Protein AF-A0A399ZZB1-F1 (afdb_monomer)

Foldseek 3Di:
DLLVVLVVVCVVVVPDDDAEEEEEFEAPPDPLRVVVVVVNCVNCVVCVVVRNYDHQYYDYDHVLALCSLLVVLLVSCVVCVVRHAEYEYAADRSLNSNLVSCVVVVCQLRHATEHEDDDLVVLVSLLVSSYFKYKYFLVVCVVVLVVLCVVCVVVVHDSVVSVADWDWDDDPNDTDTDGDTDIDMDHLLQPQLVCCLSVNDPLVSSPPSAPPDLPPQDFDADPFADEAEEEEQDDSNDSVVSNLSRLQSVNCVRYVRYHYDYDYDHQVRCVPCCVVCLLVHFKYWHWLQSLLVCVVVLFFDFDDLDDLVQFFPLAQQSQDDPRTGFWAGLFKFQWKWKKFFCVQDVDDAQELVSLLVQQLVQDDVVVLAAAEFEALQFCLVLQLQLVLLVHDQADPVLQAGDLLDPSQLVSLVSSLSCLVSRSYDPPDHHVRSVVCVLVVRYRMYTDGPVCVVVVCVRRPVRMAIAFDHRHVVTGGGAHAMMHITMGGTSPNDDSSNVSSSSSRCSSLDLSNQLVCCQPVVTHHRGPVNCPDCSQCVDRRSVRSSNHSSSYHHRGNPQLVVQLRVLLRVLSVCSSVVNDRSSRSSVSSSVSSCVSSVVVD

Solvent-accessible surface area (backbone atoms only — not comparable to full-atom values): 30643 Å² total; per-residue (Å²): 104,67,49,53,52,47,53,52,50,40,57,75,68,64,58,74,70,56,36,27,31,36,38,41,38,29,32,83,90,40,66,67,35,52,52,54,53,50,54,32,46,73,59,44,48,72,37,34,78,69,59,40,39,39,80,77,44,77,41,69,25,76,82,51,34,35,68,49,23,20,53,55,39,44,53,50,35,60,76,48,70,65,63,57,44,32,39,47,21,63,29,31,42,24,30,51,11,32,37,55,35,28,45,78,69,75,35,47,54,71,34,42,30,23,23,29,62,61,52,77,68,50,52,54,32,25,49,72,44,39,27,56,37,28,33,39,60,59,65,65,60,44,52,52,50,51,52,51,44,53,54,24,51,76,70,77,38,54,48,63,80,67,74,38,78,59,48,81,43,75,58,91,95,42,80,42,82,42,68,83,74,72,70,44,77,33,29,65,69,32,39,56,31,62,31,36,75,66,63,75,43,55,68,75,77,58,55,85,61,55,72,77,64,42,84,83,55,69,74,67,73,61,100,43,52,42,79,38,32,29,42,29,63,41,56,72,87,35,73,64,40,11,48,51,41,53,52,48,50,54,43,28,71,64,20,81,47,39,44,77,44,81,40,64,38,56,68,70,53,48,76,74,44,39,85,86,44,40,92,73,35,43,31,34,41,40,42,30,68,57,39,54,55,34,48,75,66,64,48,38,32,75,61,79,94,63,78,70,86,52,39,35,69,23,22,47,42,23,18,40,55,98,92,42,38,40,21,50,44,42,25,32,36,69,23,62,36,25,36,33,33,47,87,74,38,87,69,82,47,70,23,48,64,51,41,46,56,42,5,72,71,49,32,37,74,96,74,66,23,24,26,28,22,32,33,68,59,46,46,82,66,48,47,17,47,20,28,6,53,78,31,50,69,42,43,98,82,60,69,50,63,43,31,64,37,72,28,42,26,53,32,49,50,50,58,34,44,32,48,78,54,41,18,36,51,72,94,18,43,56,70,56,20,49,50,39,37,75,72,68,30,20,29,23,34,51,43,52,53,84,51,46,68,63,47,40,74,73,44,47,89,37,46,41,37,29,46,60,40,22,34,69,97,57,38,53,36,28,26,47,16,22,27,37,22,43,29,39,28,49,83,51,50,71,40,49,35,55,48,41,53,40,51,49,55,39,59,52,28,53,39,38,25,43,44,42,29,71,76,71,70,44,41,37,14,36,48,77,28,51,68,29,65,84,34,61,70,32,65,46,52,31,15,50,50,60,28,52,73,40,22,35,49,69,64,55,70,71,55,46,50,30,47,44,68,22,37,28,64,35,53,46,27,34,62,72,68,75,36,55,42,61,62,29,19,48,49,23,27,57,45,23,47,65,43,50,64,70,75,111

Structure (mmCIF, N/CA/C/O backbone):
data_AF-A0A399ZZB1-F1
#
_entry.id   AF-A0A399ZZB1-F1
#
loop_
_atom_site.group_PDB
_atom_site.id
_atom_site.type_symbol
_atom_site.label_atom_id
_atom_site.label_alt_id
_atom_site.label_comp_id
_atom_site.label_asym_id
_atom_site.label_entity_id
_atom_site.label_seq_id
_atom_site.pdbx_PDB_ins_code
_atom_site.Cartn_x
_atom_site.Cartn_y
_atom_site.Cartn_z
_atom_site.occupancy
_atom_site.B_iso_or_equiv
_atom_site.auth_seq_id
_atom_site.auth_comp_id
_atom_site.auth_asym_id
_atom_site.auth_atom_id
_atom_site.pdbx_PDB_model_num
ATOM 1 N N . MET A 1 1 ? 21.080 -12.453 -3.498 1.00 88.19 1 MET A N 1
ATOM 2 C CA . MET A 1 1 ? 19.831 -12.068 -4.204 1.00 88.19 1 MET A CA 1
ATOM 3 C C . MET A 1 1 ? 19.392 -13.125 -5.211 1.00 88.19 1 MET A C 1
ATOM 5 O O . MET A 1 1 ? 18.325 -13.683 -5.009 1.00 88.19 1 MET A O 1
ATOM 9 N N . GLN A 1 2 ? 20.205 -13.473 -6.219 1.00 95.62 2 GLN A N 1
ATOM 10 C CA . GLN A 1 2 ? 19.826 -14.453 -7.258 1.00 95.62 2 GLN A CA 1
ATOM 11 C C . GLN A 1 2 ? 19.341 -15.804 -6.692 1.00 95.62 2 GLN A C 1
ATOM 13 O O . GLN A 1 2 ? 18.266 -16.273 -7.052 1.00 95.62 2 GLN A O 1
ATOM 18 N N . ALA A 1 3 ? 20.079 -16.394 -5.743 1.00 97.25 3 ALA A N 1
ATOM 19 C CA . ALA A 1 3 ? 19.682 -17.656 -5.112 1.00 97.25 3 ALA A CA 1
ATOM 20 C C . ALA A 1 3 ? 18.364 -17.564 -4.320 1.00 97.25 3 ALA A C 1
ATOM 22 O O . ALA A 1 3 ? 17.560 -18.491 -4.371 1.00 97.25 3 ALA A O 1
ATOM 23 N N . GLN A 1 4 ? 18.121 -16.447 -3.625 1.00 95.38 4 GLN A N 1
ATOM 24 C CA . GLN A 1 4 ? 16.872 -16.232 -2.887 1.00 95.38 4 GLN A CA 1
ATOM 25 C C . GLN A 1 4 ? 15.686 -16.131 -3.850 1.00 95.38 4 GLN A C 1
ATOM 27 O O . GLN A 1 4 ? 14.707 -16.849 -3.683 1.00 95.38 4 GLN A O 1
ATOM 32 N N . ALA A 1 5 ? 15.821 -15.343 -4.921 1.00 93.19 5 ALA A N 1
ATOM 33 C CA . ALA A 1 5 ? 14.787 -15.216 -5.943 1.00 93.19 5 ALA A CA 1
ATOM 34 C C . ALA A 1 5 ? 14.456 -16.560 -6.617 1.00 93.19 5 ALA A C 1
ATOM 36 O O . ALA A 1 5 ? 13.289 -16.853 -6.865 1.00 93.19 5 ALA A O 1
ATOM 37 N N . ALA A 1 6 ? 15.460 -17.413 -6.858 1.00 97.44 6 ALA A N 1
ATOM 38 C CA . ALA A 1 6 ? 15.238 -18.761 -7.378 1.00 97.44 6 ALA A CA 1
ATOM 39 C C . ALA A 1 6 ? 14.408 -19.624 -6.412 1.00 97.44 6 ALA A C 1
ATOM 41 O O . ALA A 1 6 ? 13.480 -20.315 -6.830 1.00 97.44 6 ALA A O 1
ATOM 42 N N . VAL A 1 7 ? 14.723 -19.579 -5.114 1.00 97.25 7 VAL A N 1
ATOM 43 C CA . VAL A 1 7 ? 13.982 -20.304 -4.069 1.00 97.25 7 VAL A CA 1
ATOM 44 C C . VAL A 1 7 ? 12.543 -19.805 -3.973 1.00 97.25 7 VAL A C 1
ATOM 46 O O . VAL A 1 7 ? 11.618 -20.621 -3.936 1.00 97.25 7 VAL A O 1
ATOM 49 N N . ASP A 1 8 ? 12.343 -18.489 -3.977 1.00 90.62 8 ASP A N 1
ATOM 50 C CA . ASP A 1 8 ? 11.020 -17.871 -3.898 1.00 90.62 8 ASP A CA 1
ATOM 51 C C . ASP A 1 8 ? 10.176 -18.242 -5.123 1.00 90.62 8 ASP A C 1
ATOM 53 O O . ASP A 1 8 ? 9.039 -18.697 -4.978 1.00 90.62 8 ASP A O 1
ATOM 57 N N . TYR A 1 9 ? 10.765 -18.167 -6.322 1.00 92.94 9 TYR A N 1
ATOM 58 C CA . TYR A 1 9 ? 10.129 -18.583 -7.571 1.00 92.94 9 TYR A CA 1
ATOM 59 C C . TYR A 1 9 ? 9.699 -20.055 -7.530 1.00 92.94 9 TYR A C 1
ATOM 61 O O . TYR A 1 9 ? 8.533 -20.373 -7.769 1.00 92.94 9 TYR A O 1
ATOM 69 N N . LEU A 1 10 ? 10.605 -20.973 -7.180 1.00 96.31 10 LEU A N 1
ATOM 70 C CA . LEU A 1 10 ? 10.306 -22.410 -7.151 1.00 96.31 10 LEU A CA 1
ATOM 71 C C . LEU A 1 10 ? 9.272 -22.771 -6.076 1.00 96.31 10 LEU A C 1
ATOM 73 O O . LEU A 1 10 ? 8.437 -23.656 -6.289 1.00 96.31 10 LEU A O 1
ATOM 77 N N . THR A 1 11 ? 9.289 -22.061 -4.947 1.00 91.06 11 THR A N 1
ATOM 78 C CA . THR A 1 11 ? 8.291 -22.197 -3.881 1.00 91.06 11 THR A CA 1
ATOM 79 C C . THR A 1 11 ? 6.919 -21.719 -4.348 1.00 91.06 11 THR A C 1
ATOM 81 O O . THR A 1 11 ? 5.931 -22.436 -4.176 1.00 91.06 11 THR A O 1
ATOM 84 N N . ALA A 1 12 ? 6.850 -20.548 -4.989 1.00 83.31 12 ALA A N 1
ATOM 85 C CA . ALA A 1 12 ? 5.613 -19.982 -5.522 1.00 83.31 12 ALA A CA 1
ATOM 86 C C . ALA A 1 12 ? 4.978 -20.888 -6.590 1.00 83.31 12 ALA A C 1
ATOM 88 O O . ALA A 1 12 ? 3.762 -21.087 -6.593 1.00 83.31 12 ALA A O 1
ATOM 89 N N . GLN A 1 13 ? 5.803 -21.519 -7.433 1.00 87.81 13 GLN A N 1
ATOM 90 C CA . GLN A 1 13 ? 5.366 -22.504 -8.430 1.00 87.81 13 GLN A CA 1
ATOM 91 C C . GLN A 1 13 ? 4.986 -23.867 -7.831 1.00 87.81 13 GLN A C 1
ATOM 93 O O . GLN A 1 13 ? 4.506 -24.748 -8.545 1.00 87.81 13 GLN A O 1
ATOM 98 N N . LYS A 1 14 ? 5.181 -24.066 -6.519 1.00 92.38 14 LYS A N 1
ATOM 99 C CA . LYS A 1 14 ? 4.976 -25.349 -5.826 1.00 92.38 14 LYS A CA 1
ATOM 100 C C . LYS A 1 14 ? 5.769 -26.490 -6.475 1.00 92.38 14 LYS A C 1
ATOM 102 O O . LYS A 1 14 ? 5.316 -27.638 -6.509 1.00 92.38 14 LYS A O 1
ATOM 107 N N . THR A 1 15 ? 6.958 -26.183 -6.991 1.00 92.88 15 THR A N 1
ATOM 108 C CA . THR A 1 15 ? 7.825 -27.162 -7.646 1.00 92.88 15 THR A CA 1
ATOM 109 C C . THR A 1 15 ? 8.268 -28.215 -6.635 1.00 92.88 15 THR A C 1
ATOM 111 O O . THR A 1 15 ? 8.714 -27.896 -5.533 1.00 92.88 15 THR A O 1
ATOM 114 N N . LYS A 1 16 ? 8.175 -29.496 -6.996 1.00 95.56 16 LYS A N 1
ATOM 115 C CA . LYS A 1 16 ? 8.533 -30.600 -6.097 1.00 95.56 16 LYS A CA 1
ATOM 116 C C . LYS A 1 16 ? 10.039 -30.615 -5.804 1.00 95.56 16 LYS A C 1
ATOM 118 O O . LYS A 1 16 ? 10.847 -30.554 -6.725 1.00 95.56 16 LYS A O 1
ATOM 123 N N . THR A 1 17 ? 10.400 -30.753 -4.531 1.00 95.81 17 THR A N 1
ATOM 124 C CA . THR A 1 17 ? 11.789 -30.925 -4.082 1.00 95.81 17 THR A CA 1
ATOM 125 C C . THR A 1 17 ? 12.254 -32.390 -4.203 1.00 95.81 17 THR A C 1
ATOM 127 O O . THR A 1 17 ? 11.420 -33.306 -4.166 1.00 95.81 17 THR A O 1
ATOM 130 N N . PRO A 1 18 ? 13.573 -32.658 -4.333 1.00 97.12 18 PRO A N 1
ATOM 131 C CA . PRO A 1 18 ? 14.678 -31.693 -4.366 1.00 97.12 18 PRO A CA 1
ATOM 132 C C . PRO A 1 18 ? 14.794 -30.932 -5.696 1.00 97.12 18 PRO A C 1
ATOM 134 O O . PRO A 1 18 ? 14.620 -31.530 -6.754 1.00 97.12 18 PRO A O 1
ATOM 137 N N . TRP A 1 19 ? 15.137 -29.643 -5.635 1.00 98.44 19 TRP A N 1
ATOM 138 C CA . TRP A 1 19 ? 15.415 -28.807 -6.808 1.00 98.44 19 TRP A CA 1
ATOM 139 C C . TRP A 1 19 ? 16.879 -28.900 -7.227 1.00 98.44 19 TRP A C 1
ATOM 141 O O . TRP A 1 19 ? 17.770 -28.780 -6.385 1.00 98.44 19 TRP A O 1
ATOM 151 N N . ASN A 1 20 ? 17.126 -29.070 -8.522 1.00 98.62 20 ASN A N 1
ATOM 152 C CA . ASN A 1 20 ? 18.469 -29.161 -9.080 1.00 98.62 20 ASN A CA 1
ATOM 153 C C . ASN A 1 20 ? 18.944 -27.802 -9.609 1.00 98.62 20 ASN A C 1
ATOM 155 O O . ASN A 1 20 ? 18.285 -27.199 -10.459 1.00 98.62 20 ASN A O 1
ATOM 159 N N . PHE A 1 21 ? 20.097 -27.358 -9.112 1.00 98.69 21 PHE A N 1
ATOM 160 C CA . PHE A 1 21 ? 20.744 -26.094 -9.448 1.00 98.69 21 PHE A CA 1
ATOM 161 C C . PHE A 1 21 ? 22.032 -26.331 -10.239 1.00 98.69 21 PHE A C 1
ATOM 163 O O . PHE A 1 21 ? 22.818 -27.216 -9.888 1.00 98.69 21 PHE A O 1
ATOM 170 N N . ILE A 1 22 ? 22.250 -25.511 -11.264 1.00 98.75 22 ILE A N 1
ATOM 171 C CA . ILE A 1 22 ? 23.534 -25.357 -11.957 1.00 98.75 22 ILE A CA 1
ATOM 172 C C . ILE A 1 22 ? 24.084 -23.973 -11.620 1.00 98.75 22 ILE A C 1
ATOM 174 O O . ILE A 1 22 ? 23.354 -22.985 -11.727 1.00 98.75 22 ILE A O 1
ATOM 178 N N . PHE A 1 23 ? 25.357 -23.890 -11.244 1.00 98.56 23 PHE A N 1
ATOM 179 C CA . PHE A 1 23 ? 26.077 -22.620 -11.168 1.00 98.56 23 PHE A CA 1
ATOM 180 C C . PHE A 1 23 ? 26.979 -22.463 -12.389 1.00 98.56 23 PHE A C 1
ATOM 182 O O . PHE A 1 23 ? 27.719 -23.382 -12.750 1.00 98.56 23 PHE A O 1
ATOM 189 N N . LEU A 1 24 ? 26.879 -21.303 -13.033 1.00 98.50 24 LEU A N 1
ATOM 190 C CA . LEU A 1 24 ? 27.786 -20.861 -14.084 1.00 98.50 24 LEU A CA 1
ATOM 191 C C . LEU A 1 24 ? 28.631 -19.735 -13.514 1.00 98.50 24 LEU A C 1
ATOM 193 O O . LEU A 1 24 ? 28.199 -18.584 -13.412 1.00 98.50 24 LEU A O 1
ATOM 197 N N . GLU A 1 25 ? 29.824 -20.112 -13.098 1.00 96.94 25 GLU A N 1
ATOM 198 C CA . GLU A 1 25 ? 30.749 -19.237 -12.412 1.00 96.94 25 GLU A CA 1
ATOM 199 C C . GLU A 1 25 ? 31.709 -18.592 -13.394 1.00 96.94 25 GLU A C 1
ATOM 201 O O . GLU A 1 25 ? 31.931 -19.086 -14.504 1.00 96.94 25 GLU A O 1
ATOM 206 N N . GLY A 1 26 ? 32.283 -17.478 -12.966 1.00 92.75 26 GLY A N 1
ATOM 207 C CA . GLY A 1 26 ? 33.395 -16.863 -13.661 1.00 92.75 26 GLY A CA 1
ATOM 208 C C . GLY A 1 26 ? 34.679 -17.690 -13.639 1.00 92.75 26 GLY A C 1
ATOM 209 O O . GLY A 1 26 ? 34.704 -18.867 -13.264 1.00 92.75 26 GLY A O 1
ATOM 210 N N . ALA A 1 27 ? 35.778 -17.051 -14.031 1.00 91.56 27 ALA A N 1
ATOM 211 C CA . ALA A 1 27 ? 37.095 -17.669 -14.025 1.00 91.56 27 ALA A CA 1
ATOM 212 C C . ALA A 1 27 ? 37.482 -18.157 -12.618 1.00 91.56 27 ALA A C 1
ATOM 214 O O . ALA A 1 27 ? 37.310 -17.459 -11.618 1.00 91.56 27 ALA A O 1
ATOM 215 N N . ALA A 1 28 ? 38.058 -19.358 -12.535 1.00 88.12 28 ALA A N 1
ATOM 216 C CA . ALA A 1 28 ? 38.522 -19.905 -11.266 1.00 88.12 28 ALA A CA 1
ATOM 217 C C . ALA A 1 28 ? 39.607 -19.005 -10.646 1.00 88.12 28 ALA A C 1
ATOM 219 O O . ALA A 1 28 ? 40.596 -18.672 -11.299 1.00 88.12 28 ALA A O 1
ATOM 220 N N . GLY A 1 29 ? 39.434 -18.644 -9.373 1.00 83.62 29 GLY A N 1
ATOM 221 C CA . GLY A 1 29 ? 40.329 -17.726 -8.661 1.00 83.62 29 GLY A CA 1
ATOM 222 C C . GLY A 1 29 ? 39.982 -16.243 -8.825 1.00 83.62 29 GLY A C 1
ATOM 223 O O . GLY A 1 29 ? 40.618 -15.413 -8.178 1.00 83.62 29 GLY A O 1
ATOM 224 N N . ASP A 1 30 ? 38.969 -15.900 -9.626 1.00 88.00 30 ASP A N 1
ATOM 225 C CA . ASP A 1 30 ? 38.413 -14.550 -9.657 1.00 88.00 30 ASP A CA 1
ATOM 226 C C . ASP A 1 30 ? 37.670 -14.252 -8.344 1.00 88.00 30 ASP A C 1
ATOM 228 O O . ASP A 1 30 ? 36.824 -15.028 -7.876 1.00 88.00 30 ASP A O 1
ATOM 232 N N . THR A 1 31 ? 38.018 -13.131 -7.713 1.00 83.81 31 THR A N 1
ATOM 233 C CA . THR A 1 31 ? 37.474 -12.754 -6.405 1.00 83.81 31 THR A CA 1
ATOM 234 C C . THR A 1 31 ? 36.008 -12.352 -6.492 1.00 83.81 31 THR A C 1
ATOM 236 O O . THR A 1 31 ? 35.242 -12.692 -5.594 1.00 83.81 31 THR A O 1
ATOM 239 N N . LEU A 1 32 ? 35.581 -11.697 -7.575 1.00 85.75 32 LEU A N 1
ATOM 240 C CA . LEU A 1 32 ? 34.186 -11.324 -7.782 1.00 85.75 32 LEU A CA 1
ATOM 241 C C . LEU A 1 32 ? 33.316 -12.567 -8.005 1.00 85.75 32 LEU A C 1
ATOM 243 O O . LEU A 1 32 ? 32.276 -12.688 -7.358 1.00 85.75 32 LEU A O 1
ATOM 247 N N . ALA A 1 33 ? 33.753 -13.501 -8.857 1.00 91.56 33 ALA A N 1
ATOM 248 C CA . ALA A 1 33 ? 33.061 -14.778 -9.069 1.00 91.56 33 ALA A CA 1
ATOM 249 C C . ALA A 1 33 ? 32.869 -15.525 -7.742 1.00 91.56 33 ALA A C 1
ATOM 251 O O . ALA A 1 33 ? 31.751 -15.870 -7.358 1.00 91.56 33 ALA A O 1
ATOM 252 N N . SER A 1 34 ? 33.963 -15.666 -6.987 1.00 89.56 34 SER A N 1
ATOM 253 C CA . SER A 1 34 ? 33.971 -16.349 -5.691 1.00 89.56 34 SER A CA 1
ATOM 254 C C . SER A 1 34 ? 32.998 -15.711 -4.694 1.00 89.56 34 SER A C 1
ATOM 256 O O . SER A 1 34 ? 32.292 -16.415 -3.970 1.00 89.56 34 SER A O 1
ATOM 258 N N . GLU A 1 35 ? 32.927 -14.379 -4.657 1.00 88.75 35 GLU A N 1
ATOM 259 C CA . GLU A 1 35 ? 32.033 -13.640 -3.764 1.00 88.75 35 GLU A CA 1
ATOM 260 C C . GLU A 1 35 ? 30.555 -13.778 -4.145 1.00 88.75 35 GLU A C 1
ATOM 262 O O . GLU A 1 35 ? 29.708 -14.006 -3.272 1.00 88.75 35 GLU A O 1
ATOM 267 N N . ILE A 1 36 ? 30.234 -13.714 -5.440 1.00 92.19 36 ILE A N 1
ATOM 268 C CA . ILE A 1 36 ? 28.868 -13.933 -5.931 1.00 92.19 36 ILE A CA 1
ATOM 269 C C . ILE A 1 36 ? 28.410 -15.354 -5.576 1.00 92.19 36 ILE A C 1
ATOM 271 O O . ILE A 1 36 ? 27.351 -15.529 -4.960 1.00 92.19 36 ILE A O 1
ATOM 275 N N . THR A 1 37 ? 29.227 -16.361 -5.891 1.00 94.88 37 THR A N 1
ATOM 276 C CA . THR A 1 37 ? 28.926 -17.768 -5.606 1.00 94.88 37 THR A CA 1
ATOM 277 C C . THR A 1 37 ? 28.803 -18.031 -4.104 1.00 94.88 37 THR A C 1
ATOM 279 O O . THR A 1 37 ? 27.879 -18.722 -3.662 1.00 94.88 37 THR A O 1
ATOM 282 N N . ARG A 1 38 ? 29.663 -17.434 -3.270 1.00 93.75 38 ARG A N 1
ATOM 283 C CA . ARG A 1 38 ? 29.548 -17.512 -1.803 1.00 93.75 38 ARG A CA 1
ATOM 284 C C . ARG A 1 38 ? 28.174 -17.043 -1.321 1.00 93.75 38 ARG A C 1
ATOM 286 O O . ARG A 1 38 ? 27.573 -17.683 -0.455 1.00 93.75 38 ARG A O 1
ATOM 293 N N . GLY A 1 39 ? 27.648 -15.971 -1.914 1.00 93.38 39 GLY A N 1
ATOM 294 C CA . GLY A 1 39 ? 26.289 -15.496 -1.661 1.00 93.38 39 GLY A CA 1
ATOM 295 C C . GLY A 1 39 ? 25.198 -16.509 -2.037 1.00 93.38 39 GLY A C 1
ATOM 296 O O . GLY A 1 39 ? 24.156 -16.550 -1.380 1.00 93.38 39 GLY A O 1
ATOM 297 N N . TYR A 1 40 ? 25.414 -17.363 -3.046 1.00 97.69 40 TYR A N 1
ATOM 298 C CA . TYR A 1 40 ? 24.480 -18.448 -3.379 1.00 97.69 40 TYR A CA 1
ATOM 299 C C . TYR A 1 40 ? 24.436 -19.500 -2.273 1.00 97.69 40 TYR A C 1
ATOM 301 O O . TYR A 1 40 ? 23.354 -19.873 -1.813 1.00 97.69 40 TYR A O 1
ATOM 309 N N . PHE A 1 41 ? 25.606 -19.947 -1.811 1.00 97.25 41 PHE A N 1
ATOM 310 C CA . PHE A 1 41 ? 25.720 -20.964 -0.766 1.00 97.25 41 PHE A CA 1
ATOM 311 C C . PHE A 1 41 ? 25.081 -20.528 0.555 1.00 97.25 41 PHE A C 1
ATOM 313 O O . PHE A 1 41 ? 24.373 -21.324 1.169 1.00 97.25 41 PHE A O 1
ATOM 320 N N . GLN A 1 42 ? 25.215 -19.254 0.946 1.00 96.38 42 GLN A N 1
ATOM 321 C CA . GLN A 1 42 ? 24.572 -18.717 2.156 1.00 96.38 42 GLN A CA 1
ATOM 322 C C . GLN A 1 42 ? 23.053 -18.959 2.195 1.00 96.38 42 GLN A C 1
ATOM 324 O O . GLN A 1 42 ? 22.495 -19.209 3.264 1.00 96.38 42 GLN A O 1
ATOM 329 N N . VAL A 1 43 ? 22.388 -18.919 1.036 1.00 97.50 43 VAL A N 1
ATOM 330 C CA . VAL A 1 43 ? 20.945 -19.174 0.913 1.00 97.50 43 VAL A CA 1
ATOM 331 C C . VAL A 1 43 ? 20.647 -20.667 0.751 1.00 97.50 43 VAL A C 1
ATOM 333 O O . VAL A 1 43 ? 19.696 -21.186 1.340 1.00 97.50 43 VAL A O 1
ATOM 336 N N . LEU A 1 44 ? 21.436 -21.372 -0.063 1.00 97.88 44 LEU A N 1
ATOM 337 C CA . LEU A 1 44 ? 21.109 -22.729 -0.505 1.00 97.88 44 LEU A CA 1
ATOM 338 C C . LEU A 1 44 ? 21.589 -23.827 0.453 1.00 97.88 44 LEU A C 1
ATOM 340 O O . LEU A 1 44 ? 20.964 -24.889 0.504 1.00 97.88 44 LEU A O 1
ATOM 344 N N . ASP A 1 45 ? 22.631 -23.597 1.256 1.00 97.50 45 ASP A N 1
ATOM 345 C CA . ASP A 1 45 ? 23.164 -24.599 2.190 1.00 97.50 45 ASP A CA 1
ATOM 346 C C . ASP A 1 45 ? 22.146 -25.061 3.249 1.00 97.50 45 ASP A C 1
ATOM 348 O O . ASP A 1 45 ? 21.992 -26.277 3.427 1.00 97.50 45 ASP A O 1
ATOM 352 N N . PRO A 1 46 ? 21.370 -24.172 3.906 1.00 97.38 46 PRO A N 1
ATOM 353 C CA . PRO A 1 46 ? 20.312 -24.597 4.824 1.00 97.38 46 PRO A CA 1
ATOM 354 C C . PRO A 1 46 ? 19.243 -25.483 4.161 1.00 97.38 46 PRO A C 1
ATOM 356 O O . PRO A 1 46 ? 18.676 -26.369 4.806 1.00 97.38 46 PRO A O 1
ATOM 359 N N . LEU A 1 47 ? 18.955 -25.268 2.872 1.00 97.06 47 LEU A N 1
ATOM 360 C CA . LEU A 1 47 ? 17.977 -26.051 2.105 1.00 97.06 47 LEU A CA 1
ATOM 361 C C . LEU A 1 47 ? 18.564 -27.387 1.637 1.00 97.06 47 LEU A C 1
ATOM 363 O O . LEU A 1 47 ? 17.881 -28.415 1.657 1.00 97.06 47 LEU A O 1
ATOM 367 N N . LYS A 1 48 ? 19.849 -27.398 1.276 1.00 96.81 48 LYS A N 1
ATOM 368 C CA . LYS A 1 48 ? 20.615 -28.605 0.950 1.00 96.81 48 LYS A CA 1
ATOM 369 C C . LYS A 1 48 ? 20.687 -29.555 2.145 1.00 96.81 48 LYS A C 1
ATOM 371 O O . LYS A 1 48 ? 20.411 -30.740 1.987 1.00 96.81 48 LYS A O 1
ATOM 376 N N . GLN A 1 49 ? 20.943 -29.042 3.351 1.00 95.81 49 GLN A N 1
ATOM 377 C CA . GLN A 1 49 ? 20.928 -29.832 4.594 1.00 95.81 49 GLN A CA 1
ATOM 378 C C . GLN A 1 49 ? 19.562 -30.491 4.867 1.00 95.81 49 GLN A C 1
ATOM 380 O O . GLN A 1 49 ? 19.495 -31.567 5.456 1.00 95.81 49 GLN A O 1
ATOM 385 N N . LYS A 1 50 ? 18.468 -29.881 4.391 1.00 96.31 50 LYS A N 1
ATOM 386 C CA . LYS A 1 50 ? 17.098 -30.418 4.470 1.00 96.31 50 LYS A CA 1
ATOM 387 C C . LYS A 1 50 ? 16.716 -31.310 3.280 1.00 96.31 50 LYS A C 1
ATOM 389 O O . LYS A 1 50 ? 15.551 -31.679 3.157 1.00 96.31 50 LYS A O 1
ATOM 394 N N . ASN A 1 51 ? 17.660 -31.646 2.395 1.00 96.31 51 ASN A N 1
ATOM 395 C CA . ASN A 1 51 ? 17.431 -32.374 1.140 1.00 96.31 51 ASN A CA 1
ATOM 396 C C . ASN A 1 51 ? 16.410 -31.706 0.197 1.00 96.31 51 ASN A C 1
ATOM 398 O O . ASN A 1 51 ? 15.760 -32.385 -0.597 1.00 96.31 51 ASN A O 1
ATOM 402 N N . GLN A 1 52 ? 16.255 -30.381 0.270 1.00 97.12 52 GLN A N 1
ATOM 403 C CA . GLN A 1 52 ? 15.347 -29.626 -0.600 1.00 97.12 52 GLN A CA 1
ATOM 404 C C . GLN A 1 52 ? 16.031 -29.115 -1.871 1.00 97.12 52 GLN A C 1
ATOM 406 O O . GLN A 1 52 ? 15.359 -28.907 -2.877 1.00 97.12 52 GLN A O 1
ATOM 411 N N . VAL A 1 53 ? 17.356 -28.954 -1.849 1.00 98.25 53 VAL A N 1
ATOM 412 C CA . VAL A 1 53 ? 18.165 -28.462 -2.973 1.00 98.25 53 VAL A CA 1
ATOM 413 C C . VAL A 1 53 ? 19.335 -29.406 -3.232 1.00 98.25 53 VAL A C 1
ATOM 415 O O . VAL A 1 53 ? 19.932 -29.951 -2.302 1.00 98.25 53 VAL A O 1
ATOM 418 N N . LYS A 1 54 ? 19.678 -29.576 -4.508 1.00 98.12 54 LYS A N 1
ATOM 419 C CA . LYS A 1 54 ? 20.891 -30.235 -4.986 1.00 98.12 54 LYS A CA 1
ATOM 420 C C . LYS A 1 54 ? 21.607 -29.309 -5.957 1.00 98.12 54 LYS A C 1
ATOM 422 O O . LYS A 1 54 ? 21.028 -28.897 -6.954 1.00 98.12 54 LYS A O 1
ATOM 427 N N . ILE A 1 55 ? 22.875 -29.033 -5.688 1.00 98.06 55 ILE A N 1
ATOM 428 C CA . ILE A 1 55 ? 23.761 -28.375 -6.650 1.00 98.06 55 ILE A CA 1
ATOM 429 C C . ILE A 1 55 ? 24.336 -29.503 -7.496 1.00 98.06 55 ILE A C 1
ATOM 431 O O . ILE A 1 55 ? 25.117 -30.312 -6.995 1.00 98.06 55 ILE A O 1
ATOM 435 N N . ILE A 1 56 ? 23.825 -29.643 -8.715 1.00 97.69 56 ILE A N 1
ATOM 436 C CA . ILE A 1 56 ? 24.174 -30.754 -9.608 1.00 97.69 56 ILE A CA 1
ATOM 437 C C . ILE A 1 56 ? 25.395 -30.435 -10.466 1.00 97.69 56 ILE A C 1
ATOM 439 O O . ILE A 1 56 ? 26.051 -31.363 -10.931 1.00 97.69 56 ILE A O 1
ATOM 443 N N . ALA A 1 57 ? 25.708 -29.149 -10.631 1.00 97.12 57 ALA A N 1
ATOM 444 C CA . ALA A 1 57 ? 26.907 -28.684 -11.298 1.00 97.12 57 ALA A CA 1
ATOM 445 C C . ALA A 1 57 ? 27.314 -27.297 -10.797 1.00 97.12 57 ALA A C 1
ATOM 447 O O . ALA A 1 57 ? 26.466 -26.461 -10.488 1.00 97.12 57 ALA A O 1
ATOM 448 N N . ASP A 1 58 ? 28.621 -27.090 -10.775 1.00 95.75 58 ASP A N 1
ATOM 449 C CA . ASP A 1 58 ? 29.321 -25.840 -10.513 1.00 95.75 58 ASP A CA 1
ATOM 450 C C . ASP A 1 58 ? 30.428 -25.781 -11.575 1.00 95.75 58 ASP A C 1
ATOM 452 O O . ASP A 1 58 ? 31.245 -26.705 -11.691 1.00 95.75 58 ASP A O 1
ATOM 456 N N . ARG A 1 59 ? 30.332 -24.801 -12.476 1.00 97.06 59 ARG A N 1
ATOM 457 C CA . ARG A 1 59 ? 31.125 -24.730 -13.705 1.00 97.06 59 ARG A CA 1
ATOM 458 C C . ARG A 1 59 ? 31.804 -23.374 -13.788 1.00 97.06 59 ARG A C 1
ATOM 460 O O . ARG A 1 59 ? 31.131 -22.388 -14.059 1.00 97.06 59 ARG A O 1
ATOM 467 N N . ALA A 1 60 ? 33.126 -23.352 -13.642 1.00 95.00 60 ALA A N 1
ATOM 468 C CA . ALA A 1 60 ? 33.941 -22.176 -13.937 1.00 95.00 60 ALA A CA 1
ATOM 469 C C . ALA A 1 60 ? 34.052 -21.943 -15.454 1.00 95.00 60 ALA A C 1
ATOM 471 O O . ALA A 1 60 ? 34.286 -22.890 -16.211 1.00 95.00 60 ALA A O 1
ATOM 472 N N . ASN A 1 61 ? 33.919 -20.686 -15.880 1.00 95.12 61 ASN A N 1
ATOM 473 C CA . ASN A 1 61 ? 33.985 -20.249 -17.277 1.00 95.12 61 ASN A CA 1
ATOM 474 C C . ASN A 1 61 ? 35.001 -19.108 -17.382 1.00 95.12 61 ASN A C 1
ATOM 476 O O . ASN A 1 61 ? 34.826 -18.060 -16.763 1.00 95.12 61 ASN A O 1
ATOM 480 N N . VAL A 1 62 ? 36.097 -19.334 -18.108 1.00 92.19 62 VAL A N 1
ATOM 481 C CA . VAL A 1 62 ? 37.296 -18.484 -18.040 1.00 92.19 62 VAL A CA 1
ATOM 482 C C . VAL A 1 62 ? 37.057 -17.139 -18.714 1.00 92.19 62 VAL A C 1
ATOM 484 O O . VAL A 1 62 ? 37.439 -16.108 -18.167 1.00 92.19 62 VAL A O 1
ATOM 487 N N . GLU A 1 63 ? 36.386 -17.144 -19.861 1.00 93.19 63 GLU A N 1
ATOM 488 C CA . GLU A 1 63 ? 36.115 -15.937 -20.648 1.00 93.19 63 GLU A CA 1
ATOM 489 C C . GLU A 1 63 ? 34.792 -15.267 -20.258 1.00 93.19 63 GLU A C 1
ATOM 491 O O . GLU A 1 63 ? 34.413 -14.255 -20.848 1.00 93.19 63 GLU A O 1
ATOM 496 N N . TRP A 1 64 ? 34.068 -15.830 -19.279 1.00 94.81 64 TRP A N 1
ATOM 497 C CA . TRP A 1 64 ? 32.752 -15.353 -18.845 1.00 94.81 64 TRP A CA 1
ATOM 498 C C . TRP A 1 64 ? 31.769 -15.175 -20.015 1.00 94.81 64 TRP A C 1
ATOM 500 O O . TRP A 1 64 ? 30.934 -14.263 -20.023 1.00 94.81 64 TRP A O 1
ATOM 510 N N . SER A 1 65 ? 31.908 -16.024 -21.035 1.00 97.50 65 SER A N 1
ATOM 511 C CA . SER A 1 65 ? 31.317 -15.798 -22.350 1.00 97.50 65 SER A CA 1
ATOM 512 C C . SER A 1 65 ? 30.005 -16.550 -22.552 1.00 97.50 65 SER A C 1
ATOM 514 O O . SER A 1 65 ? 29.751 -17.604 -21.967 1.00 97.50 65 SER A O 1
ATOM 516 N N . GLU A 1 66 ? 29.181 -16.046 -23.467 1.00 97.44 66 GLU A N 1
ATOM 517 C CA . GLU A 1 66 ? 27.938 -16.709 -23.867 1.00 97.44 66 GLU A CA 1
ATOM 518 C C . GLU A 1 66 ? 28.175 -18.124 -24.415 1.00 97.44 66 GLU A C 1
ATOM 520 O O . GLU A 1 66 ? 27.443 -19.060 -24.090 1.00 97.44 66 GLU A O 1
ATOM 525 N N . GLN A 1 67 ? 29.242 -18.310 -25.197 1.00 98.12 67 GLN A N 1
ATOM 526 C CA . GLN A 1 67 ? 29.590 -19.607 -25.772 1.00 98.12 67 GLN A CA 1
ATOM 527 C C . GLN A 1 67 ? 29.950 -20.641 -24.695 1.00 98.12 67 GLN A C 1
ATOM 529 O O . GLN A 1 67 ? 29.540 -21.800 -24.796 1.00 98.12 67 GLN A O 1
ATOM 534 N N . GLU A 1 68 ? 30.691 -20.238 -23.661 1.00 97.88 68 GLU A N 1
ATOM 535 C CA . GLU A 1 68 ? 31.009 -21.114 -22.530 1.00 97.88 68 GLU A CA 1
ATOM 536 C C . GLU A 1 68 ? 29.755 -21.459 -21.725 1.00 97.88 68 GLU A C 1
ATOM 538 O O . GLU A 1 68 ? 29.514 -22.636 -21.456 1.00 97.88 68 GLU A O 1
ATOM 543 N N . GLY A 1 69 ? 28.911 -20.463 -21.425 1.00 98.19 69 GLY A N 1
ATOM 544 C CA . GLY A 1 69 ? 27.643 -20.676 -20.725 1.00 98.19 69 GLY A CA 1
ATOM 545 C C . GLY A 1 69 ? 26.731 -21.663 -21.457 1.00 98.19 69 GLY A C 1
ATOM 546 O O . GLY A 1 69 ? 26.149 -22.555 -20.832 1.00 98.19 69 GLY A O 1
ATOM 547 N N . LEU A 1 70 ? 26.665 -21.567 -22.790 1.00 98.50 70 LEU A N 1
ATOM 548 C CA . LEU A 1 70 ? 25.938 -22.506 -23.646 1.00 98.50 70 LEU A CA 1
ATOM 549 C C . LEU A 1 70 ? 26.521 -23.916 -23.566 1.00 98.50 70 LEU A C 1
ATOM 551 O O . LEU A 1 70 ? 25.781 -24.874 -23.331 1.00 98.50 70 LEU A O 1
ATOM 555 N N . ALA A 1 71 ? 27.836 -24.055 -23.743 1.00 98.38 71 ALA A N 1
ATOM 556 C CA . ALA A 1 71 ? 28.498 -25.355 -23.747 1.00 98.38 71 ALA A CA 1
ATOM 557 C C . ALA A 1 71 ? 28.375 -26.062 -22.387 1.00 98.38 71 ALA A C 1
ATOM 559 O O . ALA A 1 71 ? 27.979 -27.230 -22.333 1.00 98.38 71 ALA A O 1
ATOM 560 N N . ALA A 1 72 ? 28.649 -25.344 -21.294 1.00 98.25 72 ALA A N 1
ATOM 561 C CA . ALA A 1 72 ? 28.539 -25.859 -19.935 1.00 98.25 72 ALA A CA 1
ATOM 562 C C . ALA A 1 72 ? 27.097 -26.278 -19.617 1.00 98.25 72 ALA A C 1
ATOM 564 O O . ALA A 1 72 ? 26.861 -27.395 -19.158 1.00 98.25 72 ALA A O 1
ATOM 565 N N . THR A 1 73 ? 26.116 -25.428 -19.930 1.00 98.69 73 THR A N 1
ATOM 566 C CA . THR A 1 73 ? 24.705 -25.735 -19.662 1.00 98.69 73 THR A CA 1
ATOM 567 C C . THR A 1 73 ? 24.213 -26.926 -20.478 1.00 98.69 73 THR A C 1
ATOM 569 O O . THR A 1 73 ? 23.550 -27.804 -19.930 1.00 98.69 73 THR A O 1
ATOM 572 N N . ALA A 1 74 ? 24.549 -27.010 -21.768 1.00 98.50 74 ALA A N 1
ATOM 573 C CA . ALA A 1 74 ? 24.140 -28.125 -22.622 1.00 98.50 74 ALA A CA 1
ATOM 574 C C . ALA A 1 74 ? 24.689 -29.476 -22.124 1.00 98.50 74 ALA A C 1
ATOM 576 O O . ALA A 1 74 ? 23.977 -30.489 -22.125 1.00 98.50 74 ALA A O 1
ATOM 577 N N . GLU A 1 75 ? 25.940 -29.493 -21.658 1.00 98.44 75 GLU A N 1
ATOM 578 C CA . GLU A 1 75 ? 26.563 -30.679 -21.072 1.00 98.44 75 GLU A CA 1
ATOM 579 C C . GLU A 1 75 ? 25.830 -31.123 -19.795 1.00 98.44 75 GLU A C 1
ATOM 581 O O . GLU A 1 75 ? 25.479 -32.298 -19.646 1.00 98.44 75 GLU A O 1
ATOM 586 N N . GLU A 1 76 ? 25.543 -30.184 -18.893 1.00 98.50 76 GLU A N 1
ATOM 587 C CA . GLU A 1 76 ? 24.893 -30.484 -17.615 1.00 98.50 76 GLU A CA 1
ATOM 588 C C . GLU A 1 76 ? 23.409 -30.837 -17.768 1.00 98.50 76 GLU A C 1
ATOM 590 O O . GLU A 1 76 ? 22.926 -31.757 -17.106 1.00 98.50 76 GLU A O 1
ATOM 595 N N . LEU A 1 77 ? 22.692 -30.213 -18.709 1.00 98.31 77 LEU A N 1
ATOM 596 C CA . LEU A 1 77 ? 21.337 -30.624 -19.089 1.00 98.31 77 LEU A CA 1
ATOM 597 C C . LEU A 1 77 ? 21.318 -32.074 -19.586 1.00 98.31 77 LEU A C 1
ATOM 599 O O . LEU A 1 77 ? 20.450 -32.853 -19.185 1.00 98.31 77 LEU A O 1
ATOM 603 N N . THR A 1 78 ? 22.309 -32.471 -20.389 1.00 98.00 78 THR A N 1
ATOM 604 C CA . THR A 1 78 ? 22.440 -33.852 -20.878 1.00 98.00 78 THR A CA 1
ATOM 605 C C . THR A 1 78 ? 22.661 -34.831 -19.722 1.00 98.00 78 THR A C 1
ATOM 607 O O . THR A 1 78 ? 21.945 -35.832 -19.615 1.00 98.00 78 THR A O 1
ATOM 610 N N . LYS A 1 79 ? 23.596 -34.530 -18.808 1.00 97.94 79 LYS A N 1
ATOM 611 C CA . LYS A 1 79 ? 23.873 -35.358 -17.616 1.00 97.94 79 LYS A CA 1
ATOM 612 C C . LYS A 1 79 ? 22.656 -35.468 -16.695 1.00 97.94 79 LYS A C 1
ATOM 614 O O . LYS A 1 79 ? 22.337 -36.556 -16.213 1.00 97.94 79 LYS A O 1
ATOM 619 N N . ALA A 1 80 ? 21.946 -34.360 -16.491 1.00 97.38 80 ALA A N 1
ATOM 620 C CA . ALA A 1 80 ? 20.761 -34.281 -15.643 1.00 97.38 80 ALA A CA 1
ATOM 621 C C . ALA A 1 80 ? 19.475 -34.777 -16.326 1.00 97.38 80 ALA A C 1
ATOM 623 O O . ALA A 1 80 ? 18.423 -34.803 -15.684 1.00 97.38 80 ALA A O 1
ATOM 624 N N . LYS A 1 81 ? 19.527 -35.166 -17.609 1.00 97.69 81 LYS A N 1
ATOM 625 C CA . LYS A 1 81 ? 18.353 -35.517 -18.428 1.00 97.69 81 LYS A CA 1
ATOM 626 C C . LYS A 1 81 ? 17.276 -34.430 -18.372 1.00 97.69 81 LYS A C 1
ATOM 628 O O . LYS A 1 81 ? 16.106 -34.722 -18.128 1.00 97.69 81 LYS A O 1
ATOM 633 N N . ASN A 1 82 ? 17.697 -33.179 -18.547 1.00 97.88 82 ASN A N 1
ATOM 634 C CA . ASN A 1 82 ? 16.862 -31.979 -18.490 1.00 97.88 82 ASN A CA 1
ATOM 635 C C . ASN A 1 82 ? 16.180 -31.722 -17.131 1.00 97.88 82 ASN A C 1
ATOM 637 O O . ASN A 1 82 ? 15.361 -30.812 -17.019 1.00 97.88 82 ASN A O 1
ATOM 641 N N . ASN A 1 83 ? 16.507 -32.483 -16.079 1.00 97.75 83 ASN A N 1
ATOM 642 C CA . ASN A 1 83 ? 15.953 -32.267 -14.746 1.00 97.75 83 ASN A CA 1
ATOM 643 C C . ASN A 1 83 ? 16.736 -31.179 -14.000 1.00 97.75 83 ASN A C 1
ATOM 645 O O . ASN A 1 83 ? 17.542 -31.475 -13.117 1.00 97.75 83 ASN A O 1
ATOM 649 N N . VAL A 1 84 ? 16.490 -29.928 -14.373 1.00 98.44 84 VAL A N 1
ATOM 650 C CA . VAL A 1 84 ? 17.092 -28.728 -13.782 1.00 98.44 84 VAL A CA 1
ATOM 651 C C . VAL A 1 84 ? 15.973 -27.754 -13.448 1.00 98.44 84 VAL A C 1
ATOM 653 O O . VAL A 1 84 ? 15.019 -27.627 -14.210 1.00 98.44 84 VAL A O 1
ATOM 656 N N . GLN A 1 85 ? 16.056 -27.101 -12.291 1.00 98.50 85 GLN A N 1
ATOM 657 C CA . GLN A 1 85 ? 15.049 -26.139 -11.840 1.00 98.50 85 GLN A CA 1
ATOM 658 C C . GLN A 1 85 ? 15.579 -24.708 -11.808 1.00 98.50 85 GLN A C 1
ATOM 660 O O . GLN A 1 85 ? 14.793 -23.783 -12.001 1.00 98.50 85 GLN A O 1
ATOM 665 N N . ALA A 1 86 ? 16.884 -24.522 -11.607 1.00 98.69 86 ALA A N 1
ATOM 666 C CA . ALA A 1 86 ? 17.492 -23.201 -11.612 1.00 98.69 86 ALA A CA 1
ATOM 667 C C . ALA A 1 86 ? 18.925 -23.219 -12.154 1.00 98.69 86 ALA A C 1
ATOM 669 O O . ALA A 1 86 ? 19.681 -24.165 -11.924 1.00 98.69 86 ALA A O 1
ATOM 670 N N . ILE A 1 87 ? 19.295 -22.140 -12.836 1.00 98.81 87 ILE A N 1
ATOM 671 C CA . ILE A 1 87 ? 20.654 -21.830 -13.265 1.00 98.81 87 ILE A CA 1
ATOM 672 C C . ILE A 1 87 ? 20.996 -20.437 -12.739 1.00 98.81 87 ILE A C 1
ATOM 674 O O . ILE A 1 87 ? 20.289 -19.468 -13.023 1.00 98.81 87 ILE A O 1
ATOM 678 N N . LEU A 1 88 ? 22.065 -20.341 -11.952 1.00 98.69 88 LEU A N 1
ATOM 679 C CA . LEU A 1 88 ? 22.574 -19.072 -11.438 1.00 98.69 88 LEU A CA 1
ATOM 680 C C . LEU A 1 88 ? 23.893 -18.762 -12.138 1.00 98.69 88 LEU A C 1
ATOM 682 O O . LEU A 1 88 ? 24.844 -19.532 -12.015 1.00 98.69 88 LEU A O 1
ATOM 686 N N . ALA A 1 89 ? 23.932 -17.661 -12.880 1.00 98.38 89 ALA A N 1
ATOM 687 C CA . ALA A 1 89 ? 25.116 -17.212 -13.588 1.00 98.38 89 ALA A CA 1
ATOM 688 C C . ALA A 1 89 ? 25.716 -15.977 -12.911 1.00 98.38 89 ALA A C 1
ATOM 690 O O . ALA A 1 89 ? 24.998 -15.040 -12.541 1.00 98.38 89 ALA A O 1
ATOM 691 N N . ASN A 1 90 ? 27.043 -15.960 -12.773 1.00 97.19 90 ASN A N 1
ATOM 692 C CA . ASN A 1 90 ? 27.750 -14.815 -12.200 1.00 97.19 90 ASN A CA 1
ATOM 693 C C . ASN A 1 90 ? 27.716 -13.571 -13.109 1.00 97.19 90 ASN A C 1
ATOM 695 O O . ASN A 1 90 ? 27.974 -12.478 -12.613 1.00 97.19 90 ASN A O 1
ATOM 699 N N . ASN A 1 91 ? 27.396 -13.707 -14.405 1.00 96.19 91 ASN A N 1
ATOM 700 C CA . ASN A 1 91 ? 27.158 -12.572 -15.298 1.00 96.19 91 ASN A CA 1
ATOM 701 C C . ASN A 1 91 ? 26.043 -12.828 -16.330 1.00 96.19 91 ASN A C 1
ATOM 703 O O . ASN A 1 91 ? 25.550 -13.947 -16.506 1.00 96.19 91 ASN A O 1
ATOM 707 N N . SER A 1 92 ? 25.655 -11.764 -17.028 1.00 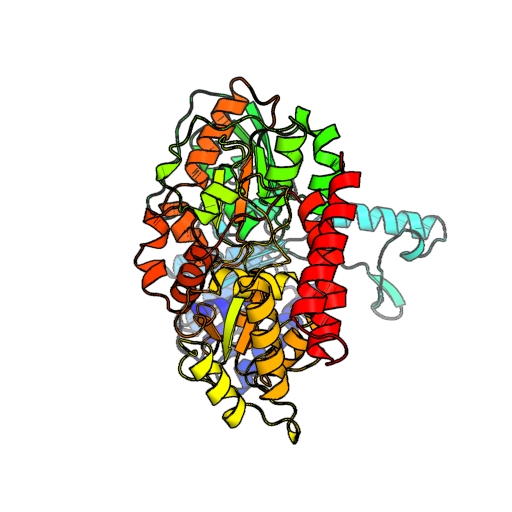96.06 92 SER A N 1
ATOM 708 C CA . SER A 1 92 ? 24.574 -11.777 -18.011 1.00 96.06 92 SER A CA 1
ATOM 709 C C . SER A 1 92 ? 24.901 -12.536 -19.302 1.00 96.06 92 SER A C 1
ATOM 711 O O . SER A 1 92 ? 24.010 -13.191 -19.839 1.00 96.06 92 SER A O 1
ATOM 713 N N . ALA A 1 93 ? 26.157 -12.552 -19.767 1.00 97.56 93 ALA A N 1
ATOM 714 C CA . ALA A 1 93 ? 26.555 -13.316 -20.958 1.00 97.56 93 ALA A CA 1
ATOM 715 C C . ALA A 1 93 ? 26.447 -14.837 -20.738 1.00 97.56 93 ALA A C 1
ATOM 717 O O . ALA A 1 93 ? 25.874 -15.547 -21.565 1.00 97.56 93 ALA A O 1
ATOM 718 N N . LEU A 1 94 ? 26.905 -15.345 -19.588 1.00 98.50 94 LEU A N 1
ATOM 719 C CA . LEU A 1 94 ? 26.731 -16.750 -19.207 1.00 98.50 94 LEU A CA 1
ATOM 720 C C . LEU A 1 94 ? 25.247 -17.122 -19.093 1.00 98.50 94 LEU A C 1
ATOM 722 O O . LEU A 1 94 ? 24.850 -18.199 -19.542 1.00 98.50 94 LEU A O 1
ATOM 726 N N . ALA A 1 95 ? 24.417 -16.223 -18.546 1.00 98.44 95 ALA A N 1
ATOM 727 C CA . ALA A 1 95 ? 22.968 -16.414 -18.489 1.00 98.44 95 ALA A CA 1
ATOM 728 C C . ALA A 1 95 ? 22.347 -16.541 -19.892 1.00 98.44 95 ALA A C 1
ATOM 730 O O . ALA A 1 95 ? 21.540 -17.447 -20.109 1.00 98.44 95 ALA A O 1
ATOM 731 N N . ARG A 1 96 ? 22.757 -15.710 -20.865 1.00 98.44 96 ARG A N 1
ATOM 732 C CA . ARG A 1 96 ? 22.307 -15.834 -22.267 1.00 98.44 96 ARG A CA 1
ATOM 733 C C . ARG A 1 96 ? 22.673 -17.190 -22.860 1.00 98.44 96 ARG A C 1
ATOM 735 O O . ARG A 1 96 ? 21.816 -17.860 -23.433 1.00 98.44 96 ARG A O 1
ATOM 742 N N . GLY A 1 97 ? 23.905 -17.644 -22.631 1.00 98.44 97 GLY A N 1
ATOM 743 C CA . GLY A 1 97 ? 24.368 -18.953 -23.090 1.00 98.44 97 GLY A CA 1
ATOM 744 C C . GLY A 1 97 ? 23.534 -20.092 -22.504 1.00 98.44 97 GLY A C 1
ATOM 745 O O . GLY A 1 97 ? 23.095 -20.996 -23.219 1.00 98.44 97 GLY A O 1
ATOM 746 N N . ALA A 1 98 ? 23.239 -20.009 -21.205 1.00 98.75 98 ALA A N 1
ATOM 747 C CA . ALA A 1 98 ? 22.365 -20.955 -20.523 1.00 98.75 98 ALA A CA 1
ATOM 748 C C . ALA A 1 98 ? 20.955 -20.982 -21.125 1.00 98.75 98 ALA A C 1
ATOM 750 O O . ALA A 1 98 ? 20.404 -22.057 -21.366 1.00 98.75 98 ALA A O 1
ATOM 751 N N . ILE A 1 99 ? 20.381 -19.810 -21.403 1.00 98.75 99 ILE A N 1
ATOM 752 C CA . ILE A 1 99 ? 19.051 -19.677 -22.007 1.00 98.75 99 ILE A CA 1
ATOM 753 C C . ILE A 1 99 ? 19.030 -20.274 -23.412 1.00 98.75 99 ILE A C 1
ATOM 755 O O . ILE A 1 99 ? 18.108 -21.023 -23.723 1.00 98.75 99 ILE A O 1
ATOM 759 N N . ALA A 1 100 ? 20.055 -20.037 -24.230 1.00 98.44 100 ALA A N 1
ATOM 760 C CA . ALA A 1 100 ? 20.170 -20.648 -25.552 1.00 98.44 100 ALA A CA 1
ATOM 761 C C . ALA A 1 100 ? 20.233 -22.190 -25.478 1.00 98.44 100 ALA A C 1
ATOM 763 O O . ALA A 1 100 ? 19.563 -22.885 -26.246 1.00 98.44 100 ALA A O 1
ATOM 764 N N . ALA A 1 101 ? 20.967 -22.748 -24.508 1.00 98.62 101 ALA A N 1
ATOM 765 C CA . ALA A 1 101 ? 20.999 -24.193 -24.270 1.00 98.62 101 ALA A CA 1
ATOM 766 C C . ALA A 1 101 ? 19.644 -24.747 -23.782 1.00 98.62 101 ALA A C 1
ATOM 768 O O . ALA A 1 101 ? 19.223 -25.830 -24.201 1.00 98.62 101 ALA A O 1
ATOM 769 N N . LEU A 1 102 ? 18.939 -24.008 -22.921 1.00 98.69 102 LEU A N 1
ATOM 770 C CA . LEU A 1 102 ? 17.595 -24.354 -22.456 1.00 98.69 102 LEU A CA 1
ATOM 771 C C . LEU A 1 102 ? 16.564 -24.294 -23.588 1.00 98.69 102 LEU A C 1
ATOM 773 O O . LEU A 1 102 ? 15.711 -25.180 -23.681 1.00 98.69 102 LEU A O 1
ATOM 777 N N . ASP A 1 103 ? 16.629 -23.284 -24.453 1.00 97.81 103 ASP A N 1
ATOM 778 C CA . ASP A 1 103 ? 15.721 -23.115 -25.589 1.00 97.81 103 ASP A CA 1
ATOM 779 C C . ASP A 1 103 ? 15.848 -24.273 -26.587 1.00 97.81 103 ASP A C 1
ATOM 781 O O . ASP A 1 103 ? 14.843 -24.882 -26.964 1.00 97.81 103 ASP A O 1
ATOM 785 N N . ALA A 1 104 ? 17.080 -24.713 -26.875 1.00 97.88 104 ALA A N 1
ATOM 786 C CA . ALA A 1 104 ? 17.341 -25.909 -27.681 1.00 97.88 104 ALA A CA 1
ATOM 787 C C . ALA A 1 104 ? 16.669 -27.183 -27.118 1.00 97.88 104 ALA A C 1
ATOM 789 O O . ALA A 1 104 ? 16.367 -28.116 -27.866 1.00 97.88 104 ALA A O 1
ATOM 790 N N . GLN A 1 105 ? 16.393 -27.218 -25.808 1.00 97.88 105 GLN A N 1
ATOM 791 C CA . GLN A 1 105 ? 15.681 -28.299 -25.114 1.00 97.88 105 GLN A CA 1
ATOM 792 C C . GLN A 1 105 ? 14.200 -27.982 -24.823 1.00 97.88 105 GLN A C 1
ATOM 794 O O . GLN A 1 105 ? 13.510 -28.791 -24.198 1.00 97.88 105 GLN A O 1
ATOM 799 N N . LYS A 1 106 ? 13.678 -26.834 -25.280 1.00 97.19 106 LYS A N 1
ATOM 800 C CA . LYS A 1 106 ? 12.320 -26.325 -24.993 1.00 97.19 106 LYS A CA 1
ATOM 801 C C . LYS A 1 106 ? 12.048 -26.126 -23.494 1.00 97.19 106 LYS A C 1
ATOM 803 O O . LYS A 1 106 ? 10.936 -26.386 -23.004 1.00 97.19 106 LYS A O 1
ATOM 808 N N . LEU A 1 107 ? 13.081 -25.701 -22.770 1.00 97.38 107 LEU A N 1
ATOM 809 C CA . LEU A 1 107 ? 13.083 -25.436 -21.329 1.00 97.38 107 LEU A CA 1
ATOM 810 C C . LEU A 1 107 ? 13.189 -23.944 -20.982 1.00 97.38 107 LEU A C 1
ATOM 812 O O . LEU A 1 107 ? 13.005 -23.603 -19.814 1.00 97.38 107 LEU A O 1
ATOM 816 N N . ALA A 1 108 ? 13.454 -23.065 -21.955 1.00 94.50 108 ALA A N 1
ATOM 817 C CA . ALA A 1 108 ? 13.428 -21.619 -21.737 1.00 94.50 108 ALA A CA 1
ATOM 818 C C . ALA A 1 108 ? 12.079 -21.188 -21.123 1.00 94.50 108 ALA A C 1
ATOM 820 O O . ALA A 1 108 ? 11.020 -21.707 -21.491 1.00 94.50 108 ALA A O 1
ATOM 821 N N . GLY A 1 109 ? 12.133 -20.321 -20.108 1.00 91.62 109 GLY A N 1
ATOM 822 C CA . GLY A 1 109 ? 10.974 -19.895 -19.312 1.00 91.62 109 GLY A CA 1
ATOM 823 C C . GLY A 1 109 ? 10.386 -20.944 -18.351 1.00 91.62 109 GLY A C 1
ATOM 824 O O . GLY A 1 109 ? 9.475 -20.626 -17.590 1.00 91.62 109 GLY A O 1
ATOM 825 N N . LYS A 1 110 ? 10.889 -22.189 -18.346 1.00 95.62 110 LYS A N 1
ATOM 826 C CA . LYS A 1 110 ? 10.507 -23.241 -17.374 1.00 95.62 110 LYS A CA 1
ATOM 827 C C . LYS A 1 110 ? 11.554 -23.461 -16.286 1.00 95.62 110 LYS A C 1
ATOM 829 O O . LYS A 1 110 ? 11.230 -23.985 -15.223 1.00 95.62 110 LYS A O 1
ATOM 834 N N . VAL A 1 111 ? 12.804 -23.119 -16.579 1.00 98.00 111 VAL A N 1
ATOM 835 C CA . VAL A 1 111 ? 13.931 -23.164 -15.645 1.00 98.00 111 VAL A CA 1
ATOM 836 C C . VAL A 1 111 ? 14.216 -21.743 -15.201 1.00 98.00 111 VAL A C 1
ATOM 838 O O . VAL A 1 111 ? 14.274 -20.849 -16.040 1.00 98.00 111 VAL A O 1
ATOM 841 N N . PHE A 1 112 ? 14.391 -21.539 -13.896 1.00 98.44 112 PHE A N 1
ATOM 842 C CA . PHE A 1 112 ? 14.745 -20.225 -13.382 1.00 98.44 112 PHE A CA 1
ATOM 843 C C . PHE A 1 112 ? 16.161 -19.854 -13.833 1.00 98.44 112 PHE A C 1
ATOM 845 O O . PHE A 1 112 ? 17.094 -20.598 -13.535 1.00 98.44 112 PHE A O 1
ATOM 852 N N . VAL A 1 113 ? 16.346 -18.719 -14.504 1.00 98.69 113 VAL A N 1
ATOM 853 C CA . VAL A 1 113 ? 17.677 -18.222 -14.889 1.00 98.69 113 VAL A CA 1
ATOM 854 C C . VAL A 1 113 ? 17.917 -16.834 -14.315 1.00 98.69 113 VAL A C 1
ATOM 856 O O . VAL A 1 113 ? 17.085 -15.938 -14.488 1.00 98.69 113 VAL A O 1
ATOM 859 N N . ALA A 1 114 ? 19.072 -16.657 -13.667 1.00 98.25 114 ALA A N 1
ATOM 860 C CA . ALA A 1 114 ? 19.534 -15.363 -13.183 1.00 98.25 114 ALA A CA 1
ATOM 861 C C . ALA A 1 114 ? 20.941 -15.006 -13.680 1.00 98.25 114 ALA A C 1
ATOM 863 O O . ALA A 1 114 ? 21.823 -15.862 -13.680 1.00 98.25 114 ALA A O 1
ATOM 864 N N . GLY A 1 115 ? 21.131 -13.734 -14.042 1.00 96.88 115 GLY A N 1
ATOM 865 C CA . GLY A 1 115 ? 22.404 -13.128 -14.457 1.00 96.88 115 GLY A CA 1
ATOM 866 C C . GLY A 1 115 ? 22.755 -11.875 -13.644 1.00 96.88 115 GLY A C 1
ATOM 867 O O . GLY A 1 115 ? 22.062 -11.559 -12.670 1.00 96.88 115 GLY A O 1
ATOM 868 N N . ALA A 1 116 ? 23.841 -11.201 -14.021 1.00 93.38 116 ALA A N 1
ATOM 869 C CA . ALA A 1 116 ? 24.291 -9.947 -13.418 1.00 93.38 116 ALA A CA 1
ATOM 870 C C . ALA A 1 116 ? 25.039 -9.085 -14.453 1.00 93.38 116 ALA A C 1
ATOM 872 O O . ALA A 1 116 ? 25.983 -9.562 -15.092 1.00 93.38 116 ALA A O 1
ATOM 873 N N . GLY A 1 117 ? 24.643 -7.817 -14.574 1.00 88.31 117 GLY A N 1
ATOM 874 C CA . GLY A 1 117 ? 25.159 -6.867 -15.561 1.00 88.31 117 GLY A CA 1
ATOM 875 C C . GLY A 1 117 ? 24.359 -6.829 -16.866 1.00 88.31 117 GLY A C 1
ATOM 876 O O . GLY A 1 117 ? 24.966 -6.812 -17.935 1.00 88.31 117 GLY A O 1
ATOM 877 N N . ALA A 1 118 ? 23.021 -6.855 -16.789 1.00 86.94 118 ALA A N 1
ATOM 878 C CA . ALA A 1 118 ? 22.164 -6.895 -17.974 1.00 86.94 118 ALA A CA 1
ATOM 879 C C . ALA A 1 118 ? 22.422 -5.748 -18.962 1.00 86.94 118 ALA A C 1
ATOM 881 O O . ALA A 1 118 ? 22.436 -4.573 -18.592 1.00 86.94 118 ALA A O 1
ATOM 882 N N . ASP A 1 119 ? 22.499 -6.124 -20.236 1.00 85.44 119 ASP A N 1
ATOM 883 C CA . ASP A 1 119 ? 22.485 -5.245 -21.400 1.00 85.44 119 ASP A CA 1
ATOM 884 C C . ASP A 1 119 ? 21.150 -5.372 -22.170 1.00 85.44 119 ASP A C 1
ATOM 886 O O . ASP A 1 119 ? 20.213 -6.053 -21.739 1.00 85.44 119 ASP A O 1
ATOM 890 N N . ALA A 1 120 ? 21.058 -4.718 -23.333 1.00 82.38 120 ALA A N 1
ATOM 891 C CA . ALA A 1 120 ? 19.854 -4.704 -24.167 1.00 82.38 120 ALA A CA 1
ATOM 892 C C . ALA A 1 120 ? 19.339 -6.106 -24.556 1.00 82.38 120 ALA A C 1
ATOM 894 O O . ALA A 1 120 ? 18.127 -6.313 -24.693 1.00 82.38 120 ALA A O 1
ATOM 895 N N . GLU A 1 121 ? 20.233 -7.084 -24.716 1.00 88.31 121 GLU A N 1
ATOM 896 C CA . GLU A 1 121 ? 19.848 -8.451 -25.062 1.00 88.31 121 GLU A CA 1
ATOM 897 C C . GLU A 1 121 ? 19.217 -9.154 -23.858 1.00 88.31 121 GLU A C 1
ATOM 899 O O . GLU A 1 121 ? 18.161 -9.781 -23.988 1.00 88.31 121 GLU A O 1
ATOM 904 N N . ASN A 1 122 ? 19.790 -8.987 -22.662 1.00 91.69 122 ASN A N 1
ATOM 905 C CA . ASN A 1 122 ? 19.200 -9.527 -21.436 1.00 91.69 122 ASN A CA 1
ATOM 906 C C . ASN A 1 122 ? 17.852 -8.892 -21.113 1.00 91.69 122 ASN A C 1
ATOM 908 O O . ASN A 1 122 ? 16.951 -9.608 -20.680 1.00 91.69 122 ASN A O 1
ATOM 912 N N . TYR A 1 123 ? 17.664 -7.596 -21.380 1.00 86.19 123 TYR A N 1
ATOM 913 C CA . TYR A 1 123 ? 16.350 -6.970 -21.229 1.00 86.19 123 TYR A CA 1
ATOM 914 C C . TYR A 1 123 ? 15.313 -7.705 -22.080 1.00 86.19 123 TYR A C 1
ATOM 916 O O . TYR A 1 123 ? 14.288 -8.123 -21.557 1.00 86.19 123 TYR A O 1
ATOM 924 N N . THR A 1 124 ? 15.622 -7.999 -23.346 1.00 84.75 124 THR A N 1
ATOM 925 C CA . THR A 1 124 ? 14.728 -8.757 -24.242 1.00 84.75 124 THR A CA 1
ATOM 926 C C . THR A 1 124 ? 14.407 -10.163 -23.706 1.00 84.75 124 THR A C 1
ATOM 928 O O . THR A 1 124 ? 13.268 -10.635 -23.796 1.00 84.75 124 THR A O 1
ATOM 931 N N . LEU A 1 125 ? 15.385 -10.841 -23.101 1.00 90.75 125 LEU A N 1
ATOM 932 C CA . LEU A 1 125 ? 15.186 -12.163 -22.497 1.00 90.75 125 LEU A CA 1
ATOM 933 C C . LEU A 1 125 ? 14.339 -12.109 -21.221 1.00 90.75 125 LEU A C 1
ATOM 935 O O . LEU A 1 125 ? 13.501 -12.987 -21.015 1.00 90.75 125 LEU A O 1
ATOM 939 N N . ILE A 1 126 ? 14.496 -11.067 -20.403 1.00 89.81 126 ILE A N 1
ATOM 940 C CA . ILE A 1 126 ? 13.626 -10.810 -19.249 1.00 89.81 126 ILE A CA 1
ATOM 941 C C . ILE A 1 126 ? 12.200 -10.519 -19.733 1.00 89.81 126 ILE A C 1
ATOM 943 O O . ILE A 1 126 ? 11.247 -11.125 -19.247 1.00 89.81 126 ILE A O 1
ATOM 947 N N . CYS A 1 127 ? 12.052 -9.671 -20.755 1.00 81.25 127 CYS A N 1
ATOM 948 C CA . CYS A 1 127 ? 10.762 -9.302 -21.342 1.00 81.25 127 CYS A CA 1
ATOM 949 C C . CYS A 1 127 ? 10.007 -10.503 -21.934 1.00 81.25 127 CYS A C 1
ATOM 951 O O . CYS A 1 127 ? 8.785 -10.575 -21.838 1.00 81.25 127 CYS A O 1
ATOM 953 N N . SER A 1 128 ? 10.717 -11.463 -22.531 1.00 83.88 128 SER A N 1
ATOM 954 C CA . SER A 1 128 ? 10.116 -12.696 -23.067 1.00 83.88 128 SER A CA 1
ATOM 955 C C . SER A 1 128 ? 9.845 -13.768 -22.002 1.00 83.88 128 SER A C 1
ATOM 957 O O . SER A 1 128 ? 9.258 -14.806 -22.312 1.00 83.88 128 SER A O 1
ATOM 959 N N . GLY A 1 129 ? 10.266 -13.541 -20.752 1.00 87.62 129 GLY A N 1
ATOM 960 C CA . GLY A 1 129 ? 10.195 -14.517 -19.665 1.00 87.62 129 GLY A CA 1
ATOM 961 C C . GLY A 1 129 ? 11.204 -15.663 -19.786 1.00 87.62 129 GLY A C 1
ATOM 962 O O . GLY A 1 129 ? 11.133 -16.615 -19.009 1.00 87.62 129 GLY A O 1
ATOM 963 N N . ALA A 1 130 ? 12.135 -15.599 -20.744 1.00 93.19 130 ALA A N 1
ATOM 964 C CA . ALA A 1 130 ? 13.205 -16.579 -20.903 1.00 93.19 130 ALA A CA 1
ATOM 965 C C . ALA A 1 130 ? 14.277 -16.445 -19.805 1.00 93.19 130 ALA A C 1
ATOM 967 O O . ALA A 1 130 ? 14.858 -17.452 -19.399 1.00 93.19 130 ALA A O 1
ATOM 968 N N . GLN A 1 131 ? 14.493 -15.222 -19.308 1.00 96.19 131 GLN A N 1
ATOM 969 C CA . GLN A 1 131 ? 15.295 -14.910 -18.125 1.00 96.19 131 GLN A CA 1
ATOM 970 C C . GLN A 1 131 ? 14.383 -14.414 -16.996 1.00 96.19 131 GLN A C 1
ATOM 972 O O . GLN A 1 131 ? 13.471 -13.626 -17.232 1.00 96.19 131 GLN A O 1
ATOM 977 N N . ASN A 1 132 ? 14.618 -14.852 -15.759 1.00 94.62 132 ASN A N 1
ATOM 978 C CA . ASN A 1 132 ? 13.751 -14.500 -14.629 1.00 94.62 132 ASN A CA 1
ATOM 979 C C . ASN A 1 132 ? 14.247 -13.281 -13.860 1.00 94.62 132 ASN A C 1
ATOM 981 O O . ASN A 1 132 ? 13.442 -12.544 -13.296 1.00 94.62 132 ASN A O 1
ATOM 985 N N . LEU A 1 133 ? 15.565 -13.114 -13.792 1.00 95.12 133 LEU A N 1
ATOM 986 C CA . LEU A 1 133 ? 16.198 -12.078 -12.995 1.00 95.12 133 LEU A CA 1
ATOM 987 C C . LEU A 1 133 ? 17.528 -11.667 -13.622 1.00 95.12 133 LEU A C 1
ATOM 989 O O . LEU A 1 133 ? 18.295 -12.499 -14.108 1.00 95.12 133 LEU A O 1
ATOM 993 N N . ASP A 1 134 ? 17.853 -10.393 -13.520 1.00 94.25 134 ASP A N 1
ATOM 994 C CA . ASP A 1 134 ? 19.221 -9.910 -13.611 1.00 94.25 134 ASP A CA 1
ATOM 995 C C . ASP A 1 134 ? 19.512 -8.966 -12.440 1.00 94.25 134 ASP A C 1
ATOM 997 O O . ASP A 1 134 ? 18.597 -8.515 -11.747 1.00 94.25 134 ASP A O 1
ATOM 1001 N N . LEU A 1 135 ? 20.784 -8.705 -12.176 1.00 91.56 135 LEU A N 1
ATOM 1002 C CA . LEU A 1 135 ? 21.211 -7.721 -11.193 1.00 91.56 135 LEU A CA 1
ATOM 1003 C C . LEU A 1 135 ? 21.906 -6.589 -11.932 1.00 91.56 135 LEU A C 1
ATOM 1005 O O . LEU A 1 135 ? 22.907 -6.815 -12.606 1.00 91.56 135 LEU A O 1
ATOM 1009 N N . THR A 1 136 ? 21.410 -5.371 -11.765 1.00 84.81 136 THR A N 1
ATOM 1010 C CA . THR A 1 136 ? 22.091 -4.174 -12.255 1.00 84.81 136 THR A CA 1
ATOM 1011 C C . THR A 1 136 ? 22.696 -3.386 -11.107 1.00 84.81 136 THR A C 1
ATOM 1013 O O . THR A 1 136 ? 22.361 -3.585 -9.940 1.00 84.81 136 THR A O 1
ATOM 1016 N N . ARG A 1 137 ? 23.578 -2.459 -11.447 1.00 79.81 137 ARG A N 1
ATOM 1017 C CA . ARG A 1 137 ? 24.061 -1.400 -10.568 1.00 79.81 137 ARG A CA 1
ATOM 1018 C C . ARG A 1 137 ? 23.935 -0.087 -11.325 1.00 79.81 137 ARG A C 1
ATOM 1020 O O . ARG A 1 137 ? 23.986 -0.076 -12.551 1.00 79.81 137 ARG A O 1
ATOM 1027 N N . ASP A 1 138 ? 23.793 1.006 -10.596 1.00 76.19 138 ASP A N 1
ATOM 1028 C CA . ASP A 1 138 ? 23.849 2.327 -11.207 1.00 76.19 138 ASP A CA 1
ATOM 1029 C C . ASP A 1 138 ? 25.309 2.642 -11.576 1.00 76.19 138 ASP A C 1
ATOM 1031 O O . ASP A 1 138 ? 26.127 3.001 -10.724 1.00 76.19 138 ASP A O 1
ATOM 1035 N N . ASP A 1 139 ? 25.652 2.441 -12.851 1.00 75.50 139 ASP A N 1
ATOM 1036 C CA . ASP A 1 139 ? 26.994 2.708 -13.375 1.00 75.50 139 ASP A CA 1
ATOM 1037 C C . ASP A 1 139 ? 27.337 4.210 -13.335 1.00 75.50 139 ASP A C 1
ATOM 1039 O O . ASP A 1 139 ? 28.510 4.570 -13.202 1.00 75.50 139 ASP A O 1
ATOM 1043 N N . GLY A 1 140 ? 26.330 5.090 -13.381 1.00 75.94 140 GLY A N 1
ATOM 1044 C CA . GLY A 1 140 ? 26.495 6.530 -13.201 1.00 75.94 140 GLY A CA 1
ATOM 1045 C C . GLY A 1 140 ? 26.895 6.865 -11.768 1.00 75.94 140 GLY A C 1
ATOM 1046 O O . GLY A 1 140 ? 27.928 7.502 -11.549 1.00 75.94 140 GLY A O 1
ATOM 1047 N N . ALA A 1 141 ? 26.149 6.354 -10.786 1.00 79.62 141 ALA A N 1
ATOM 1048 C CA . ALA A 1 141 ? 26.484 6.493 -9.372 1.00 79.62 141 ALA A CA 1
ATOM 1049 C C . ALA A 1 141 ? 27.835 5.847 -9.038 1.00 79.62 141 ALA A C 1
ATOM 1051 O O . ALA A 1 141 ? 28.596 6.396 -8.239 1.00 79.62 141 ALA A O 1
ATOM 1052 N N . LEU A 1 142 ? 28.174 4.715 -9.665 1.00 83.62 142 LEU A N 1
ATOM 1053 C CA . LEU A 1 142 ? 29.486 4.084 -9.533 1.00 83.62 142 LEU A CA 1
ATOM 1054 C C . LEU A 1 142 ? 30.603 4.999 -10.047 1.00 83.62 142 LEU A C 1
ATOM 1056 O O . LEU A 1 142 ? 31.579 5.222 -9.329 1.00 83.62 142 LEU A O 1
ATOM 1060 N N . ALA A 1 143 ? 30.465 5.542 -11.259 1.00 85.50 143 ALA A N 1
ATOM 1061 C CA . ALA A 1 143 ? 31.453 6.438 -11.853 1.00 85.50 143 ALA A CA 1
ATOM 1062 C C . ALA A 1 143 ? 31.607 7.732 -11.042 1.00 85.50 143 ALA A C 1
ATOM 1064 O O . ALA A 1 143 ? 32.729 8.157 -10.754 1.00 85.50 143 ALA A O 1
ATOM 1065 N N . GLU A 1 144 ? 30.494 8.330 -10.616 1.00 85.31 144 GLU A N 1
ATOM 1066 C CA . GLU A 1 144 ? 30.490 9.523 -9.775 1.00 85.31 144 GLU A CA 1
ATOM 1067 C C . GLU A 1 144 ? 31.154 9.252 -8.421 1.00 85.31 144 GLU A C 1
ATOM 1069 O O . GLU A 1 144 ? 32.020 10.014 -7.985 1.00 85.31 144 GLU A O 1
ATOM 1074 N N . THR A 1 145 ? 30.804 8.144 -7.771 1.00 89.62 145 THR A N 1
ATOM 1075 C CA . THR A 1 145 ? 31.387 7.734 -6.489 1.00 89.62 145 THR A CA 1
ATOM 1076 C C . THR A 1 145 ? 32.884 7.480 -6.619 1.00 89.62 145 THR A C 1
ATOM 1078 O O . THR A 1 145 ? 33.659 7.950 -5.785 1.00 89.62 145 THR A O 1
ATOM 1081 N N . ALA A 1 146 ? 33.315 6.800 -7.683 1.00 90.06 146 ALA A N 1
ATOM 1082 C CA . ALA A 1 146 ? 34.727 6.569 -7.963 1.00 90.06 146 ALA A CA 1
ATOM 1083 C C . ALA A 1 146 ? 35.482 7.891 -8.180 1.00 90.06 146 ALA A C 1
ATOM 1085 O O . ALA A 1 146 ? 36.555 8.086 -7.605 1.00 90.06 146 ALA A O 1
ATOM 1086 N N . ALA A 1 147 ? 34.910 8.830 -8.941 1.00 92.31 147 ALA A N 1
ATOM 1087 C CA . ALA A 1 147 ? 35.497 10.149 -9.167 1.00 92.31 147 ALA A CA 1
ATOM 1088 C C . ALA A 1 147 ? 35.584 10.971 -7.870 1.00 92.31 147 ALA A C 1
ATOM 1090 O O . ALA A 1 147 ? 36.628 11.561 -7.578 1.00 92.31 147 ALA A O 1
ATOM 1091 N N . ARG A 1 148 ? 34.521 10.970 -7.056 1.00 91.94 148 ARG A N 1
ATOM 1092 C CA . ARG A 1 148 ? 34.485 11.630 -5.742 1.00 91.94 148 ARG A CA 1
ATOM 1093 C C . ARG A 1 148 ? 35.524 11.040 -4.792 1.00 91.94 148 ARG A C 1
ATOM 1095 O O . ARG A 1 148 ? 36.239 11.797 -4.137 1.00 91.94 148 ARG A O 1
ATOM 1102 N N . LEU A 1 149 ? 35.650 9.713 -4.751 1.00 92.00 149 LEU A N 1
ATOM 1103 C CA . LEU A 1 149 ? 36.641 9.020 -3.933 1.00 92.00 149 LEU A CA 1
ATOM 1104 C C . LEU A 1 149 ? 38.068 9.360 -4.383 1.00 92.00 149 LEU A C 1
ATOM 1106 O O . LEU A 1 149 ? 38.897 9.729 -3.555 1.00 92.00 149 LEU A O 1
ATOM 1110 N N . ALA A 1 150 ? 38.347 9.308 -5.687 1.00 91.81 150 ALA A N 1
ATOM 1111 C CA . ALA A 1 150 ? 39.653 9.663 -6.237 1.00 91.81 150 ALA A CA 1
ATOM 1112 C C . ALA A 1 150 ? 40.029 11.121 -5.927 1.00 91.81 150 ALA A C 1
ATOM 1114 O O . ALA A 1 150 ? 41.153 11.396 -5.508 1.00 91.81 150 ALA A O 1
ATOM 1115 N N . LEU A 1 151 ? 39.080 12.053 -6.069 1.00 94.50 151 LEU A N 1
ATOM 1116 C CA . LEU A 1 151 ? 39.285 13.464 -5.750 1.00 94.50 151 LEU A CA 1
ATOM 1117 C C . LEU A 1 151 ? 39.510 13.691 -4.249 1.00 94.50 151 LEU A C 1
ATOM 1119 O O . LEU A 1 151 ? 40.334 14.527 -3.876 1.00 94.50 151 LEU A O 1
ATOM 1123 N N . ALA A 1 152 ? 38.796 12.965 -3.386 1.00 91.69 152 ALA A N 1
ATOM 1124 C CA . A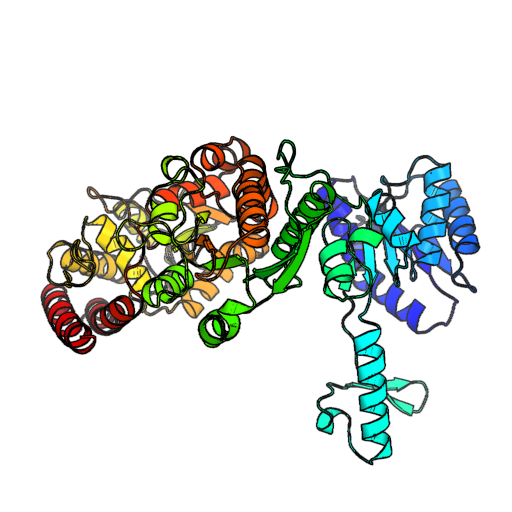LA A 1 152 ? 39.008 13.021 -1.944 1.00 91.69 152 ALA A CA 1
ATOM 1125 C C . ALA A 1 152 ? 40.443 12.605 -1.601 1.00 91.69 152 ALA A C 1
ATOM 1127 O O . ALA A 1 152 ? 41.183 13.390 -1.005 1.00 91.69 152 ALA A O 1
ATOM 1128 N N . LEU A 1 153 ? 40.864 11.432 -2.083 1.00 90.62 153 LEU A N 1
ATOM 1129 C CA . LEU A 1 153 ? 42.197 10.886 -1.833 1.00 90.62 153 LEU A CA 1
ATOM 1130 C C . LEU A 1 153 ? 43.308 11.783 -2.405 1.00 90.62 153 LEU A C 1
ATOM 1132 O O . LEU A 1 153 ? 44.293 12.046 -1.718 1.00 90.62 153 LEU A O 1
ATOM 1136 N N . ALA A 1 154 ? 43.136 12.323 -3.618 1.00 94.69 154 ALA A N 1
ATOM 1137 C CA . ALA A 1 154 ? 44.098 13.239 -4.239 1.00 94.69 154 ALA A CA 1
ATOM 1138 C C . ALA A 1 154 ? 44.288 14.545 -3.446 1.00 94.69 154 ALA A C 1
ATOM 1140 O O . ALA A 1 154 ? 45.371 15.124 -3.452 1.00 94.69 154 ALA A O 1
ATOM 1141 N N . ASN A 1 155 ? 43.250 14.988 -2.733 1.00 94.56 155 ASN A N 1
ATOM 1142 C CA . ASN A 1 155 ? 43.287 16.168 -1.869 1.00 94.56 155 ASN A CA 1
ATOM 1143 C C . ASN A 1 155 ? 43.657 15.845 -0.410 1.00 94.56 155 ASN A C 1
ATOM 1145 O O . ASN A 1 155 ? 43.483 16.698 0.462 1.00 94.56 155 ASN A O 1
ATOM 1149 N N . GLY A 1 156 ? 44.126 14.626 -0.122 1.00 92.50 156 GLY A N 1
ATOM 1150 C CA . GLY A 1 156 ? 44.482 14.195 1.231 1.00 92.50 156 GLY A CA 1
ATOM 1151 C C . GLY A 1 156 ? 43.287 14.087 2.184 1.00 92.50 156 GLY A C 1
ATOM 1152 O O . GLY A 1 156 ? 43.465 14.218 3.393 1.00 92.50 156 GLY A O 1
ATOM 1153 N N . ARG A 1 157 ? 42.073 13.895 1.652 1.00 92.06 157 ARG A N 1
ATOM 1154 C CA . ARG A 1 157 ? 40.837 13.706 2.423 1.00 92.06 157 ARG A CA 1
ATOM 1155 C C . ARG A 1 157 ? 40.453 12.230 2.487 1.00 92.06 157 ARG A C 1
ATOM 1157 O O . ARG A 1 157 ? 40.634 11.485 1.526 1.00 92.06 157 ARG A O 1
ATOM 1164 N N . GLU A 1 158 ? 39.857 11.831 3.603 1.00 88.75 158 GLU A N 1
ATOM 1165 C CA . GLU A 1 158 ? 39.248 10.511 3.772 1.00 88.75 158 GLU A CA 1
ATOM 1166 C C . GLU A 1 158 ? 37.877 10.419 3.070 1.00 88.75 158 GLU A C 1
ATOM 1168 O O . GLU A 1 158 ? 37.193 11.439 2.931 1.00 88.75 158 GLU A O 1
ATOM 1173 N N . PRO A 1 159 ? 37.409 9.211 2.688 1.00 86.69 159 PRO A N 1
ATOM 1174 C CA . PRO A 1 159 ? 36.122 9.024 2.002 1.00 86.69 159 PRO A CA 1
ATOM 1175 C C . PRO A 1 159 ? 34.934 9.658 2.741 1.00 86.69 159 PRO A C 1
ATOM 1177 O O . PRO A 1 159 ? 34.115 10.356 2.140 1.00 86.69 159 PRO A O 1
ATOM 1180 N N . LYS A 1 160 ? 34.896 9.514 4.072 1.00 87.31 160 LYS A N 1
ATOM 1181 C CA . LYS A 1 160 ? 33.836 10.072 4.924 1.00 87.31 160 LYS A CA 1
ATOM 1182 C C . LYS A 1 160 ? 33.751 11.599 4.839 1.00 87.31 160 LYS A C 1
ATOM 1184 O O . LYS A 1 160 ? 32.666 12.166 4.924 1.00 87.31 160 LYS A O 1
ATOM 1189 N N . GLN A 1 161 ? 34.880 12.277 4.620 1.00 85.62 161 GLN A N 1
ATOM 1190 C CA . GLN A 1 161 ? 34.931 13.734 4.453 1.00 85.62 161 GLN A CA 1
ATOM 1191 C C . GLN A 1 161 ? 34.391 14.192 3.088 1.00 85.62 161 GLN A C 1
ATOM 1193 O O . GLN A 1 161 ? 34.099 15.374 2.913 1.00 85.62 161 GLN A O 1
ATOM 1198 N N . ALA A 1 162 ? 34.248 13.273 2.132 1.00 82.50 162 ALA A N 1
ATOM 1199 C CA . ALA A 1 162 ? 33.578 13.489 0.852 1.00 82.50 162 ALA A CA 1
ATOM 1200 C C . ALA A 1 162 ? 32.110 13.018 0.860 1.00 82.50 162 ALA A C 1
ATOM 1202 O O . ALA A 1 162 ? 31.478 12.976 -0.194 1.00 82.50 162 ALA A O 1
ATOM 1203 N N . GLY A 1 163 ? 31.570 12.668 2.035 1.00 86.81 163 GLY A N 1
ATOM 1204 C CA . GLY A 1 163 ? 30.211 12.145 2.177 1.00 86.81 163 GLY A CA 1
ATOM 1205 C C . GLY A 1 163 ? 30.042 10.724 1.640 1.00 86.81 163 GLY A C 1
ATOM 1206 O O . GLY A 1 163 ? 28.921 10.327 1.348 1.00 86.81 163 GLY A O 1
ATOM 1207 N N . LEU A 1 164 ? 31.137 9.973 1.480 1.00 87.38 164 LEU A N 1
ATOM 1208 C CA . LEU A 1 164 ? 31.105 8.587 1.024 1.00 87.38 164 LEU A CA 1
ATOM 1209 C C . LEU A 1 164 ? 31.188 7.643 2.223 1.00 87.38 164 LEU A C 1
ATOM 1211 O O . LEU A 1 164 ? 32.113 7.748 3.034 1.00 87.38 164 LEU A O 1
ATOM 1215 N N . ASP A 1 165 ? 30.242 6.712 2.310 1.00 85.75 165 ASP A N 1
ATOM 1216 C CA . ASP A 1 165 ? 30.284 5.632 3.291 1.00 85.75 165 ASP A CA 1
ATOM 1217 C C . ASP A 1 165 ? 31.190 4.511 2.767 1.00 85.75 165 ASP A C 1
ATOM 1219 O O . ASP A 1 165 ? 30.857 3.809 1.810 1.00 85.75 165 ASP A O 1
ATOM 1223 N N . ALA A 1 166 ? 32.391 4.413 3.335 1.00 86.50 166 ALA A N 1
ATOM 1224 C CA . ALA A 1 166 ? 33.423 3.487 2.893 1.00 86.50 166 ALA A CA 1
ATOM 1225 C C . ALA A 1 166 ? 33.824 2.546 4.027 1.00 86.50 166 ALA A C 1
ATOM 1227 O O . ALA A 1 166 ? 34.057 2.974 5.159 1.00 86.50 166 ALA A O 1
ATOM 1228 N N . THR A 1 167 ? 33.997 1.272 3.696 1.00 85.62 167 THR A N 1
ATOM 1229 C CA . THR A 1 167 ? 34.580 0.262 4.582 1.00 85.62 167 THR A CA 1
ATOM 1230 C C . THR A 1 167 ? 36.011 -0.038 4.167 1.00 85.62 167 THR A C 1
ATOM 1232 O O . THR A 1 167 ? 36.329 -0.023 2.980 1.00 85.62 167 THR A O 1
ATOM 1235 N N . THR A 1 168 ? 36.879 -0.368 5.118 1.00 85.25 168 THR A N 1
ATOM 1236 C CA . THR A 1 168 ? 38.222 -0.864 4.801 1.00 85.25 168 THR A CA 1
ATOM 1237 C C . THR A 1 168 ? 38.173 -2.373 4.613 1.00 85.25 168 THR A C 1
ATOM 1239 O O . THR A 1 168 ? 37.740 -3.098 5.509 1.00 85.25 168 THR A O 1
ATOM 1242 N N . ILE A 1 169 ? 38.646 -2.846 3.465 1.00 80.00 169 ILE A N 1
ATOM 1243 C CA . ILE A 1 169 ? 38.861 -4.268 3.202 1.00 80.00 169 ILE A CA 1
ATOM 1244 C C . ILE A 1 169 ? 40.346 -4.554 3.034 1.00 80.00 169 ILE A C 1
ATOM 1246 O O . ILE A 1 169 ? 41.141 -3.668 2.716 1.00 80.00 169 ILE A O 1
ATOM 1250 N N . ARG A 1 170 ? 40.720 -5.816 3.233 1.00 80.56 170 ARG A N 1
ATOM 1251 C CA . ARG A 1 170 ? 42.074 -6.287 2.970 1.00 80.56 170 ARG A CA 1
ATOM 1252 C C . ARG A 1 170 ? 42.110 -6.978 1.613 1.00 80.56 170 ARG A C 1
ATOM 1254 O O . ARG A 1 170 ? 41.402 -7.960 1.414 1.00 80.56 170 ARG A O 1
ATOM 1261 N N . VAL A 1 171 ? 42.929 -6.460 0.706 1.00 73.12 171 VAL A N 1
ATOM 1262 C CA . VAL A 1 171 ? 43.225 -7.074 -0.592 1.00 73.12 171 VAL A CA 1
ATOM 1263 C C . VAL A 1 171 ? 44.710 -7.412 -0.573 1.00 73.12 171 VAL A C 1
ATOM 1265 O O . VAL A 1 171 ? 45.550 -6.523 -0.429 1.00 73.12 171 VAL A O 1
ATOM 1268 N N . ASP A 1 172 ? 45.018 -8.706 -0.623 1.00 80.12 172 ASP A N 1
ATOM 1269 C CA . ASP A 1 172 ? 46.355 -9.257 -0.388 1.00 80.12 172 ASP A CA 1
ATOM 1270 C C . ASP A 1 172 ? 46.959 -8.797 0.960 1.00 80.12 172 ASP A C 1
ATOM 1272 O O . ASP A 1 172 ? 46.436 -9.091 2.042 1.00 80.12 172 ASP A O 1
ATOM 1276 N N . ASP A 1 173 ? 48.076 -8.071 0.921 1.00 84.25 173 ASP A N 1
ATOM 1277 C CA . ASP A 1 173 ? 48.785 -7.532 2.078 1.00 84.25 173 ASP A CA 1
ATOM 1278 C C . ASP A 1 173 ? 48.440 -6.063 2.383 1.00 84.25 173 ASP A C 1
ATOM 1280 O O . ASP A 1 173 ? 49.029 -5.480 3.298 1.00 84.25 173 ASP A O 1
ATOM 1284 N N . ARG A 1 174 ? 47.460 -5.475 1.680 1.00 83.44 174 ARG A N 1
ATOM 1285 C CA . ARG A 1 174 ? 47.108 -4.050 1.775 1.00 83.44 174 ARG A CA 1
ATOM 1286 C C . ARG A 1 174 ? 45.682 -3.825 2.251 1.00 83.44 174 ARG A C 1
ATOM 1288 O O . ARG A 1 174 ? 44.768 -4.585 1.944 1.00 83.44 174 ARG A O 1
ATOM 1295 N N . GLU A 1 175 ? 45.498 -2.730 2.976 1.00 86.69 175 GLU A N 1
ATOM 1296 C CA . GLU A 1 175 ? 44.180 -2.197 3.305 1.00 86.69 175 GLU A CA 1
ATOM 1297 C C . GLU A 1 175 ? 43.756 -1.195 2.234 1.00 86.69 175 GLU A C 1
ATOM 1299 O O . GLU A 1 175 ? 44.517 -0.294 1.874 1.00 86.69 175 GLU A O 1
ATOM 1304 N N . VAL A 1 176 ? 42.546 -1.370 1.709 1.00 85.31 176 VAL A N 1
ATOM 1305 C CA . VAL A 1 176 ? 41.961 -0.499 0.689 1.00 85.31 176 VAL A CA 1
ATOM 1306 C C . VAL A 1 176 ? 40.549 -0.101 1.095 1.00 85.31 176 VAL A C 1
ATOM 1308 O O . VAL A 1 176 ? 39.825 -0.871 1.729 1.00 85.31 176 VAL A O 1
ATOM 1311 N N . PHE A 1 177 ? 40.147 1.113 0.725 1.00 86.25 177 PHE A N 1
ATOM 1312 C CA . PHE A 1 177 ? 38.767 1.553 0.891 1.00 86.25 177 PHE A CA 1
ATOM 1313 C C . PHE A 1 177 ? 37.879 0.904 -0.167 1.00 86.25 177 PHE A C 1
ATOM 1315 O O . PHE A 1 177 ? 38.206 0.897 -1.353 1.00 86.25 177 PHE A O 1
ATOM 1322 N N . GLN A 1 178 ? 36.726 0.417 0.268 1.00 85.69 178 GLN A N 1
ATOM 1323 C CA . GLN A 1 178 ? 35.641 -0.052 -0.572 1.00 85.69 178 GLN A CA 1
ATOM 1324 C C . GLN A 1 178 ? 34.417 0.820 -0.310 1.00 85.69 178 GLN A C 1
ATOM 1326 O O . GLN A 1 178 ? 33.993 0.970 0.834 1.00 85.69 178 GLN A O 1
ATOM 1331 N N . VAL A 1 179 ? 33.830 1.352 -1.379 1.00 86.19 179 VAL A N 1
ATOM 1332 C CA . VAL A 1 179 ? 32.490 1.944 -1.353 1.00 86.19 179 VAL A CA 1
ATOM 1333 C C . VAL A 1 179 ? 31.575 1.000 -2.119 1.00 86.19 179 VAL A C 1
ATOM 1335 O O . VAL A 1 179 ? 31.832 0.696 -3.284 1.00 86.19 179 VAL A O 1
ATOM 1338 N N . ALA A 1 180 ? 30.551 0.478 -1.451 1.00 82.31 180 ALA A N 1
ATOM 1339 C CA . ALA A 1 180 ? 29.599 -0.430 -2.073 1.00 82.31 180 ALA A CA 1
ATOM 1340 C C . ALA A 1 180 ? 28.512 0.374 -2.793 1.00 82.31 180 ALA A C 1
ATOM 1342 O O . ALA A 1 180 ? 27.826 1.182 -2.173 1.00 82.31 180 ALA A O 1
ATOM 1343 N N . ILE A 1 181 ? 28.334 0.125 -4.090 1.00 82.31 181 ILE A N 1
ATOM 1344 C CA . ILE A 1 181 ? 27.166 0.616 -4.824 1.00 82.31 181 ILE A CA 1
ATOM 1345 C C . ILE A 1 181 ? 26.058 -0.432 -4.696 1.00 82.31 181 ILE A C 1
ATOM 1347 O O . ILE A 1 181 ? 26.318 -1.606 -4.986 1.00 82.31 181 ILE A O 1
ATOM 1351 N N . PRO A 1 182 ? 24.846 -0.052 -4.254 1.00 76.94 182 PRO A N 1
ATOM 1352 C CA . PRO A 1 182 ? 23.726 -0.977 -4.179 1.00 76.94 182 PRO A CA 1
ATOM 1353 C C . PRO A 1 182 ? 23.451 -1.624 -5.539 1.00 76.94 182 PRO A C 1
ATOM 1355 O O . PRO A 1 182 ? 23.322 -0.940 -6.554 1.00 76.94 182 PRO A O 1
ATOM 1358 N N . VAL A 1 183 ? 23.345 -2.952 -5.550 1.00 83.25 183 VAL A N 1
ATOM 1359 C CA . VAL A 1 183 ? 22.832 -3.692 -6.707 1.00 83.25 183 VAL A CA 1
ATOM 1360 C C . VAL A 1 183 ? 21.311 -3.770 -6.620 1.00 83.25 183 VAL A C 1
ATOM 1362 O O . VAL A 1 183 ? 20.754 -3.982 -5.541 1.00 83.25 183 VAL A O 1
ATOM 1365 N N . GLN A 1 184 ? 20.637 -3.618 -7.754 1.00 80.25 184 GLN A N 1
ATOM 1366 C CA . GLN A 1 184 ? 19.185 -3.667 -7.863 1.00 80.25 184 GLN A CA 1
ATOM 1367 C C . GLN A 1 184 ? 18.744 -4.869 -8.705 1.00 80.25 184 GLN A C 1
ATOM 1369 O O . GLN A 1 184 ? 19.361 -5.165 -9.732 1.00 80.25 184 GLN A O 1
ATOM 1374 N N . PRO A 1 185 ? 17.682 -5.582 -8.293 1.00 86.19 185 PRO A N 1
ATOM 1375 C CA . PRO A 1 185 ? 17.138 -6.674 -9.078 1.00 86.19 185 PRO A CA 1
ATOM 1376 C C . PRO A 1 185 ? 16.285 -6.135 -10.231 1.00 86.19 185 PRO A C 1
ATOM 1378 O O . PRO A 1 185 ? 15.356 -5.354 -10.028 1.00 86.19 185 PRO A O 1
ATOM 1381 N N . ILE A 1 186 ? 16.559 -6.623 -11.435 1.00 85.06 186 ILE A N 1
ATOM 1382 C CA . ILE A 1 186 ? 15.734 -6.411 -12.620 1.00 85.06 186 ILE A CA 1
ATOM 1383 C C . ILE A 1 186 ? 14.978 -7.700 -12.909 1.00 85.06 186 ILE A C 1
ATOM 1385 O O . ILE A 1 186 ? 15.576 -8.725 -13.232 1.00 85.06 186 ILE A O 1
ATOM 1389 N N . ALA A 1 187 ? 13.659 -7.635 -12.831 1.00 85.44 187 ALA A N 1
ATOM 1390 C CA . ALA A 1 187 ? 12.750 -8.687 -13.255 1.00 85.44 187 ALA A CA 1
ATOM 1391 C C . ALA A 1 187 ? 11.669 -8.089 -14.163 1.00 85.44 187 ALA A C 1
ATOM 1393 O O . ALA A 1 187 ? 11.587 -6.872 -14.328 1.00 85.44 187 ALA A O 1
ATOM 1394 N N . LEU A 1 188 ? 10.840 -8.941 -14.769 1.00 78.94 188 LEU A N 1
ATOM 1395 C CA . LEU A 1 188 ? 9.803 -8.508 -15.714 1.00 78.94 188 LEU A CA 1
ATOM 1396 C C . LEU A 1 188 ? 8.874 -7.424 -15.137 1.00 78.94 188 LEU A C 1
ATOM 1398 O O . LEU A 1 188 ? 8.407 -6.560 -15.871 1.00 78.94 188 LEU A O 1
ATOM 1402 N N . ASP A 1 189 ? 8.599 -7.466 -13.836 1.00 67.25 189 ASP A N 1
ATOM 1403 C CA . ASP A 1 189 ? 7.745 -6.505 -13.144 1.00 67.25 189 ASP A CA 1
ATOM 1404 C C . ASP A 1 189 ? 8.470 -5.221 -12.711 1.00 67.25 189 ASP A C 1
ATOM 1406 O O . ASP A 1 189 ? 7.798 -4.203 -12.566 1.00 67.25 189 ASP A O 1
ATOM 1410 N N . SER A 1 190 ? 9.802 -5.236 -12.559 1.00 71.38 190 SER A N 1
ATOM 1411 C CA . SER A 1 190 ? 10.608 -4.092 -12.097 1.00 71.38 190 SER A CA 1
ATOM 1412 C C . SER A 1 190 ? 11.434 -3.396 -13.184 1.00 71.38 190 SER A C 1
ATOM 1414 O O . SER A 1 190 ? 11.930 -2.293 -12.955 1.00 71.38 190 SER A O 1
ATOM 1416 N N . ILE A 1 191 ? 11.582 -4.003 -14.366 1.00 75.38 191 ILE A N 1
ATOM 1417 C CA . ILE A 1 191 ? 12.556 -3.582 -15.385 1.00 75.38 191 ILE A CA 1
ATOM 1418 C C . ILE A 1 191 ? 12.393 -2.138 -15.853 1.00 75.38 191 ILE A C 1
ATOM 1420 O O . ILE A 1 191 ? 13.391 -1.445 -16.038 1.00 75.38 191 ILE A O 1
ATOM 1424 N N . GLN A 1 192 ? 11.160 -1.649 -15.989 1.00 67.44 192 GLN A N 1
ATOM 1425 C CA . GLN A 1 192 ? 10.938 -0.263 -16.386 1.00 67.44 192 GLN A CA 1
ATOM 1426 C C . GLN A 1 192 ? 11.316 0.722 -15.286 1.00 67.44 192 GLN A C 1
ATOM 1428 O O . GLN A 1 192 ? 11.998 1.702 -15.572 1.00 67.44 192 GLN A O 1
ATOM 1433 N N . ALA A 1 193 ? 10.912 0.456 -14.040 1.00 62.78 193 ALA A N 1
ATOM 1434 C CA . ALA A 1 193 ? 11.262 1.336 -12.935 1.00 62.78 193 ALA A CA 1
ATOM 1435 C C . ALA A 1 193 ? 12.781 1.426 -12.772 1.00 62.78 193 ALA A C 1
ATOM 1437 O O . ALA A 1 193 ? 13.360 2.506 -12.777 1.00 62.78 193 ALA A O 1
ATOM 1438 N N . VAL A 1 194 ? 13.449 0.276 -12.753 1.00 69.31 194 VAL A N 1
ATOM 1439 C CA . VAL A 1 194 ? 14.895 0.230 -12.539 1.00 69.31 194 VAL A CA 1
ATOM 1440 C C . VAL A 1 194 ? 15.668 0.876 -13.697 1.00 69.31 194 VAL A C 1
ATOM 1442 O O . VAL A 1 194 ? 16.594 1.646 -13.455 1.00 69.31 194 VAL A O 1
ATOM 1445 N N . LEU A 1 195 ? 15.303 0.606 -14.957 1.00 73.62 195 LEU A N 1
ATOM 1446 C CA . LEU A 1 195 ? 16.115 1.039 -16.102 1.00 73.62 195 LEU A CA 1
ATOM 1447 C C . LEU A 1 195 ? 15.687 2.370 -16.724 1.00 73.62 195 LEU A C 1
ATOM 1449 O O . LEU A 1 195 ? 16.552 3.152 -17.115 1.00 73.62 195 LEU A O 1
ATOM 1453 N N . VAL A 1 196 ? 14.384 2.634 -16.853 1.00 66.50 196 VAL A N 1
ATOM 1454 C CA . VAL A 1 196 ? 13.898 3.866 -17.499 1.00 66.50 196 VAL A CA 1
ATOM 1455 C C . VAL A 1 196 ? 14.053 5.054 -16.565 1.00 66.50 196 VAL A C 1
ATOM 1457 O O . VAL A 1 196 ? 14.558 6.095 -16.972 1.00 66.50 196 VAL A O 1
ATOM 1460 N N . GLN A 1 197 ? 13.678 4.901 -15.295 1.00 59.09 197 GLN A N 1
ATOM 1461 C CA . GLN A 1 197 ? 13.769 6.006 -14.337 1.00 59.09 197 GLN A CA 1
ATOM 1462 C C . GLN A 1 197 ? 15.201 6.224 -13.853 1.00 59.09 197 GLN A C 1
ATOM 1464 O O . GLN A 1 197 ? 15.577 7.361 -13.586 1.00 59.09 197 GLN A O 1
ATOM 1469 N N . GLY A 1 198 ? 16.019 5.165 -13.818 1.00 60.88 198 GLY A N 1
ATOM 1470 C CA . GLY A 1 198 ? 17.468 5.281 -13.646 1.00 60.88 198 GLY A CA 1
ATOM 1471 C C . GLY A 1 198 ? 18.180 5.941 -14.836 1.00 60.88 198 GLY A C 1
ATOM 1472 O O . GLY A 1 198 ? 19.384 6.160 -14.776 1.00 60.88 198 GLY A O 1
ATOM 1473 N N . GLY A 1 199 ? 17.467 6.247 -15.930 1.00 62.59 199 GLY A N 1
ATOM 1474 C CA . GLY A 1 199 ? 18.028 6.882 -17.126 1.00 62.59 199 GLY A CA 1
ATOM 1475 C C . GLY A 1 199 ? 18.954 5.977 -17.945 1.00 62.59 199 GLY A C 1
ATOM 1476 O O . GLY A 1 199 ? 19.649 6.460 -18.836 1.00 62.59 199 GLY A O 1
ATOM 1477 N N . VAL A 1 200 ? 18.966 4.671 -17.659 1.00 71.50 200 VAL A N 1
ATOM 1478 C CA . VAL A 1 200 ? 19.824 3.679 -18.325 1.00 71.50 200 VAL A CA 1
ATOM 1479 C C . VAL A 1 200 ? 19.335 3.413 -19.751 1.00 71.50 200 VAL A C 1
ATOM 1481 O O . VAL A 1 200 ? 20.137 3.269 -20.672 1.00 71.50 200 VAL A O 1
ATOM 1484 N N . VAL A 1 201 ? 18.014 3.377 -19.955 1.00 69.25 201 VAL A N 1
ATOM 1485 C CA . VAL A 1 201 ? 17.367 3.188 -21.266 1.00 69.25 201 VAL A CA 1
ATOM 1486 C C . VAL A 1 201 ? 16.124 4.069 -21.388 1.00 69.25 201 VAL A C 1
ATOM 1488 O O . VAL A 1 201 ? 15.515 4.430 -20.389 1.00 69.25 201 VAL A O 1
ATOM 1491 N N . SER A 1 202 ? 15.683 4.387 -22.607 1.00 61.97 202 SER A N 1
ATOM 1492 C CA . SER A 1 202 ? 14.373 5.027 -22.801 1.00 61.97 202 SER A CA 1
ATOM 1493 C C . SER A 1 202 ? 13.238 3.997 -22.760 1.00 61.97 202 SER A C 1
ATOM 1495 O O . SER A 1 202 ? 13.428 2.841 -23.148 1.00 61.97 202 SER A O 1
ATOM 1497 N N . ALA A 1 203 ? 12.027 4.418 -22.375 1.00 60.53 203 ALA A N 1
ATOM 1498 C CA . ALA A 1 203 ? 10.836 3.558 -22.423 1.00 60.53 203 ALA A CA 1
ATOM 1499 C C . ALA A 1 203 ? 10.621 2.964 -23.827 1.00 60.53 203 ALA A C 1
ATOM 1501 O O . ALA A 1 203 ? 10.341 1.777 -23.989 1.00 60.53 203 ALA A O 1
ATOM 1502 N N . ARG A 1 204 ? 10.862 3.774 -24.865 1.00 61.53 204 ARG A N 1
ATOM 1503 C CA . ARG A 1 204 ? 10.800 3.351 -26.268 1.00 61.53 204 ARG A CA 1
ATOM 1504 C C . ARG A 1 204 ? 11.814 2.257 -26.615 1.00 61.53 204 ARG A C 1
ATOM 1506 O O . ARG A 1 204 ? 11.491 1.389 -27.423 1.00 61.53 204 ARG A O 1
ATOM 1513 N N . ALA A 1 205 ? 13.017 2.290 -26.038 1.00 65.50 205 ALA A N 1
ATOM 1514 C CA . ALA A 1 205 ? 14.062 1.296 -26.293 1.00 65.50 205 ALA A CA 1
ATOM 1515 C C . ALA A 1 205 ? 13.731 -0.080 -25.690 1.00 65.50 205 ALA A C 1
ATOM 1517 O O . ALA A 1 205 ? 14.109 -1.095 -26.269 1.00 65.50 205 ALA A O 1
ATOM 1518 N N . LEU A 1 206 ? 12.978 -0.126 -24.585 1.00 68.38 206 LEU A N 1
ATOM 1519 C CA . LEU A 1 206 ? 12.454 -1.380 -24.027 1.00 68.38 206 LEU A CA 1
ATOM 1520 C C . LEU A 1 206 ? 11.278 -1.955 -24.839 1.00 68.38 206 LEU A C 1
ATOM 1522 O O . LEU A 1 206 ? 10.941 -3.129 -24.693 1.00 68.38 206 LEU A O 1
ATOM 1526 N N . GLY A 1 207 ? 10.670 -1.166 -25.730 1.00 63.66 207 GLY A N 1
ATOM 1527 C CA . GLY A 1 207 ? 9.644 -1.628 -26.664 1.00 63.66 207 GLY A CA 1
ATOM 1528 C C . GLY A 1 207 ? 8.399 -2.194 -25.972 1.00 63.66 207 GLY A C 1
ATOM 1529 O O . GLY A 1 207 ? 7.871 -1.606 -25.032 1.00 63.66 207 GLY A O 1
ATOM 1530 N N . ALA A 1 208 ? 7.906 -3.343 -26.450 1.00 58.47 208 ALA A N 1
ATOM 1531 C CA . ALA A 1 208 ? 6.716 -4.016 -25.920 1.00 58.47 208 ALA A CA 1
ATOM 1532 C C . ALA A 1 208 ? 6.986 -4.865 -24.660 1.00 58.47 208 ALA A C 1
ATOM 1534 O O . ALA A 1 208 ? 6.318 -5.879 -24.452 1.00 58.47 208 ALA A O 1
ATOM 1535 N N . CYS A 1 209 ? 7.979 -4.490 -23.848 1.00 65.69 209 CYS A N 1
ATOM 1536 C CA . CYS A 1 209 ? 8.287 -5.155 -22.588 1.00 65.69 209 CYS A CA 1
ATOM 1537 C C . CYS A 1 209 ? 7.161 -4.914 -21.577 1.00 65.69 209 CYS A C 1
ATOM 1539 O O . CYS A 1 209 ? 7.212 -3.993 -20.763 1.00 65.69 209 CYS A O 1
ATOM 1541 N N . TYR A 1 210 ? 6.114 -5.725 -21.684 1.00 56.69 210 TYR A N 1
ATOM 1542 C CA . TYR A 1 210 ? 4.930 -5.651 -20.851 1.00 56.69 210 TYR A CA 1
ATOM 1543 C C . TYR A 1 210 ? 4.582 -7.066 -20.389 1.00 56.69 210 TYR A C 1
ATOM 1545 O O . TYR A 1 210 ? 4.277 -7.917 -21.234 1.00 56.69 210 TYR A O 1
ATOM 1553 N N . PRO A 1 211 ? 4.500 -7.353 -19.076 1.00 50.50 211 PRO A N 1
ATOM 1554 C CA . PRO A 1 211 ? 3.455 -8.278 -18.669 1.00 50.50 211 PRO A CA 1
ATOM 1555 C C . PRO A 1 211 ? 2.138 -7.721 -19.241 1.00 50.50 211 PRO A C 1
ATOM 1557 O O . PRO A 1 211 ? 1.953 -6.500 -19.205 1.00 50.50 211 PRO A O 1
ATOM 1560 N N . PRO A 1 212 ? 1.242 -8.546 -19.818 1.00 50.50 212 PRO A N 1
ATOM 1561 C CA . PRO A 1 212 ? -0.036 -8.041 -20.300 1.00 50.50 212 PRO A CA 1
ATOM 1562 C C . PRO A 1 212 ? -0.650 -7.171 -19.204 1.00 50.50 212 PRO A C 1
ATOM 1564 O O . PRO A 1 212 ? -0.626 -7.563 -18.031 1.00 50.50 212 PRO A O 1
ATOM 1567 N N . LEU A 1 213 ? -1.159 -5.993 -19.591 1.00 58.62 213 LEU A N 1
ATOM 1568 C CA . LEU A 1 213 ? -2.007 -5.177 -18.723 1.00 58.62 213 LEU A CA 1
ATOM 1569 C C . LEU A 1 213 ? -2.943 -6.100 -17.948 1.00 58.62 213 LEU A C 1
ATOM 1571 O O . LEU A 1 213 ? -3.367 -7.127 -18.497 1.00 58.62 213 LEU A O 1
ATOM 1575 N N . ALA A 1 214 ? -3.263 -5.736 -16.701 1.00 61.75 214 ALA A N 1
ATOM 1576 C CA . ALA A 1 214 ? -4.241 -6.464 -15.899 1.00 61.75 214 ALA A CA 1
ATOM 1577 C C . ALA A 1 214 ? -5.374 -6.959 -16.805 1.00 61.75 214 ALA A C 1
ATOM 1579 O O . ALA A 1 214 ? -5.962 -6.164 -17.542 1.00 61.75 214 ALA A O 1
ATOM 1580 N N . THR A 1 215 ? -5.576 -8.279 -16.851 1.00 59.56 215 THR A N 1
ATOM 1581 C CA . THR A 1 215 ? -6.311 -8.937 -17.937 1.00 59.56 215 THR A CA 1
ATOM 1582 C C . THR A 1 215 ? -7.667 -8.256 -18.147 1.00 59.56 215 THR A C 1
ATOM 1584 O O . THR A 1 215 ? -8.543 -8.351 -17.292 1.00 59.56 215 THR A O 1
ATOM 1587 N N . GLY A 1 216 ? -7.831 -7.548 -19.271 1.00 72.75 216 GLY A N 1
ATOM 1588 C CA . GLY A 1 216 ? -9.069 -6.840 -19.617 1.00 72.75 216 GLY A CA 1
ATOM 1589 C C . GLY A 1 216 ? -9.101 -5.324 -19.369 1.00 72.75 216 GLY A C 1
ATOM 1590 O O . GLY A 1 216 ? -10.141 -4.722 -19.628 1.00 72.75 216 GLY A O 1
ATOM 1591 N N . ALA A 1 217 ? -8.019 -4.685 -18.907 1.00 85.75 217 ALA A N 1
ATOM 1592 C CA . ALA A 1 217 ? -7.925 -3.221 -18.907 1.00 85.75 217 ALA A CA 1
ATOM 1593 C C . ALA A 1 217 ? -7.815 -2.688 -20.347 1.00 85.75 217 ALA A C 1
ATOM 1595 O O . ALA A 1 217 ? -6.933 -3.104 -21.100 1.00 85.75 217 ALA A O 1
ATOM 1596 N N . ALA A 1 218 ? -8.696 -1.761 -20.725 1.00 88.25 218 ALA A N 1
ATOM 1597 C CA . ALA A 1 218 ? -8.587 -1.027 -21.981 1.00 88.25 218 ALA A CA 1
ATOM 1598 C C . ALA A 1 218 ? -7.755 0.242 -21.761 1.00 88.25 218 ALA A C 1
ATOM 1600 O O . ALA A 1 218 ? -8.018 0.989 -20.820 1.00 88.25 218 ALA A O 1
ATOM 1601 N N . VAL A 1 219 ? -6.777 0.489 -22.633 1.00 88.81 219 VAL A N 1
ATOM 1602 C CA . VAL A 1 219 ? -6.018 1.745 -22.639 1.00 88.81 219 VAL A CA 1
ATOM 1603 C C . VAL A 1 219 ? -6.791 2.772 -23.464 1.00 88.81 219 VAL A C 1
ATOM 1605 O O . VAL A 1 219 ? -7.044 2.505 -24.642 1.00 88.81 219 VAL A O 1
ATOM 1608 N N . PRO A 1 220 ? -7.187 3.922 -22.890 1.00 90.88 220 PRO A N 1
ATOM 1609 C CA . PRO A 1 220 ? -7.827 4.981 -23.658 1.00 90.88 220 PRO A CA 1
ATOM 1610 C C . PRO A 1 220 ? -6.869 5.522 -24.726 1.00 90.88 220 PRO A C 1
ATOM 1612 O O . PRO A 1 220 ? -5.728 5.870 -24.418 1.00 90.88 220 PRO A O 1
ATOM 1615 N N . ALA A 1 221 ? -7.339 5.583 -25.972 1.00 90.25 221 ALA A N 1
ATOM 1616 C CA . ALA A 1 221 ? -6.648 6.275 -27.054 1.00 90.25 221 ALA A CA 1
ATOM 1617 C C . ALA A 1 221 ? -7.081 7.747 -27.071 1.00 90.25 221 ALA A C 1
ATOM 1619 O O . ALA A 1 221 ? -8.278 8.039 -27.005 1.00 90.25 221 ALA A O 1
ATOM 1620 N N . VAL A 1 222 ? -6.118 8.656 -27.170 1.00 92.81 222 VAL A N 1
ATOM 1621 C CA . VAL A 1 222 ? -6.319 10.105 -27.153 1.00 92.81 222 VAL A CA 1
ATOM 1622 C C . VAL A 1 222 ? -5.495 10.738 -28.265 1.00 92.81 222 VAL A C 1
ATOM 1624 O O . VAL A 1 222 ? -4.302 10.479 -28.401 1.00 92.81 222 VAL A O 1
ATOM 1627 N N . GLU A 1 223 ? -6.126 11.610 -29.044 1.00 91.75 223 GLU A N 1
ATOM 1628 C CA . GLU A 1 223 ? -5.439 12.458 -30.020 1.00 91.75 223 GLU A CA 1
ATOM 1629 C C . GLU A 1 223 ? -4.873 13.705 -29.318 1.00 91.75 223 GLU A C 1
ATOM 1631 O O . GLU A 1 223 ? -5.401 14.803 -29.462 1.00 91.75 223 GLU A O 1
ATOM 1636 N N . ALA A 1 224 ? -3.831 13.519 -28.506 1.00 94.31 224 ALA A N 1
ATOM 1637 C CA . ALA A 1 224 ? -3.135 14.583 -27.781 1.00 94.31 224 ALA A CA 1
ATOM 1638 C C . ALA A 1 224 ? -1.632 14.284 -27.696 1.00 94.31 224 ALA A C 1
ATOM 1640 O O . ALA A 1 224 ? -1.214 13.126 -27.803 1.00 94.31 224 ALA A O 1
ATOM 1641 N N . SER A 1 225 ? -0.817 15.322 -27.503 1.00 94.88 225 SER A N 1
ATOM 1642 C CA . SER A 1 225 ? 0.637 15.185 -27.396 1.00 94.88 225 SER A CA 1
ATOM 1643 C C . SER A 1 225 ? 1.254 16.037 -26.291 1.00 94.88 225 SER A C 1
ATOM 1645 O O . SER A 1 225 ? 0.803 17.147 -26.020 1.00 94.88 225 SER A O 1
ATOM 1647 N N . GLY A 1 226 ? 2.314 15.535 -25.662 1.00 93.56 226 GLY A N 1
ATOM 1648 C CA . GLY A 1 226 ? 3.080 16.291 -24.677 1.00 93.56 226 GLY A CA 1
ATOM 1649 C C . GLY A 1 226 ? 3.725 15.437 -23.592 1.00 93.56 226 GLY A C 1
ATOM 1650 O O . GLY A 1 226 ? 3.416 14.254 -23.433 1.00 93.56 226 GLY A O 1
ATOM 1651 N N . ASP A 1 227 ? 4.595 16.098 -22.830 1.00 92.25 227 ASP A N 1
ATOM 1652 C CA . ASP A 1 227 ? 5.329 15.509 -21.712 1.00 92.25 227 ASP A CA 1
ATOM 1653 C C . ASP A 1 227 ? 4.535 15.706 -20.412 1.00 92.25 227 ASP A C 1
ATOM 1655 O O . ASP A 1 227 ? 4.351 16.838 -19.951 1.00 92.25 227 ASP A O 1
ATOM 1659 N N . LEU A 1 228 ? 4.050 14.608 -19.836 1.00 94.88 228 LEU A N 1
ATOM 1660 C CA . LEU A 1 228 ? 3.261 14.557 -18.613 1.00 94.88 228 LEU A CA 1
ATOM 1661 C C . LEU A 1 228 ? 4.169 14.281 -17.411 1.00 94.88 228 LEU A C 1
ATOM 1663 O O . LEU A 1 228 ? 4.680 13.172 -17.245 1.00 94.88 228 LEU A O 1
ATOM 1667 N N . THR A 1 229 ? 4.324 15.264 -16.530 1.00 94.88 229 THR A N 1
ATOM 1668 C CA . THR A 1 229 ? 5.012 15.091 -15.248 1.00 94.88 229 THR A CA 1
ATOM 1669 C C . THR A 1 229 ? 4.028 14.630 -14.182 1.00 94.88 229 THR A C 1
ATOM 1671 O O . THR A 1 229 ? 3.113 15.363 -13.803 1.00 94.88 229 THR A O 1
ATOM 1674 N N . VAL A 1 230 ? 4.244 13.425 -13.656 1.00 97.25 230 VAL A N 1
ATOM 1675 C CA . VAL A 1 230 ? 3.413 12.828 -12.608 1.00 97.25 230 VAL A CA 1
ATOM 1676 C C . VAL A 1 230 ? 4.224 12.727 -11.326 1.00 97.25 230 VAL A C 1
ATOM 1678 O O . VAL A 1 230 ? 5.207 11.989 -11.270 1.00 97.25 230 VAL A O 1
ATOM 1681 N N . TRP A 1 231 ? 3.820 13.435 -10.273 1.00 97.31 231 TRP A N 1
ATOM 1682 C CA . TRP A 1 231 ? 4.397 13.191 -8.950 1.00 97.31 231 TRP A CA 1
ATOM 1683 C C . TRP A 1 231 ? 3.717 11.992 -8.311 1.00 97.31 231 TRP A C 1
ATOM 1685 O O . TRP A 1 231 ? 2.491 11.929 -8.247 1.00 97.31 231 TRP A O 1
ATOM 1695 N N . VAL A 1 232 ? 4.524 11.055 -7.826 1.00 95.94 232 VAL A N 1
ATOM 1696 C CA . VAL A 1 232 ? 4.049 9.801 -7.255 1.00 95.94 232 VAL A CA 1
ATOM 1697 C C . VAL A 1 232 ? 4.547 9.671 -5.826 1.00 95.94 232 VAL A C 1
ATOM 1699 O O . VAL A 1 232 ? 5.751 9.597 -5.592 1.00 95.94 232 VAL A O 1
ATOM 1702 N N . GLN A 1 233 ? 3.626 9.620 -4.865 1.00 93.69 233 GLN A N 1
ATOM 1703 C CA . GLN A 1 233 ? 3.941 9.299 -3.470 1.00 93.69 233 GLN A CA 1
ATOM 1704 C C . GLN A 1 233 ? 4.151 7.789 -3.266 1.00 93.69 233 GLN A C 1
ATOM 1706 O O . GLN A 1 233 ? 3.475 7.149 -2.469 1.00 93.69 233 GLN A O 1
ATOM 1711 N N . GLU A 1 234 ? 5.096 7.221 -4.012 1.00 88.69 234 GLU A N 1
ATOM 1712 C CA . GLU A 1 234 ? 5.583 5.849 -3.870 1.00 88.69 234 GLU A CA 1
ATOM 1713 C C . GLU A 1 234 ? 7.110 5.859 -3.945 1.00 88.69 234 GLU A C 1
ATOM 1715 O O . GLU A 1 234 ? 7.698 6.620 -4.718 1.00 88.69 234 GLU A O 1
ATOM 1720 N N . ASP A 1 235 ? 7.760 4.999 -3.162 1.00 79.81 235 ASP A N 1
ATOM 1721 C CA . ASP A 1 235 ? 9.208 4.810 -3.257 1.00 79.81 235 ASP A CA 1
ATOM 1722 C C . ASP A 1 235 ? 9.578 4.217 -4.627 1.00 79.81 235 ASP A C 1
ATOM 1724 O O . ASP A 1 235 ? 8.877 3.337 -5.143 1.00 79.81 235 ASP A O 1
ATOM 1728 N N . ALA A 1 236 ? 10.692 4.675 -5.203 1.00 72.38 236 ALA A N 1
ATOM 1729 C CA . ALA A 1 236 ? 11.149 4.248 -6.523 1.00 72.38 236 ALA A CA 1
ATOM 1730 C C . ALA A 1 236 ? 11.451 2.740 -6.614 1.00 72.38 236 ALA A C 1
ATOM 1732 O O . ALA A 1 236 ? 11.326 2.132 -7.675 1.00 72.38 236 ALA A O 1
ATOM 1733 N N . ALA A 1 237 ? 11.834 2.121 -5.499 1.00 67.38 237 ALA A N 1
ATOM 1734 C CA . ALA A 1 237 ? 12.072 0.690 -5.382 1.00 67.38 237 ALA A CA 1
ATOM 1735 C C . ALA A 1 237 ? 10.798 -0.102 -5.030 1.00 67.38 237 ALA A C 1
ATOM 1737 O O . ALA A 1 237 ? 10.851 -1.330 -4.915 1.00 67.38 237 ALA A O 1
ATOM 1738 N N . SER A 1 238 ? 9.650 0.560 -4.841 1.00 74.88 238 SER A N 1
ATOM 1739 C CA . SER A 1 238 ? 8.412 -0.122 -4.470 1.00 74.88 238 SER A CA 1
ATOM 1740 C C . SER A 1 238 ? 7.807 -0.906 -5.651 1.00 74.88 238 SER A C 1
ATOM 1742 O O . SER A 1 238 ? 7.780 -0.424 -6.789 1.00 74.88 238 SER A O 1
ATOM 1744 N N . PRO A 1 239 ? 7.225 -2.098 -5.404 1.00 74.56 239 PRO A N 1
ATOM 1745 C CA . PRO A 1 239 ? 6.510 -2.848 -6.440 1.00 74.56 239 PRO A CA 1
ATOM 1746 C C . PRO A 1 239 ? 5.317 -2.094 -7.046 1.00 74.56 239 PRO A C 1
ATOM 1748 O O . PRO A 1 239 ? 4.957 -2.330 -8.199 1.00 74.56 239 PRO A O 1
ATOM 1751 N N . VAL A 1 240 ? 4.699 -1.187 -6.282 1.00 86.12 240 VAL A N 1
ATOM 1752 C CA . VAL A 1 240 ? 3.580 -0.356 -6.753 1.00 86.12 240 VAL A CA 1
ATOM 1753 C C . VAL A 1 240 ? 4.075 0.670 -7.761 1.00 86.12 240 VAL A C 1
ATOM 1755 O O . VAL A 1 240 ? 3.481 0.816 -8.824 1.00 86.12 240 VAL A O 1
ATOM 1758 N N . TYR A 1 241 ? 5.201 1.321 -7.489 1.00 84.38 241 TYR A N 1
ATOM 1759 C CA . TYR A 1 241 ? 5.796 2.256 -8.431 1.00 84.38 241 TYR A CA 1
ATOM 1760 C C . TYR A 1 241 ? 6.222 1.579 -9.738 1.00 84.38 241 TYR A C 1
ATOM 1762 O O . TYR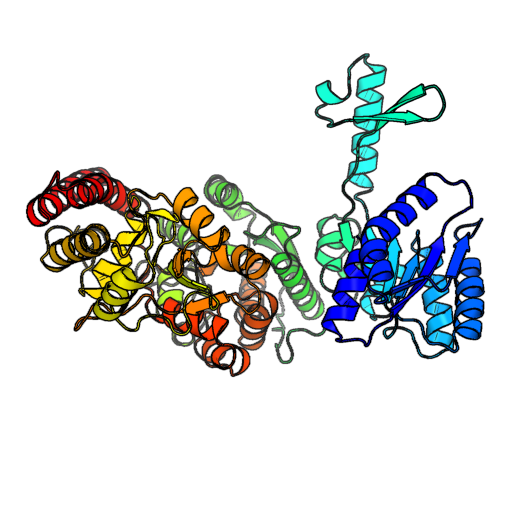 A 1 241 ? 5.937 2.085 -10.823 1.00 84.38 241 TYR A O 1
ATOM 1770 N N . ALA A 1 242 ? 6.806 0.381 -9.653 1.00 73.50 242 ALA A N 1
ATOM 1771 C CA . ALA A 1 242 ? 7.111 -0.425 -10.831 1.00 73.50 242 ALA A CA 1
ATOM 1772 C C . ALA A 1 242 ? 5.855 -0.802 -11.634 1.00 73.50 242 ALA A C 1
ATOM 1774 O O . ALA A 1 242 ? 5.842 -0.739 -12.865 1.00 73.50 242 ALA A O 1
ATOM 1775 N N . TYR A 1 243 ? 4.760 -1.117 -10.943 1.00 81.31 243 TYR A N 1
ATOM 1776 C CA . TYR A 1 243 ? 3.467 -1.338 -11.576 1.00 81.31 243 TYR A CA 1
ATOM 1777 C C . TYR A 1 243 ? 2.936 -0.083 -12.284 1.00 81.31 243 TYR A C 1
ATOM 1779 O O . TYR A 1 243 ? 2.496 -0.183 -13.429 1.00 81.31 243 TYR A O 1
ATOM 1787 N N . LEU A 1 244 ? 3.033 1.097 -11.665 1.00 87.62 244 LEU A N 1
ATOM 1788 C CA . LEU A 1 244 ? 2.642 2.367 -12.286 1.00 87.62 244 LEU A CA 1
ATOM 1789 C C . LEU A 1 244 ? 3.492 2.706 -13.510 1.00 87.62 244 LEU A C 1
ATOM 1791 O O . LEU A 1 244 ? 2.939 3.147 -14.516 1.00 87.62 244 LEU A O 1
ATOM 1795 N N . ALA A 1 245 ? 4.801 2.447 -13.461 1.00 79.81 245 ALA A N 1
ATOM 1796 C CA . ALA A 1 245 ? 5.689 2.609 -14.611 1.00 79.81 245 ALA A CA 1
ATOM 1797 C C . ALA A 1 245 ? 5.217 1.749 -15.792 1.00 79.81 245 ALA A C 1
ATOM 1799 O O . ALA A 1 245 ? 5.028 2.267 -16.892 1.00 79.81 245 ALA A O 1
ATOM 1800 N N . ASN A 1 246 ? 4.891 0.478 -15.532 1.00 76.44 246 ASN A N 1
ATOM 1801 C CA . ASN A 1 246 ? 4.359 -0.429 -16.549 1.00 76.44 246 ASN A CA 1
ATOM 1802 C C . ASN A 1 246 ? 3.036 0.075 -17.157 1.00 76.44 246 ASN A C 1
ATOM 1804 O O . ASN A 1 246 ? 2.834 -0.040 -18.369 1.00 76.44 246 ASN A O 1
ATOM 1808 N N . LEU A 1 247 ? 2.141 0.659 -16.350 1.00 86.12 247 LEU A N 1
ATOM 1809 C CA . LEU A 1 247 ? 0.900 1.264 -16.849 1.00 86.12 247 LEU A CA 1
ATOM 1810 C C . LEU A 1 247 ? 1.157 2.525 -17.678 1.00 86.12 247 LEU A C 1
ATOM 1812 O O . LEU A 1 247 ? 0.526 2.698 -18.720 1.00 86.12 247 LEU A O 1
ATOM 1816 N N . ALA A 1 248 ? 2.086 3.379 -17.247 1.00 86.94 248 ALA A N 1
ATOM 1817 C CA . ALA A 1 248 ? 2.484 4.574 -17.984 1.00 86.94 248 ALA A CA 1
ATOM 1818 C C . ALA A 1 248 ? 3.064 4.207 -19.355 1.00 86.94 248 ALA A C 1
ATOM 1820 O O . ALA A 1 248 ? 2.656 4.762 -20.372 1.00 86.94 248 ALA A O 1
ATOM 1821 N N . ALA A 1 249 ? 3.944 3.210 -19.419 1.00 76.88 249 ALA A N 1
ATOM 1822 C CA . ALA A 1 249 ? 4.504 2.751 -20.682 1.00 76.88 249 ALA A CA 1
ATOM 1823 C C . ALA A 1 249 ? 3.446 2.128 -21.605 1.00 76.88 249 ALA A C 1
ATOM 1825 O O . ALA A 1 249 ? 3.409 2.447 -22.793 1.00 76.88 249 ALA A O 1
ATOM 1826 N N . ALA A 1 250 ? 2.518 1.326 -21.073 1.00 78.19 250 ALA A N 1
ATOM 1827 C CA . ALA A 1 250 ? 1.412 0.796 -21.869 1.00 78.19 250 ALA A CA 1
ATOM 1828 C C . ALA A 1 250 ? 0.513 1.917 -22.422 1.00 78.19 250 ALA A C 1
ATOM 1830 O O . ALA A 1 250 ? 0.050 1.840 -23.562 1.00 78.19 250 ALA A O 1
ATOM 1831 N N . PHE A 1 251 ? 0.307 2.977 -21.638 1.00 88.50 251 PHE A N 1
ATOM 1832 C CA . PHE A 1 251 ? -0.393 4.174 -22.081 1.00 88.50 251 PHE A CA 1
ATOM 1833 C C . PHE A 1 251 ? 0.358 4.899 -23.208 1.00 88.50 251 PHE A C 1
ATOM 1835 O O . PHE A 1 251 ? -0.256 5.194 -24.232 1.00 88.50 251 PHE A O 1
ATOM 1842 N N . MET A 1 252 ? 1.672 5.112 -23.077 1.00 85.75 252 MET A N 1
ATOM 1843 C CA . MET A 1 252 ? 2.516 5.724 -24.119 1.00 85.75 252 MET A CA 1
ATOM 1844 C C . MET A 1 252 ? 2.570 4.881 -25.403 1.00 85.75 252 MET A C 1
ATOM 1846 O O . MET A 1 252 ? 2.567 5.415 -26.509 1.00 85.75 252 MET A O 1
ATOM 1850 N N . ALA A 1 253 ? 2.555 3.550 -25.291 1.00 78.56 253 ALA A N 1
ATOM 1851 C CA . ALA A 1 253 ? 2.518 2.664 -26.453 1.00 78.56 253 ALA A CA 1
ATOM 1852 C C . ALA A 1 253 ? 1.215 2.805 -27.262 1.00 78.56 253 ALA A C 1
ATOM 1854 O O . ALA A 1 253 ? 1.242 2.723 -28.490 1.00 78.56 253 ALA A O 1
ATOM 1855 N N . ALA A 1 254 ? 0.083 3.020 -26.584 1.00 84.88 254 ALA A N 1
ATOM 1856 C CA . ALA A 1 254 ? -1.206 3.276 -27.228 1.00 84.88 254 ALA A CA 1
ATOM 1857 C C . ALA A 1 254 ? -1.368 4.732 -27.694 1.00 84.88 254 ALA A C 1
ATOM 1859 O O . ALA A 1 254 ? -2.152 4.995 -28.605 1.00 84.88 254 ALA A O 1
ATOM 1860 N N . ASN A 1 255 ? -0.617 5.659 -27.093 1.00 89.06 255 ASN A N 1
ATOM 1861 C CA . ASN A 1 255 ? -0.673 7.095 -27.349 1.00 89.06 255 ASN A CA 1
ATOM 1862 C C . ASN A 1 255 ? 0.730 7.626 -27.695 1.00 89.06 255 ASN A C 1
ATOM 1864 O O . ASN A 1 255 ? 1.363 8.252 -26.849 1.00 89.06 255 ASN A O 1
ATOM 1868 N N . PRO A 1 256 ? 1.233 7.419 -28.931 1.00 84.50 256 PRO A N 1
ATOM 1869 C CA . PRO A 1 256 ? 2.623 7.732 -29.289 1.00 84.50 256 PRO A CA 1
ATOM 1870 C C . PRO A 1 256 ? 3.022 9.213 -29.200 1.00 84.50 256 PRO A C 1
ATOM 1872 O O . PRO A 1 256 ? 4.198 9.528 -29.362 1.00 84.50 256 PRO A O 1
ATOM 1875 N N . GLY A 1 257 ? 2.055 10.121 -29.022 1.00 88.56 257 GLY A N 1
ATOM 1876 C CA . GLY A 1 257 ? 2.296 11.545 -28.774 1.00 88.56 257 GLY A CA 1
ATOM 1877 C C . GLY A 1 257 ? 2.546 11.888 -27.302 1.00 88.56 257 GLY A C 1
ATOM 1878 O O . GLY A 1 257 ? 2.923 13.021 -27.017 1.00 88.56 257 GLY A O 1
ATOM 1879 N N . ALA A 1 258 ? 2.326 10.947 -26.383 1.00 91.12 258 ALA A N 1
ATOM 1880 C CA . ALA A 1 258 ? 2.494 11.139 -24.950 1.00 91.12 258 ALA A CA 1
ATOM 1881 C C . ALA A 1 258 ? 3.859 10.628 -24.478 1.00 91.12 258 ALA A C 1
ATOM 1883 O O . ALA A 1 258 ? 4.242 9.504 -24.801 1.00 91.12 258 ALA A O 1
ATOM 1884 N N . GLU A 1 259 ? 4.524 11.414 -23.638 1.00 85.94 259 GLU A N 1
ATOM 1885 C CA . GLU A 1 259 ? 5.665 10.982 -22.830 1.00 85.94 259 GLU A CA 1
ATOM 1886 C C . GLU A 1 259 ? 5.283 11.162 -21.355 1.00 85.94 259 GLU A C 1
ATOM 1888 O O . GLU A 1 259 ? 4.819 12.228 -20.966 1.00 85.94 259 GLU A O 1
ATOM 1893 N N . ILE A 1 260 ? 5.413 10.128 -20.521 1.00 89.12 260 ILE A N 1
ATOM 1894 C CA . ILE A 1 260 ? 5.042 10.183 -19.100 1.00 89.12 260 ILE A CA 1
ATOM 1895 C C . ILE A 1 260 ? 6.296 10.047 -18.240 1.00 89.12 260 ILE A C 1
ATOM 1897 O O . ILE A 1 260 ? 6.978 9.022 -18.261 1.00 89.12 260 ILE A O 1
ATOM 1901 N N . HIS A 1 261 ? 6.537 11.052 -17.403 1.00 82.75 261 HIS A N 1
ATOM 1902 C CA . HIS A 1 261 ? 7.611 11.078 -16.422 1.00 82.75 261 HIS A CA 1
ATOM 1903 C C . HIS A 1 261 ? 7.041 10.880 -15.019 1.00 82.75 261 HIS A C 1
ATOM 1905 O O . HIS A 1 261 ? 6.460 11.795 -14.433 1.00 82.75 261 HIS A O 1
ATOM 1911 N N . LEU A 1 262 ? 7.223 9.681 -14.465 1.00 87.19 262 LEU A N 1
ATOM 1912 C CA . LEU A 1 262 ? 6.920 9.422 -13.060 1.00 87.19 262 LEU A CA 1
ATOM 1913 C C . LEU A 1 262 ? 8.073 9.935 -12.193 1.00 87.19 262 LEU A C 1
ATOM 1915 O O . LEU A 1 262 ? 9.223 9.545 -12.394 1.00 87.19 262 LEU A O 1
ATOM 1919 N N . LEU A 1 263 ? 7.759 10.805 -11.236 1.00 86.81 263 LEU A N 1
ATOM 1920 C CA . LEU A 1 263 ? 8.711 11.377 -10.292 1.00 86.81 263 LEU A CA 1
ATOM 1921 C C . LEU A 1 263 ? 8.328 10.950 -8.870 1.00 86.81 263 LEU A C 1
ATOM 1923 O O . LEU A 1 263 ? 7.321 11.438 -8.348 1.00 86.81 263 LEU A O 1
ATOM 1927 N N . PRO A 1 264 ? 9.112 10.077 -8.220 1.00 86.94 264 PRO A N 1
ATOM 1928 C CA . PRO A 1 264 ? 8.823 9.642 -6.867 1.00 86.94 264 PRO A CA 1
ATOM 1929 C C . PRO A 1 264 ? 9.092 10.802 -5.903 1.00 86.94 264 PRO A C 1
ATOM 1931 O O . PRO A 1 264 ? 10.118 11.489 -5.995 1.00 86.94 264 PRO A O 1
ATOM 1934 N N . LYS A 1 265 ? 8.150 11.062 -4.996 1.00 89.50 265 LYS A N 1
ATOM 1935 C CA . LYS A 1 265 ? 8.228 12.140 -4.005 1.00 89.50 265 LYS A CA 1
ATOM 1936 C C . LYS A 1 265 ? 7.756 11.634 -2.654 1.00 89.50 265 LYS A C 1
ATOM 1938 O O . LYS A 1 265 ? 6.647 11.128 -2.529 1.00 89.50 265 LYS A O 1
ATOM 1943 N N . GLU A 1 266 ? 8.560 11.842 -1.620 1.00 88.19 266 GLU A N 1
ATOM 1944 C CA . GLU A 1 266 ? 8.102 11.592 -0.256 1.00 88.19 266 GLU A CA 1
ATOM 1945 C C . GLU A 1 266 ? 6.962 12.543 0.120 1.00 88.19 266 GLU A C 1
ATOM 1947 O O . GLU A 1 266 ? 6.923 13.698 -0.319 1.00 88.19 266 GLU A O 1
ATOM 1952 N N . ALA A 1 267 ? 6.062 12.081 0.992 1.00 86.56 267 ALA A N 1
ATOM 1953 C CA . ALA A 1 267 ? 4.879 12.843 1.378 1.00 86.56 267 ALA A CA 1
ATOM 1954 C C . ALA A 1 267 ? 5.219 14.243 1.911 1.00 86.56 267 ALA A C 1
ATOM 1956 O O . ALA A 1 267 ? 4.612 15.237 1.514 1.00 86.56 267 ALA A O 1
ATOM 1957 N N . GLN A 1 268 ? 6.270 14.347 2.731 1.00 87.31 268 GLN A N 1
ATOM 1958 C CA . GLN A 1 268 ? 6.710 15.633 3.263 1.00 87.31 268 GLN A CA 1
ATOM 1959 C C . GLN A 1 268 ? 7.248 16.574 2.180 1.00 87.31 268 GLN A C 1
ATOM 1961 O O . GLN A 1 268 ? 7.027 17.781 2.258 1.00 87.31 268 GLN A O 1
ATOM 1966 N N . THR A 1 269 ? 7.940 16.042 1.167 1.00 89.94 269 THR A N 1
ATOM 1967 C CA . THR A 1 269 ? 8.384 16.843 0.022 1.00 89.94 269 THR A CA 1
ATOM 1968 C C . THR A 1 269 ? 7.180 17.390 -0.728 1.00 89.94 269 THR A C 1
ATOM 1970 O O . THR A 1 269 ? 7.126 18.594 -0.947 1.00 89.94 269 THR A O 1
ATOM 1973 N N . VAL A 1 270 ? 6.191 16.545 -1.041 1.00 92.75 270 VAL A N 1
ATOM 1974 C CA . VAL A 1 270 ? 4.968 16.980 -1.734 1.00 92.75 270 VAL A CA 1
ATOM 1975 C C . VAL A 1 270 ? 4.290 18.124 -0.978 1.00 92.75 270 VAL A C 1
ATOM 1977 O O . VAL A 1 270 ? 4.077 19.186 -1.558 1.00 92.75 270 VAL A O 1
ATOM 1980 N N . ARG A 1 271 ? 4.040 17.961 0.328 1.00 90.56 271 ARG A N 1
ATOM 1981 C CA . ARG A 1 271 ? 3.395 18.994 1.160 1.00 90.56 271 ARG A CA 1
ATOM 1982 C C . ARG A 1 271 ? 4.144 20.320 1.200 1.00 90.56 271 ARG A C 1
ATOM 1984 O O . ARG A 1 271 ? 3.510 21.369 1.268 1.00 90.56 271 ARG A O 1
ATOM 1991 N N . ASN A 1 272 ? 5.474 20.271 1.183 1.00 90.56 272 ASN A N 1
ATOM 1992 C CA . ASN A 1 272 ? 6.308 21.458 1.345 1.00 90.56 272 ASN A CA 1
ATOM 1993 C C . ASN A 1 272 ? 6.594 22.184 0.029 1.00 90.56 272 ASN A C 1
ATOM 1995 O O . ASN A 1 272 ? 6.864 23.379 0.068 1.00 90.56 272 ASN A O 1
ATOM 1999 N N . THR A 1 273 ? 6.606 21.481 -1.107 1.00 93.81 273 THR A N 1
ATOM 2000 C CA . THR A 1 273 ? 7.128 22.040 -2.366 1.00 93.81 273 THR A CA 1
ATOM 2001 C C . THR A 1 273 ? 6.119 22.074 -3.504 1.00 93.81 273 THR A C 1
ATOM 2003 O O . THR A 1 273 ? 6.403 22.703 -4.520 1.00 93.81 273 THR A O 1
ATOM 2006 N N . PHE A 1 274 ? 4.955 21.426 -3.376 1.00 95.88 274 PHE A N 1
ATOM 2007 C CA . PHE A 1 274 ? 3.987 21.379 -4.474 1.00 95.88 274 PHE A CA 1
ATOM 2008 C C . PHE A 1 274 ? 3.473 22.766 -4.869 1.00 95.88 274 PHE A C 1
ATOM 2010 O O . PHE A 1 274 ? 3.375 23.038 -6.058 1.00 95.88 274 PHE A O 1
ATOM 2017 N N . ALA A 1 275 ? 3.216 23.660 -3.908 1.00 94.38 275 ALA A N 1
ATOM 2018 C CA . ALA A 1 275 ? 2.749 25.018 -4.201 1.00 94.38 275 ALA A CA 1
ATOM 2019 C C . ALA A 1 275 ? 3.680 25.748 -5.188 1.00 94.38 275 ALA A C 1
ATOM 2021 O O . ALA A 1 275 ? 3.217 26.250 -6.210 1.00 94.38 275 ALA A O 1
ATOM 2022 N N . ASP A 1 276 ? 4.991 25.704 -4.934 1.00 94.56 276 ASP A N 1
ATOM 2023 C CA . ASP A 1 276 ? 6.011 26.356 -5.766 1.00 94.56 276 ASP A CA 1
ATOM 2024 C C . ASP A 1 276 ? 6.281 25.618 -7.088 1.00 94.56 276 ASP A C 1
ATOM 2026 O O . ASP A 1 276 ? 6.741 26.219 -8.056 1.00 94.56 276 ASP A O 1
ATOM 2030 N N . ALA A 1 277 ? 6.043 24.304 -7.128 1.00 93.81 277 ALA A N 1
ATOM 2031 C CA . ALA A 1 277 ? 6.341 23.456 -8.281 1.00 93.81 277 ALA A CA 1
ATOM 2032 C C . ALA A 1 277 ? 5.126 23.174 -9.178 1.00 93.81 277 ALA A C 1
ATOM 2034 O O . ALA A 1 277 ? 5.293 22.535 -10.216 1.00 93.81 277 ALA A O 1
ATOM 2035 N N . SER A 1 278 ? 3.926 23.603 -8.778 1.00 91.62 278 SER A N 1
ATOM 2036 C CA . SER A 1 278 ? 2.648 23.181 -9.368 1.00 91.62 278 SER A CA 1
ATOM 2037 C C . SER A 1 278 ? 2.544 23.432 -10.876 1.00 91.62 278 SER A C 1
ATOM 2039 O O . SER A 1 278 ? 2.006 22.582 -11.577 1.00 91.62 278 SER A O 1
ATOM 2041 N N . ASP A 1 279 ? 3.153 24.504 -11.392 1.00 89.06 279 ASP A N 1
ATOM 2042 C CA . ASP A 1 279 ? 3.216 24.817 -12.833 1.00 89.06 279 ASP A CA 1
ATOM 2043 C C . ASP A 1 279 ? 3.988 23.773 -13.667 1.00 89.06 279 ASP A C 1
ATOM 2045 O O . ASP A 1 279 ? 3.8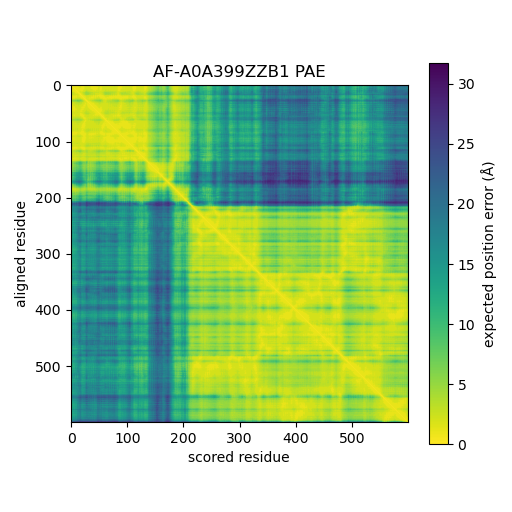22 23.685 -14.883 1.00 89.06 279 ASP A O 1
ATOM 2049 N N . GLY A 1 280 ? 4.866 22.993 -13.030 1.00 91.75 280 GLY A N 1
ATOM 2050 C CA . GLY A 1 280 ? 5.658 21.933 -13.658 1.00 91.75 280 GLY A CA 1
ATOM 2051 C C . GLY A 1 280 ? 5.116 20.525 -13.416 1.00 91.75 280 GLY A C 1
ATOM 2052 O O . GLY A 1 280 ? 5.796 19.553 -13.745 1.00 91.75 280 GLY A O 1
ATOM 2053 N N . VAL A 1 281 ? 3.940 20.397 -12.801 1.00 96.56 281 VAL A N 1
ATOM 2054 C CA . VAL A 1 281 ? 3.306 19.116 -12.484 1.00 96.56 281 VAL A CA 1
ATOM 2055 C C . VAL A 1 281 ? 1.987 19.033 -13.231 1.00 96.56 281 VAL A C 1
ATOM 2057 O O . VAL A 1 281 ? 1.211 19.981 -13.236 1.00 96.56 281 VAL A O 1
ATOM 2060 N N . ASP A 1 282 ? 1.711 17.884 -13.838 1.00 97.50 282 ASP A N 1
ATOM 2061 C CA . ASP A 1 282 ? 0.503 17.687 -14.641 1.00 97.50 282 ASP A CA 1
ATOM 2062 C C . ASP A 1 282 ? -0.494 16.726 -13.967 1.00 97.50 282 ASP A C 1
ATOM 2064 O O . ASP A 1 282 ? -1.695 16.768 -14.240 1.00 97.50 282 ASP A O 1
ATOM 2068 N N . LEU A 1 283 ? -0.014 15.862 -13.065 1.00 98.25 283 LEU A N 1
ATOM 2069 C CA . LEU A 1 283 ? -0.832 14.915 -12.306 1.00 98.25 283 LEU A CA 1
ATOM 2070 C C . LEU A 1 283 ? -0.167 14.571 -10.964 1.00 98.25 283 LEU A C 1
ATOM 2072 O O . LEU A 1 283 ? 1.045 14.368 -10.886 1.00 98.25 283 LEU A O 1
ATOM 2076 N N . LEU A 1 284 ? -0.970 14.457 -9.910 1.00 98.31 284 LEU A N 1
ATOM 2077 C CA . LEU A 1 284 ? -0.546 13.955 -8.604 1.00 98.31 284 LEU A CA 1
ATOM 2078 C C . LEU A 1 284 ? -1.129 12.567 -8.354 1.00 98.31 284 LEU A C 1
ATOM 2080 O O . LEU A 1 284 ? -2.330 12.391 -8.503 1.00 98.31 284 LEU A O 1
ATOM 2084 N N . TRP A 1 285 ? -0.308 11.624 -7.899 1.00 97.31 285 TRP A N 1
ATOM 2085 C CA . TRP A 1 285 ? -0.714 10.412 -7.183 1.00 97.31 285 TRP A CA 1
ATOM 2086 C C . TRP A 1 285 ? -0.405 10.636 -5.703 1.00 97.31 285 TRP A C 1
ATOM 2088 O O . TRP A 1 285 ? 0.766 10.641 -5.306 1.00 97.31 285 TRP A O 1
ATOM 2098 N N . THR A 1 286 ? -1.439 10.917 -4.907 1.00 95.06 286 THR A N 1
ATOM 2099 C CA . THR A 1 286 ? -1.273 11.466 -3.553 1.00 95.06 286 THR A CA 1
ATOM 2100 C C . THR A 1 286 ? -2.366 11.034 -2.573 1.00 95.06 286 THR A C 1
ATOM 2102 O O . THR A 1 286 ? -3.294 10.327 -2.962 1.00 95.06 286 THR A O 1
ATOM 2105 N N . THR A 1 287 ? -2.274 11.421 -1.299 1.00 92.38 287 THR A N 1
ATOM 2106 C CA . THR A 1 287 ? -3.253 11.040 -0.272 1.00 92.38 287 THR A CA 1
ATOM 2107 C C . THR A 1 287 ? -4.367 12.072 -0.114 1.00 92.38 287 THR A C 1
ATOM 2109 O O . THR A 1 287 ? -4.284 13.201 -0.599 1.00 92.38 287 THR A O 1
ATOM 2112 N N . ASN A 1 288 ? -5.419 11.708 0.622 1.00 89.38 288 ASN A N 1
ATOM 2113 C CA . ASN A 1 288 ? -6.492 12.636 0.978 1.00 89.38 288 ASN A CA 1
ATOM 2114 C C . ASN A 1 288 ? -5.984 13.884 1.723 1.00 89.38 288 ASN A C 1
ATOM 2116 O O . ASN A 1 288 ? -6.593 14.938 1.587 1.00 89.38 288 ASN A O 1
ATOM 2120 N N . GLU A 1 289 ? -4.908 13.797 2.510 1.00 86.94 289 GLU A N 1
ATOM 2121 C CA . GLU A 1 289 ? -4.394 14.943 3.275 1.00 86.94 289 GLU A CA 1
ATOM 2122 C C . GLU A 1 289 ? -3.910 16.050 2.337 1.00 86.94 289 GLU A C 1
ATOM 2124 O O . GLU A 1 289 ? -4.300 17.211 2.482 1.00 86.94 289 GLU A O 1
ATOM 2129 N N . GLU A 1 290 ? -3.134 15.672 1.320 1.00 91.31 290 GLU A N 1
ATOM 2130 C CA . GLU A 1 290 ? -2.682 16.585 0.276 1.00 91.31 290 GLU A CA 1
ATOM 2131 C C . GLU A 1 290 ? -3.843 17.096 -0.580 1.00 91.31 290 GLU A C 1
ATOM 2133 O O . GLU A 1 290 ? -3.872 18.283 -0.900 1.00 91.31 290 GLU A O 1
ATOM 2138 N N . ILE A 1 291 ? -4.840 16.255 -0.898 1.00 92.38 291 ILE A N 1
ATOM 2139 C CA . ILE A 1 291 ? -6.047 16.725 -1.598 1.00 92.38 291 ILE A CA 1
ATOM 2140 C C . ILE A 1 291 ? -6.725 17.844 -0.805 1.00 92.38 291 ILE A C 1
ATOM 2142 O O . ILE A 1 291 ? -7.006 18.903 -1.364 1.00 92.38 291 ILE A O 1
ATOM 2146 N N . GLN A 1 292 ? -6.963 17.637 0.494 1.00 86.94 292 GLN A N 1
ATOM 2147 C CA . GLN A 1 292 ? -7.638 18.628 1.332 1.00 86.94 292 GLN A CA 1
ATOM 2148 C C . GLN A 1 292 ? -6.818 19.917 1.464 1.00 86.94 292 GLN A C 1
ATOM 2150 O O . GLN A 1 292 ? -7.379 21.008 1.346 1.00 86.94 292 GLN A O 1
ATOM 2155 N N . GLN A 1 293 ? -5.500 19.801 1.656 1.00 87.56 293 GLN A N 1
ATOM 2156 C CA . GLN A 1 293 ? -4.593 20.945 1.764 1.00 87.56 293 GLN A CA 1
ATOM 2157 C C . GLN A 1 293 ? -4.546 21.766 0.467 1.00 87.56 293 GLN A C 1
ATOM 2159 O O . GLN A 1 293 ? -4.690 22.991 0.494 1.00 87.56 293 GLN A O 1
ATOM 2164 N N . PHE A 1 294 ? -4.323 21.107 -0.669 1.00 93.62 294 PHE A N 1
ATOM 2165 C CA . PHE A 1 294 ? -4.085 21.780 -1.944 1.00 93.62 294 PHE A CA 1
ATOM 2166 C C . PHE A 1 294 ? -5.374 22.315 -2.562 1.00 93.62 294 PHE A C 1
ATOM 2168 O O . PHE A 1 294 ? -5.359 23.415 -3.109 1.00 93.62 294 PHE A O 1
ATOM 2175 N N . ALA A 1 295 ? -6.501 21.611 -2.410 1.00 92.06 295 ALA A N 1
ATOM 2176 C CA . ALA A 1 295 ? -7.805 22.147 -2.793 1.00 92.06 295 ALA A CA 1
ATOM 2177 C C . ALA A 1 295 ? -8.176 23.376 -1.947 1.00 92.06 295 ALA A C 1
ATOM 2179 O O . ALA A 1 295 ? -8.658 24.362 -2.488 1.00 92.06 295 ALA A O 1
ATOM 2180 N N . GLY A 1 296 ? -7.891 23.358 -0.638 1.00 87.88 296 GLY A N 1
ATOM 2181 C CA . GLY A 1 296 ? -8.107 24.514 0.242 1.00 87.88 296 GLY A CA 1
ATOM 2182 C C . GLY A 1 296 ? -7.199 25.718 -0.043 1.00 87.88 296 GLY A C 1
ATOM 2183 O O . GLY A 1 296 ? -7.441 26.791 0.502 1.00 87.88 296 GLY A O 1
ATOM 2184 N N . SER A 1 297 ? -6.173 25.540 -0.879 1.00 90.25 297 SER A N 1
ATOM 2185 C CA . SER A 1 297 ? -5.228 26.583 -1.305 1.00 90.25 297 SER A CA 1
ATOM 2186 C C . SER A 1 297 ? -5.352 26.917 -2.799 1.00 90.25 297 SER A C 1
ATOM 2188 O O . SER A 1 297 ? -4.431 27.505 -3.359 1.00 90.25 297 SER A O 1
ATOM 2190 N N . ASP A 1 298 ? -6.441 26.497 -3.457 1.00 93.81 298 ASP A N 1
ATOM 2191 C CA . ASP A 1 298 ? -6.709 26.703 -4.890 1.00 93.81 298 ASP A CA 1
ATOM 2192 C C . ASP A 1 298 ? -5.624 26.152 -5.845 1.00 93.81 298 ASP A C 1
ATOM 2194 O O . ASP A 1 298 ? -5.511 26.571 -6.996 1.00 93.81 298 ASP A O 1
ATOM 2198 N N . LEU A 1 299 ? -4.827 25.176 -5.395 1.00 96.88 299 LEU A N 1
ATOM 2199 C CA . LEU A 1 299 ? -3.749 24.565 -6.189 1.00 96.88 299 LEU A CA 1
ATOM 2200 C C . LEU A 1 299 ? -4.227 23.395 -7.059 1.00 96.88 299 LEU A C 1
ATOM 2202 O O . LEU A 1 299 ? -3.483 22.912 -7.915 1.00 96.88 299 LEU A O 1
ATOM 2206 N N . LEU A 1 300 ? -5.454 22.919 -6.843 1.00 97.75 300 LEU A N 1
ATOM 2207 C CA . LEU A 1 300 ? -6.062 21.820 -7.589 1.00 97.75 300 LEU A CA 1
ATOM 2208 C C . LEU A 1 300 ? -7.310 22.295 -8.321 1.00 97.75 300 LEU A C 1
ATOM 2210 O O . LEU A 1 300 ? -8.078 23.107 -7.807 1.00 97.75 300 LEU A O 1
ATOM 2214 N N . ARG A 1 301 ? -7.561 21.716 -9.493 1.00 96.69 301 ARG A N 1
ATOM 2215 C CA . ARG A 1 301 ? -8.836 21.890 -10.194 1.00 96.69 301 ARG A CA 1
ATOM 2216 C C . ARG A 1 301 ? -9.837 20.812 -9.793 1.00 96.69 301 ARG A C 1
ATOM 2218 O O . ARG A 1 301 ? -9.469 19.664 -9.547 1.00 96.69 301 ARG A O 1
ATOM 2225 N N . ALA A 1 302 ? -11.117 21.177 -9.802 1.00 96.88 302 ALA A N 1
ATOM 2226 C CA . ALA A 1 302 ? -12.196 20.213 -9.649 1.00 96.88 302 ALA A CA 1
ATOM 2227 C C . ALA A 1 302 ? -12.228 19.226 -10.831 1.00 96.88 302 ALA A C 1
ATOM 2229 O O . ALA A 1 302 ? -11.907 19.569 -11.974 1.00 96.88 302 ALA A O 1
ATOM 2230 N N . VAL A 1 303 ? -12.638 17.997 -10.535 1.00 95.38 303 VAL A N 1
ATOM 2231 C CA . VAL A 1 303 ? -12.735 16.876 -11.463 1.00 95.38 303 VAL A CA 1
ATOM 2232 C C . VAL A 1 303 ? -14.179 16.698 -11.923 1.00 95.38 303 VAL A C 1
ATOM 2234 O O . VAL A 1 303 ? -15.074 16.439 -11.122 1.00 95.38 303 VAL A O 1
ATOM 2237 N N . ASP A 1 304 ? -14.384 16.767 -13.235 1.00 93.69 304 ASP A N 1
ATOM 2238 C CA . ASP A 1 304 ? -15.681 16.623 -13.907 1.00 93.69 304 ASP A CA 1
ATOM 2239 C C . ASP A 1 304 ? -15.698 15.527 -14.995 1.00 93.69 304 ASP A C 1
ATOM 2241 O O . ASP A 1 304 ? -16.757 15.173 -15.511 1.00 93.69 304 ASP A O 1
ATOM 2245 N N . PHE A 1 305 ? -14.543 14.936 -15.315 1.00 94.31 305 PHE A N 1
ATOM 2246 C CA . PHE A 1 305 ? -14.383 13.940 -16.385 1.00 94.31 305 PHE A CA 1
ATOM 2247 C C . PHE A 1 305 ? -14.693 12.492 -15.962 1.00 94.31 305 PHE A C 1
ATOM 2249 O O . PHE A 1 305 ? -14.574 11.566 -16.770 1.00 94.31 305 PHE A O 1
ATOM 2256 N N . ILE A 1 306 ? -15.064 12.273 -14.697 1.00 94.50 306 ILE A N 1
ATOM 2257 C CA . ILE A 1 306 ? -15.319 10.951 -14.120 1.00 94.50 306 ILE A CA 1
ATOM 2258 C C . ILE A 1 306 ? -16.659 10.920 -13.381 1.00 94.50 306 ILE A C 1
ATOM 2260 O O . ILE A 1 306 ? -17.014 11.827 -12.635 1.00 94.50 306 ILE A O 1
ATOM 2264 N N . THR A 1 307 ? -17.400 9.821 -13.546 1.00 94.44 307 THR A N 1
ATOM 2265 C CA . THR A 1 307 ? -18.645 9.577 -12.811 1.00 94.44 307 THR A CA 1
ATOM 2266 C C . THR A 1 307 ? -18.341 9.278 -11.345 1.00 94.44 307 THR A C 1
ATOM 2268 O O . THR A 1 307 ? -17.666 8.302 -11.052 1.00 94.44 307 THR A O 1
ATOM 2271 N N . THR A 1 308 ? -18.851 10.067 -10.403 1.00 94.19 308 THR A N 1
ATOM 2272 C CA . THR A 1 308 ? -18.536 9.903 -8.969 1.00 94.19 308 THR A CA 1
ATOM 2273 C C . THR A 1 308 ? -19.271 8.735 -8.307 1.00 94.19 308 THR A C 1
ATOM 2275 O O . THR A 1 308 ? -18.748 8.108 -7.389 1.00 94.19 308 THR A O 1
ATOM 2278 N N . THR A 1 309 ? -20.452 8.364 -8.812 1.00 94.50 309 THR A N 1
ATOM 2279 C CA . THR A 1 309 ? -21.309 7.313 -8.227 1.00 94.50 309 THR A CA 1
ATOM 2280 C C . THR A 1 309 ? -20.740 5.896 -8.337 1.00 94.50 309 THR A C 1
ATOM 2282 O O . THR A 1 309 ? -21.319 4.967 -7.781 1.00 94.50 309 THR A O 1
ATOM 2285 N N . GLN A 1 310 ? -19.636 5.701 -9.066 1.00 95.62 310 GLN A N 1
ATOM 2286 C CA . GLN A 1 310 ? -18.967 4.401 -9.189 1.00 95.62 310 GLN A CA 1
ATOM 2287 C C . GLN A 1 310 ? -18.059 4.065 -7.993 1.00 95.62 310 GLN A C 1
ATOM 2289 O O . GLN A 1 310 ? -17.697 2.898 -7.810 1.00 95.62 310 GLN A O 1
ATOM 2294 N N . PHE A 1 311 ? -17.686 5.063 -7.187 1.00 96.31 311 PHE A N 1
ATOM 2295 C CA . PHE A 1 311 ? -16.806 4.893 -6.031 1.00 96.31 311 PHE A CA 1
ATOM 2296 C C . PHE A 1 311 ? -17.603 4.618 -4.757 1.00 96.31 311 PHE A C 1
ATOM 2298 O O . PHE A 1 311 ? -18.768 5.002 -4.633 1.00 96.31 311 PHE A O 1
ATOM 2305 N N . ILE A 1 312 ? -16.991 3.921 -3.803 1.00 94.25 312 ILE A N 1
ATOM 2306 C CA . ILE A 1 312 ? -17.571 3.778 -2.465 1.00 94.25 312 ILE A CA 1
ATOM 2307 C C . ILE A 1 312 ? -17.559 5.131 -1.742 1.00 94.25 312 ILE A C 1
ATOM 2309 O O . ILE A 1 312 ? -16.642 5.932 -1.926 1.00 94.25 312 ILE A O 1
ATOM 2313 N N . SER A 1 313 ? -18.561 5.375 -0.895 1.00 92.25 313 SER A N 1
ATOM 2314 C CA . SER A 1 313 ? -18.720 6.662 -0.207 1.00 92.25 313 SER A CA 1
ATOM 2315 C C . SER A 1 313 ? -17.487 7.104 0.594 1.00 92.25 313 SER A C 1
ATOM 2317 O O . SER A 1 313 ? -17.129 8.272 0.461 1.00 92.25 313 SER A O 1
ATOM 2319 N N . PRO A 1 314 ? -16.796 6.230 1.363 1.00 91.12 314 PRO A N 1
ATOM 2320 C CA . PRO A 1 314 ? -15.614 6.643 2.125 1.00 91.12 314 PRO A CA 1
ATOM 2321 C C . PRO A 1 314 ? -14.479 7.155 1.229 1.00 91.12 314 PRO A C 1
ATOM 2323 O O . PRO A 1 314 ? -13.928 8.224 1.478 1.00 91.12 314 PRO A O 1
ATOM 2326 N N . ALA A 1 315 ? -14.190 6.442 0.137 1.00 93.12 315 ALA A N 1
ATOM 2327 C CA . ALA A 1 315 ? -13.166 6.842 -0.822 1.00 93.12 315 ALA A CA 1
ATOM 2328 C C . ALA A 1 315 ? -13.552 8.134 -1.555 1.00 93.12 315 ALA A C 1
ATOM 2330 O O . ALA A 1 315 ? -12.730 9.024 -1.716 1.00 93.12 315 ALA A O 1
ATOM 2331 N N . LEU A 1 316 ? -14.815 8.285 -1.967 1.00 93.56 316 LEU A N 1
ATOM 2332 C CA . LEU A 1 316 ? -15.267 9.517 -2.618 1.00 93.56 316 LEU A CA 1
ATOM 2333 C C . LEU A 1 316 ? -15.145 10.732 -1.686 1.00 93.56 316 LEU A C 1
ATOM 2335 O O . LEU A 1 316 ? -14.726 11.806 -2.118 1.00 93.56 316 LEU A O 1
ATOM 2339 N N . ALA A 1 317 ? -15.498 10.559 -0.412 1.00 90.06 317 ALA A N 1
ATOM 2340 C CA . ALA A 1 317 ? -15.488 11.635 0.565 1.00 90.06 317 ALA A CA 1
ATOM 2341 C C . ALA A 1 317 ? -14.071 12.175 0.822 1.00 90.06 317 ALA A C 1
ATOM 2343 O O . ALA A 1 317 ? -13.902 13.388 0.890 1.00 90.06 317 ALA A O 1
ATOM 2344 N N . GLY A 1 318 ? -13.044 11.317 0.877 1.00 89.56 318 GLY A N 1
ATOM 2345 C CA . GLY A 1 318 ? -11.662 11.771 1.088 1.00 89.56 318 GLY A CA 1
ATOM 2346 C C . GLY A 1 318 ? -11.095 12.625 -0.056 1.00 89.56 318 GLY A C 1
ATOM 2347 O O . GLY A 1 318 ? -10.236 13.473 0.186 1.00 89.56 318 GLY A O 1
ATOM 2348 N N . GLY A 1 319 ? -11.615 12.462 -1.277 1.00 92.31 319 GLY A N 1
ATOM 2349 C CA . GLY A 1 319 ? -11.254 13.273 -2.444 1.00 92.31 319 GLY A CA 1
ATOM 2350 C C . GLY A 1 319 ? -12.132 14.511 -2.658 1.00 92.31 319 GLY A C 1
ATOM 2351 O O . GLY A 1 319 ? -11.892 15.268 -3.600 1.00 92.31 319 GLY A O 1
ATOM 2352 N N . THR A 1 320 ? -13.168 14.703 -1.836 1.00 91.56 320 THR A N 1
ATOM 2353 C CA . THR A 1 320 ? -14.183 15.751 -2.006 1.00 91.56 320 THR A CA 1
ATOM 2354 C C . THR A 1 320 ? -13.954 16.891 -1.018 1.00 91.56 320 THR A C 1
ATOM 2356 O O . THR A 1 320 ? -13.683 16.658 0.159 1.00 91.56 320 THR A O 1
ATOM 2359 N N . ARG A 1 321 ? -14.114 18.132 -1.480 1.00 87.69 321 ARG A N 1
ATOM 2360 C CA . ARG A 1 321 ? -14.126 19.337 -0.645 1.00 87.69 321 ARG A CA 1
ATOM 2361 C C . ARG A 1 321 ? -15.244 20.256 -1.125 1.00 87.69 321 ARG A C 1
ATOM 2363 O O . ARG A 1 321 ? -15.402 20.455 -2.324 1.00 87.69 321 ARG A O 1
ATOM 2370 N N . GLU A 1 322 ? -16.060 20.756 -0.196 1.00 85.25 322 GLU A N 1
ATOM 2371 C CA . GLU A 1 322 ? -17.165 21.692 -0.491 1.00 85.25 322 GLU A CA 1
ATOM 2372 C C . GLU A 1 322 ? -18.123 21.205 -1.604 1.00 85.25 322 GLU A C 1
ATOM 2374 O O . GLU A 1 322 ? -18.667 21.978 -2.387 1.00 85.25 322 GLU A O 1
ATOM 2379 N N . GLY A 1 323 ? -18.341 19.886 -1.679 1.00 87.62 323 GLY A N 1
ATOM 2380 C CA . GLY A 1 323 ? -19.225 19.255 -2.666 1.00 87.62 323 GLY A CA 1
ATOM 2381 C C . GLY A 1 323 ? -18.607 19.029 -4.051 1.00 87.62 323 GLY A C 1
ATOM 2382 O O . GLY A 1 323 ? -19.256 18.410 -4.894 1.00 87.62 323 GLY A O 1
ATOM 2383 N N . ALA A 1 324 ? -17.366 19.463 -4.284 1.00 93.25 324 ALA A N 1
ATOM 2384 C CA . ALA A 1 324 ? -16.617 19.208 -5.510 1.00 93.25 324 ALA A CA 1
ATOM 2385 C C . ALA A 1 324 ? -15.535 18.138 -5.297 1.00 93.25 324 ALA A C 1
ATOM 2387 O O . ALA A 1 324 ? -14.882 18.081 -4.254 1.00 93.25 324 ALA A O 1
ATOM 2388 N N . LEU A 1 325 ? -15.338 17.277 -6.297 1.00 96.00 325 LEU A N 1
ATOM 2389 C CA . LEU A 1 325 ? -14.280 16.268 -6.291 1.00 96.00 325 LEU A CA 1
ATOM 2390 C C . LEU A 1 325 ? -12.969 16.909 -6.758 1.00 96.00 325 LEU A C 1
ATOM 2392 O O . LEU A 1 325 ? -12.932 17.456 -7.853 1.00 96.00 325 LEU A O 1
ATOM 2396 N N . TYR A 1 326 ? -11.899 16.803 -5.975 1.00 97.06 326 TYR A N 1
ATOM 2397 C CA . TYR A 1 326 ? -10.554 17.278 -6.337 1.00 97.06 326 TYR A CA 1
ATOM 2398 C C . TYR A 1 326 ? -9.547 16.134 -6.496 1.00 97.06 326 TYR A C 1
ATOM 2400 O O . TYR A 1 326 ? -8.568 16.267 -7.226 1.00 97.06 326 TYR A O 1
ATOM 2408 N N . GLY A 1 327 ? -9.801 14.998 -5.844 1.00 96.88 327 GLY A N 1
ATOM 2409 C CA . GLY A 1 327 ? -9.016 13.777 -5.986 1.00 96.88 327 GLY A CA 1
ATOM 2410 C C . GLY A 1 327 ? -9.872 12.628 -6.503 1.00 96.88 327 GLY A C 1
ATOM 2411 O O . GLY A 1 327 ? -10.844 12.249 -5.855 1.00 96.88 327 GLY A O 1
ATOM 2412 N N . VAL A 1 328 ? -9.512 12.031 -7.638 1.00 98.00 328 VAL A N 1
ATOM 2413 C CA . VAL A 1 328 ? -10.164 10.814 -8.136 1.00 98.00 328 VAL A CA 1
ATOM 2414 C C . VAL A 1 328 ? -9.664 9.608 -7.341 1.00 98.00 328 VAL A C 1
ATOM 2416 O O . VAL A 1 328 ? -8.464 9.337 -7.384 1.00 98.00 328 VAL A O 1
ATOM 2419 N N . PRO A 1 329 ? -10.535 8.848 -6.658 1.00 96.75 329 PRO A N 1
ATOM 2420 C CA . PRO A 1 329 ? -10.093 7.723 -5.844 1.00 96.75 329 PRO A CA 1
ATOM 2421 C C . PRO A 1 329 ? -9.516 6.574 -6.687 1.00 96.75 329 PRO A C 1
ATOM 2423 O O . PRO A 1 329 ? -10.197 6.015 -7.552 1.00 96.75 329 PRO A O 1
ATOM 2426 N N . VAL A 1 330 ? -8.279 6.174 -6.397 1.00 95.69 330 VAL A N 1
ATOM 2427 C CA . VAL A 1 330 ? -7.655 4.957 -6.945 1.00 95.69 330 VAL A CA 1
ATOM 2428 C C . VAL A 1 330 ? -7.803 3.808 -5.957 1.00 95.69 330 VAL A C 1
ATOM 2430 O O . VAL A 1 330 ? -8.188 2.696 -6.320 1.00 95.69 330 VAL A O 1
ATOM 2433 N N . GLU A 1 331 ? -7.545 4.100 -4.689 1.00 94.12 331 GLU A N 1
ATOM 2434 C CA . GLU A 1 331 ? -7.522 3.132 -3.602 1.00 94.12 331 GLU A CA 1
ATOM 2435 C C . GLU A 1 331 ? -8.317 3.685 -2.426 1.00 94.12 331 GLU A C 1
ATOM 2437 O O . GLU A 1 331 ? -8.367 4.896 -2.213 1.00 94.12 331 GLU A O 1
ATOM 2442 N N . THR A 1 332 ? -8.922 2.795 -1.648 1.00 92.50 332 THR A N 1
ATOM 2443 C CA . THR A 1 332 ? -9.470 3.136 -0.333 1.00 92.50 332 THR A CA 1
ATOM 2444 C C . THR A 1 332 ? -8.582 2.526 0.743 1.00 92.50 332 THR A C 1
ATOM 2446 O O . THR A 1 332 ? -8.089 1.414 0.577 1.00 92.50 332 THR A O 1
ATOM 2449 N N . GLY A 1 333 ? -8.345 3.250 1.826 1.00 87.62 333 GLY A N 1
ATOM 2450 C CA . GLY A 1 333 ? -7.428 2.813 2.873 1.00 87.62 333 GLY A CA 1
ATOM 2451 C C . GLY A 1 333 ? -7.119 3.954 3.824 1.00 87.62 333 GLY A C 1
ATOM 2452 O O . GLY A 1 333 ? -7.963 4.830 4.025 1.00 87.62 333 GLY A O 1
ATOM 2453 N N . ASN A 1 334 ? -5.903 3.976 4.365 1.00 85.50 334 ASN A N 1
ATOM 2454 C CA . ASN A 1 334 ? -5.481 4.946 5.377 1.00 85.50 334 ASN A CA 1
ATOM 2455 C C . ASN A 1 334 ? -6.477 4.971 6.550 1.00 85.50 334 ASN A C 1
ATOM 2457 O O . ASN A 1 334 ? -7.058 6.005 6.893 1.00 85.50 334 ASN A O 1
ATOM 2461 N N . ASN A 1 335 ? -6.780 3.783 7.075 1.00 90.75 335 ASN A N 1
ATOM 2462 C CA . ASN A 1 335 ? -7.804 3.580 8.087 1.00 90.75 335 ASN A CA 1
ATOM 2463 C C . ASN A 1 335 ? -7.399 2.523 9.107 1.00 90.75 335 ASN A C 1
ATOM 2465 O O . ASN A 1 335 ? -6.686 1.567 8.816 1.00 90.75 335 ASN A O 1
ATOM 2469 N N . LEU A 1 336 ? -7.953 2.643 10.312 1.00 96.06 336 LEU A N 1
ATOM 2470 C CA . LEU A 1 336 ? -7.768 1.625 11.338 1.00 96.06 336 LEU A CA 1
ATOM 2471 C C . LEU A 1 336 ? -8.506 0.336 10.975 1.00 96.06 336 LEU A C 1
ATOM 2473 O O . LEU A 1 336 ? -9.659 0.359 10.536 1.00 96.06 336 LEU A O 1
ATOM 2477 N N . VAL A 1 337 ? -7.829 -0.786 11.201 1.00 96.31 337 VAL A N 1
ATOM 2478 C CA . VAL A 1 337 ? -8.297 -2.156 10.987 1.00 96.31 337 VAL A CA 1
ATOM 2479 C C . VAL A 1 337 ? -7.949 -2.997 12.209 1.00 96.31 337 VAL A C 1
ATOM 2481 O O . VAL A 1 337 ? -6.917 -2.795 12.849 1.00 96.31 337 VAL A O 1
ATOM 2484 N N . MET A 1 338 ? -8.798 -3.976 12.532 1.00 98.25 338 MET A N 1
ATOM 2485 C CA . MET A 1 338 ? -8.453 -4.990 13.522 1.00 98.25 338 MET A CA 1
ATOM 2486 C C . MET A 1 338 ? -7.775 -6.192 12.854 1.00 98.25 338 MET A C 1
ATOM 2488 O O . MET A 1 338 ? -8.406 -6.956 12.121 1.00 98.25 338 MET A O 1
ATOM 2492 N N . TYR A 1 339 ? -6.502 -6.405 13.164 1.00 98.69 339 TYR A N 1
ATOM 2493 C CA . TYR A 1 339 ? -5.774 -7.624 12.827 1.00 98.69 339 TYR A CA 1
ATOM 2494 C C . TYR A 1 339 ? -5.831 -8.626 13.973 1.00 98.69 339 TYR A C 1
ATOM 2496 O O . TYR A 1 339 ? -5.944 -8.252 15.141 1.00 98.69 339 TYR A O 1
ATOM 2504 N N . TYR A 1 340 ? -5.737 -9.916 13.660 1.00 98.69 340 TYR A N 1
ATOM 2505 C CA . TYR A 1 340 ? -5.716 -10.964 14.676 1.00 98.69 340 TYR A CA 1
ATOM 2506 C C . TYR A 1 340 ? -4.822 -12.142 14.300 1.00 98.69 340 TYR A C 1
ATOM 2508 O O . TYR A 1 340 ? -4.670 -12.502 13.132 1.00 98.69 340 TYR A O 1
ATOM 2516 N N . ASN A 1 341 ? -4.242 -12.760 15.327 1.00 98.12 341 ASN A N 1
ATOM 2517 C CA . ASN A 1 341 ? -3.397 -13.938 15.211 1.00 98.12 341 ASN A CA 1
ATOM 2518 C C . ASN A 1 341 ? -4.240 -15.213 15.389 1.00 98.12 341 ASN A C 1
ATOM 2520 O O . ASN A 1 341 ? -4.668 -15.548 16.498 1.00 98.12 341 ASN A O 1
ATOM 2524 N N . LYS A 1 342 ? -4.412 -15.980 14.307 1.00 97.88 342 LYS A N 1
ATOM 2525 C CA . LYS A 1 342 ? -5.222 -17.212 14.243 1.00 97.88 342 LYS A CA 1
ATOM 2526 C C . LYS A 1 342 ? -4.724 -18.356 15.137 1.00 97.88 342 LYS A C 1
ATOM 2528 O O . LYS A 1 342 ? -5.446 -19.345 15.349 1.00 97.88 342 LYS A O 1
ATOM 2533 N N . LYS A 1 343 ? -3.503 -18.252 15.676 1.00 96.69 343 LYS A N 1
ATOM 2534 C CA . LYS A 1 343 ? -2.990 -19.183 16.697 1.00 96.69 343 LYS A CA 1
ATOM 2535 C C . LYS A 1 343 ? -3.586 -18.915 18.073 1.00 96.69 343 LYS A C 1
ATOM 2537 O O . LYS A 1 343 ? -3.778 -19.866 18.824 1.00 96.69 343 LYS A O 1
ATOM 2542 N N . LEU A 1 344 ? -3.888 -17.656 18.383 1.00 96.81 344 LEU A N 1
ATOM 2543 C CA . LEU A 1 344 ? -4.446 -17.240 19.671 1.00 96.81 344 LEU A CA 1
ATOM 2544 C C . LEU A 1 344 ? -5.969 -17.085 19.625 1.00 96.81 344 LEU A C 1
ATOM 2546 O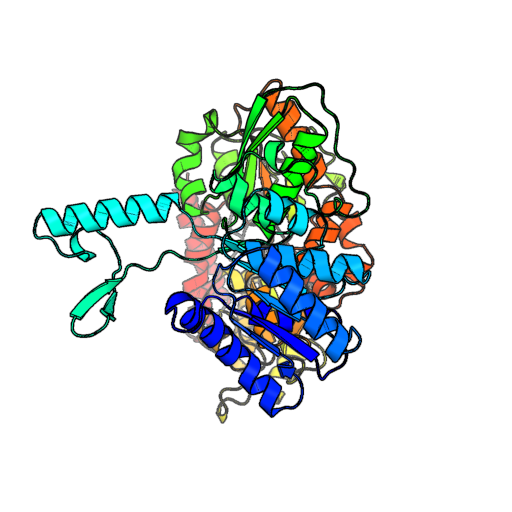 O . LEU A 1 344 ? -6.636 -17.366 20.618 1.00 96.81 344 LEU A O 1
ATOM 2550 N N . LEU A 1 345 ? -6.519 -16.677 18.478 1.00 97.25 345 LEU A N 1
ATOM 2551 C CA . LEU A 1 345 ? -7.942 -16.401 18.304 1.00 97.25 345 LEU A CA 1
ATOM 2552 C C . LEU A 1 345 ? -8.460 -16.985 16.989 1.00 97.25 345 LEU A C 1
ATOM 2554 O O . LEU A 1 345 ? -7.990 -16.617 15.919 1.00 97.25 345 LEU A O 1
ATOM 2558 N N . LYS A 1 346 ? -9.443 -17.890 17.051 1.00 93.56 346 LYS A N 1
ATOM 2559 C CA . LYS A 1 346 ? -10.002 -18.528 15.844 1.00 93.56 346 LYS A CA 1
ATOM 2560 C C . LYS A 1 346 ? -10.949 -17.627 15.065 1.00 93.56 346 LYS A C 1
ATOM 2562 O O . LYS A 1 346 ? -10.867 -17.598 13.843 1.00 93.56 346 LYS A O 1
ATOM 2567 N N . GLU A 1 347 ? -11.807 -16.901 15.768 1.00 94.44 347 GLU A N 1
ATOM 2568 C CA . GLU A 1 347 ? -12.770 -15.980 15.173 1.00 94.44 347 GLU A CA 1
ATOM 2569 C C . GLU A 1 347 ? -12.724 -14.640 15.914 1.00 94.44 347 GLU A C 1
ATOM 2571 O O . GLU A 1 347 ? -12.697 -14.641 17.149 1.00 94.44 347 GLU A O 1
ATOM 2576 N N . PRO A 1 348 ? -12.712 -13.504 15.196 1.00 96.12 348 PRO A N 1
ATOM 2577 C CA . PRO A 1 348 ? -12.723 -12.185 15.817 1.00 96.12 348 PRO A CA 1
ATOM 2578 C C . PRO A 1 348 ? -14.045 -11.930 16.570 1.00 96.12 348 PRO A C 1
ATOM 2580 O O . PRO A 1 348 ? -15.093 -12.454 16.175 1.00 96.12 348 PRO A O 1
ATOM 2583 N N . PRO A 1 349 ? -14.037 -11.123 17.650 1.00 97.69 349 PRO A N 1
ATOM 2584 C CA . PRO A 1 349 ? -15.256 -10.764 18.365 1.00 97.69 349 PRO A CA 1
ATOM 2585 C C . PRO A 1 349 ? -16.205 -9.974 17.460 1.00 97.69 349 PRO A C 1
ATOM 2587 O O . PRO A 1 349 ? -15.784 -9.093 16.717 1.00 97.69 349 PRO A O 1
ATOM 2590 N N . LYS A 1 350 ? -17.504 -10.275 17.552 1.00 96.81 350 LYS A N 1
ATOM 2591 C CA . LYS A 1 350 ? -18.544 -9.555 16.800 1.00 96.81 350 LYS A CA 1
ATOM 2592 C C . LYS A 1 350 ? -18.886 -8.204 17.423 1.00 96.81 350 LYS A C 1
ATOM 2594 O O . LYS A 1 350 ? -19.208 -7.270 16.697 1.00 96.81 350 LYS A O 1
ATOM 2599 N N . ASP A 1 351 ? -18.813 -8.123 18.748 1.00 98.44 351 ASP A N 1
ATOM 2600 C CA . ASP A 1 351 ? -19.203 -6.955 19.529 1.00 98.44 351 ASP A CA 1
ATOM 2601 C C . ASP A 1 351 ? -18.287 -6.727 20.744 1.00 98.44 351 ASP A C 1
ATOM 2603 O O . ASP A 1 351 ? -17.442 -7.563 21.097 1.00 98.44 351 ASP A O 1
ATOM 2607 N N . THR A 1 352 ? -18.441 -5.568 21.382 1.00 98.31 352 THR A N 1
ATOM 2608 C CA . THR A 1 352 ? -17.651 -5.163 22.551 1.00 98.31 352 THR A CA 1
ATOM 2609 C C . THR A 1 352 ? -17.888 -6.045 23.781 1.00 98.31 352 THR A C 1
ATOM 2611 O O . THR A 1 352 ? -16.976 -6.204 24.596 1.00 98.31 352 THR A O 1
ATOM 2614 N N . ASP A 1 353 ? -19.053 -6.689 23.917 1.00 97.88 353 ASP A N 1
ATOM 2615 C CA . ASP A 1 353 ? -19.299 -7.652 25.000 1.00 97.88 353 ASP A CA 1
ATOM 2616 C C . ASP A 1 353 ? -18.495 -8.943 24.790 1.00 97.88 353 ASP A C 1
ATOM 2618 O O . ASP A 1 353 ? -17.922 -9.495 25.733 1.00 97.88 353 ASP A O 1
ATOM 2622 N N . ALA A 1 354 ? -18.432 -9.442 23.553 1.00 97.94 354 ALA A N 1
ATOM 2623 C CA . ALA A 1 354 ? -17.614 -10.584 23.168 1.00 97.94 354 ALA A CA 1
ATOM 2624 C C . ALA A 1 354 ? -16.128 -10.276 23.336 1.00 97.94 354 ALA A C 1
ATOM 2626 O O . ALA A 1 354 ? -15.413 -11.083 23.930 1.00 97.94 354 ALA A O 1
ATOM 2627 N N . LEU A 1 355 ? -15.684 -9.098 22.894 1.00 98.12 355 LEU A N 1
ATOM 2628 C CA . LEU A 1 355 ? -14.319 -8.626 23.114 1.00 98.12 355 LEU A CA 1
ATOM 2629 C C . LEU A 1 355 ? -13.985 -8.570 24.618 1.00 98.12 355 LEU A C 1
ATOM 2631 O O . LEU A 1 355 ? -12.941 -9.065 25.040 1.00 98.12 355 LEU A O 1
ATOM 2635 N N . THR A 1 356 ? -14.905 -8.072 25.448 1.00 97.56 356 THR A N 1
ATOM 2636 C CA . THR A 1 356 ? -14.727 -8.031 26.909 1.00 97.56 356 THR A CA 1
ATOM 2637 C C . THR A 1 356 ? -14.589 -9.430 27.518 1.00 97.56 356 THR A C 1
ATOM 2639 O O . THR A 1 356 ? -13.708 -9.667 28.348 1.00 97.56 356 THR A O 1
ATOM 2642 N N . ARG A 1 357 ? -15.409 -10.396 27.077 1.00 96.94 357 ARG A N 1
ATOM 2643 C CA . ARG A 1 357 ? -15.289 -11.804 27.502 1.00 96.94 357 ARG A CA 1
ATOM 2644 C C . ARG A 1 357 ? -13.962 -12.424 27.068 1.00 96.94 357 ARG A C 1
ATOM 2646 O O . ARG A 1 357 ? -13.370 -13.178 27.837 1.00 96.94 357 ARG A O 1
ATOM 2653 N N . LEU A 1 358 ? -13.483 -12.101 25.865 1.00 96.81 358 LEU A N 1
ATOM 2654 C CA . LEU A 1 358 ? -12.174 -12.549 25.392 1.00 96.81 358 LEU A CA 1
ATOM 2655 C C . LEU A 1 358 ? -11.047 -12.000 26.269 1.00 96.81 358 LEU A C 1
ATOM 2657 O O . LEU A 1 358 ? -10.155 -12.771 26.608 1.00 96.81 358 LEU A O 1
ATOM 2661 N N . GLY A 1 359 ? -11.129 -10.743 26.719 1.00 96.19 359 GLY A N 1
ATOM 2662 C CA . GLY A 1 359 ? -10.202 -10.155 27.696 1.00 96.19 359 GLY A CA 1
ATOM 2663 C C . GLY A 1 359 ? -9.960 -11.054 28.910 1.00 96.19 359 GLY A C 1
ATOM 2664 O O . GLY A 1 359 ? -8.822 -11.401 29.213 1.00 96.19 359 GLY A O 1
ATOM 2665 N N . ALA A 1 360 ? -11.035 -11.553 29.524 1.00 94.75 360 ALA A N 1
ATOM 2666 C CA . ALA A 1 360 ? -10.956 -12.433 30.693 1.00 94.75 360 ALA A CA 1
ATOM 2667 C C . ALA A 1 360 ? -10.284 -13.800 30.431 1.00 94.75 360 ALA A C 1
ATOM 2669 O O . ALA A 1 360 ? -9.913 -14.488 31.380 1.00 94.75 360 ALA A O 1
ATOM 2670 N N . THR A 1 361 ? -10.149 -14.216 29.168 1.00 95.19 361 THR A N 1
ATOM 2671 C CA . THR A 1 361 ? -9.608 -15.537 28.790 1.00 95.19 361 THR A CA 1
ATOM 2672 C C . THR A 1 361 ? -8.238 -15.465 28.118 1.00 95.19 361 THR A C 1
ATOM 2674 O O . THR A 1 361 ? -7.394 -16.338 28.332 1.00 95.19 361 THR A O 1
ATOM 2677 N N . LEU A 1 362 ? -8.007 -14.435 27.302 1.00 96.69 362 LEU A N 1
ATOM 2678 C CA . LEU A 1 362 ? -6.807 -14.276 26.487 1.00 96.69 362 LEU A CA 1
ATOM 2679 C C . LEU A 1 362 ? -5.763 -13.385 27.153 1.00 96.69 362 LEU A C 1
ATOM 2681 O O . LEU A 1 362 ? -4.577 -13.564 26.871 1.00 96.69 362 LEU A O 1
ATOM 2685 N N . THR A 1 363 ? -6.161 -12.477 28.044 1.00 97.44 363 THR A N 1
ATOM 2686 C CA . THR A 1 363 ? -5.199 -11.658 28.780 1.00 97.44 363 THR A CA 1
ATOM 2687 C C . THR A 1 363 ? -4.609 -12.445 29.947 1.00 97.44 363 THR A C 1
ATOM 2689 O O . THR A 1 363 ? -5.314 -12.934 30.829 1.00 97.44 363 THR A O 1
ATOM 2692 N N . LYS A 1 364 ? -3.281 -12.562 29.952 1.00 96.00 364 LYS A N 1
ATOM 2693 C CA . LYS A 1 364 ? -2.465 -13.191 30.994 1.00 96.00 364 LYS A CA 1
ATOM 2694 C C . LYS A 1 364 ? -1.293 -12.260 31.297 1.00 96.00 364 LYS A C 1
ATOM 2696 O O . LYS A 1 364 ? -0.203 -12.433 30.756 1.00 96.00 364 LYS A O 1
ATOM 2701 N N . GLU A 1 365 ? -1.520 -11.270 32.159 1.00 91.81 365 GLU A N 1
ATOM 2702 C CA . GLU A 1 365 ? -0.536 -10.218 32.479 1.00 91.81 365 GLU A CA 1
ATOM 2703 C C . GLU A 1 365 ? 0.801 -10.784 32.974 1.00 91.81 365 GLU A C 1
ATOM 2705 O O . GLU A 1 365 ? 1.859 -10.289 32.602 1.00 91.81 365 GLU A O 1
ATOM 2710 N N . THR A 1 366 ? 0.774 -11.880 33.738 1.00 92.62 366 THR A N 1
ATOM 2711 C CA . THR A 1 366 ? 1.986 -12.564 34.224 1.00 92.62 366 THR A CA 1
ATOM 2712 C C . THR A 1 366 ? 2.855 -13.140 33.106 1.00 92.62 366 THR A C 1
ATOM 2714 O O . THR A 1 366 ? 4.037 -13.387 33.319 1.00 92.62 366 THR A O 1
ATOM 2717 N N . LEU A 1 367 ? 2.277 -13.356 31.924 1.00 92.00 367 LEU A N 1
ATOM 2718 C CA . LEU A 1 367 ? 2.969 -13.799 30.715 1.00 92.00 367 LEU A CA 1
ATOM 2719 C C . LEU A 1 367 ? 3.161 -12.653 29.710 1.00 92.00 367 LEU A C 1
ATOM 2721 O O . LEU A 1 367 ? 3.650 -12.882 28.606 1.00 92.00 367 LEU A O 1
ATOM 2725 N N . GLY A 1 368 ? 2.729 -11.435 30.057 1.00 94.06 368 GLY A N 1
ATOM 2726 C CA . GLY A 1 368 ? 2.689 -10.297 29.146 1.00 94.06 368 GLY A CA 1
ATO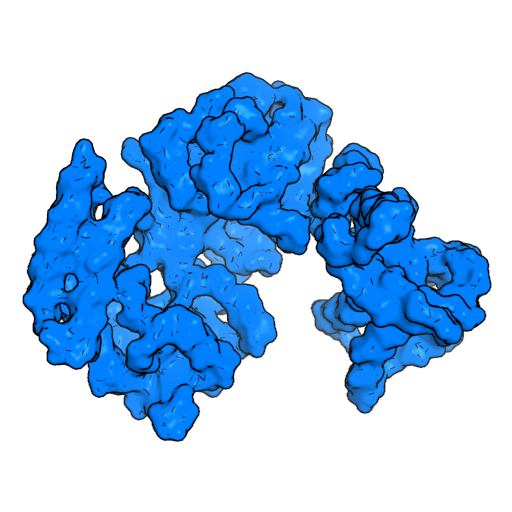M 2727 C C . GLY A 1 368 ? 1.848 -10.556 27.893 1.00 94.06 368 GLY A C 1
ATOM 2728 O O . GLY A 1 368 ? 2.188 -10.009 26.846 1.00 94.06 368 GLY A O 1
ATOM 2729 N N . GLN A 1 369 ? 0.818 -11.412 27.987 1.00 97.06 369 GLN A N 1
ATOM 2730 C CA . GLN A 1 369 ? -0.104 -11.737 26.895 1.00 97.06 369 GLN A CA 1
ATOM 2731 C C . GLN A 1 369 ? -1.414 -10.953 27.051 1.00 97.06 369 GLN A C 1
ATOM 2733 O O . GLN A 1 369 ? -1.954 -10.899 28.155 1.00 97.06 369 GLN A O 1
ATOM 2738 N N . TYR A 1 370 ? -1.961 -10.411 25.963 1.00 97.88 370 TYR A N 1
ATOM 2739 C CA . TYR A 1 370 ? -3.147 -9.546 25.975 1.00 97.88 370 TYR A CA 1
ATOM 2740 C C . TYR A 1 370 ? -4.171 -9.953 24.911 1.00 97.88 370 TYR A C 1
ATOM 2742 O O . TYR A 1 370 ? -3.817 -10.486 23.857 1.00 97.88 370 TYR A O 1
ATOM 2750 N N . ALA A 1 371 ? -5.458 -9.705 25.169 1.00 98.19 371 ALA A N 1
ATOM 2751 C CA . ALA A 1 371 ? -6.494 -9.933 24.165 1.00 98.19 371 ALA A CA 1
ATOM 2752 C C . ALA A 1 371 ? -6.408 -8.907 23.025 1.00 98.19 371 ALA A C 1
ATOM 2754 O O . ALA A 1 371 ? -6.453 -9.297 21.861 1.00 98.19 371 ALA A O 1
ATOM 2755 N N . LEU A 1 372 ? -6.241 -7.624 23.357 1.00 98.56 372 LEU A N 1
ATOM 2756 C CA . LEU A 1 372 ? -6.175 -6.523 22.400 1.00 98.56 372 LEU A CA 1
ATOM 2757 C C . LEU A 1 372 ? -4.967 -5.612 22.675 1.00 98.56 372 LEU A C 1
ATOM 2759 O O . LEU A 1 372 ? -4.737 -5.197 23.809 1.00 98.56 372 LEU A O 1
ATOM 2763 N N . ALA A 1 373 ? -4.225 -5.259 21.632 1.00 98.31 373 ALA A N 1
ATOM 2764 C CA . ALA A 1 373 ? -3.253 -4.169 21.638 1.00 98.31 373 ALA A CA 1
ATOM 2765 C C . ALA A 1 373 ? -3.751 -3.035 20.730 1.00 98.31 373 ALA A C 1
ATOM 2767 O O . ALA A 1 373 ? -4.365 -3.295 19.701 1.00 98.31 373 ALA A O 1
ATOM 2768 N N . TYR A 1 374 ? -3.542 -1.783 21.117 1.00 98.19 374 TYR A N 1
ATOM 2769 C CA . TYR A 1 374 ? -3.757 -0.607 20.269 1.00 98.19 374 TYR A CA 1
ATOM 2770 C C . TYR A 1 374 ? -3.141 0.619 20.948 1.00 98.19 374 TYR A C 1
ATOM 2772 O O . TYR A 1 374 ? -2.786 0.541 22.127 1.00 98.19 374 TYR A O 1
ATOM 2780 N N . ASP A 1 375 ? -3.033 1.740 20.233 1.00 98.00 375 ASP A N 1
ATOM 2781 C CA . ASP A 1 375 ? -2.579 2.992 20.836 1.00 98.00 375 ASP A CA 1
ATOM 2782 C C . ASP A 1 375 ? -3.675 3.576 21.744 1.00 98.00 375 ASP A C 1
ATOM 2784 O O . ASP A 1 375 ? -4.650 4.184 21.303 1.00 98.00 375 ASP A O 1
ATOM 2788 N N . THR A 1 376 ? -3.511 3.378 23.047 1.00 96.38 376 THR A N 1
ATOM 2789 C CA . THR A 1 376 ? -4.430 3.872 24.084 1.00 96.38 376 THR A CA 1
ATOM 2790 C C . THR A 1 376 ? -4.238 5.356 24.400 1.00 96.38 376 THR A C 1
ATOM 2792 O O . THR A 1 376 ? -5.025 5.935 25.154 1.00 96.38 376 THR A O 1
ATOM 2795 N N . THR A 1 377 ? -3.202 5.980 23.839 1.00 95.56 377 THR A N 1
ATOM 2796 C CA . THR A 1 377 ? -2.779 7.355 24.132 1.00 95.56 377 THR A CA 1
ATOM 2797 C C . THR A 1 377 ? -3.110 8.333 23.010 1.00 95.56 377 THR A C 1
ATOM 2799 O O . THR A 1 377 ? -3.065 9.546 23.219 1.00 95.56 377 THR A O 1
ATOM 2802 N N . ASN A 1 378 ? -3.423 7.826 21.818 1.00 95.75 378 ASN A N 1
ATOM 2803 C CA . ASN A 1 378 ? -3.685 8.625 20.637 1.00 95.75 378 ASN A CA 1
ATOM 2804 C C . ASN A 1 378 ? -5.194 8.694 20.338 1.00 95.75 378 ASN A C 1
ATOM 2806 O O . ASN A 1 378 ? -5.822 7.659 20.097 1.00 95.75 378 ASN A O 1
ATOM 2810 N N . PRO A 1 379 ? -5.788 9.899 20.294 1.00 96.25 379 PRO A N 1
ATOM 2811 C CA . PRO A 1 379 ? -7.204 10.066 19.975 1.00 96.25 379 PRO A CA 1
ATOM 2812 C C . PRO A 1 379 ? -7.638 9.496 18.618 1.00 96.25 379 PRO A C 1
ATOM 2814 O O . PRO A 1 379 ? -8.817 9.183 18.453 1.00 96.25 379 PRO A O 1
ATOM 2817 N N . PHE A 1 380 ? -6.720 9.293 17.666 1.00 94.44 380 PHE A N 1
ATOM 2818 C CA . PHE A 1 380 ? -7.034 8.632 16.394 1.00 94.44 380 PHE A CA 1
ATOM 2819 C C . PHE A 1 380 ? -7.633 7.229 16.586 1.00 94.44 380 PHE A C 1
ATOM 2821 O O . PHE A 1 380 ? -8.536 6.842 15.850 1.00 94.44 380 PHE A O 1
ATOM 2828 N N . TRP A 1 381 ? -7.231 6.511 17.640 1.00 96.94 381 TRP A N 1
ATOM 2829 C CA . TRP A 1 381 ? -7.802 5.211 18.010 1.00 96.94 381 TRP A CA 1
ATOM 2830 C C . TRP A 1 381 ? -9.071 5.306 18.865 1.00 96.94 381 TRP A C 1
ATOM 2832 O O . TRP A 1 381 ? -9.788 4.313 18.998 1.00 96.94 381 TRP A O 1
ATOM 2842 N N . LEU A 1 382 ? -9.378 6.477 19.430 1.00 97.50 382 LEU A N 1
ATOM 2843 C CA . LEU A 1 382 ? -10.621 6.727 20.164 1.00 97.50 382 LEU A CA 1
ATOM 2844 C C . LEU A 1 382 ? -11.785 6.990 19.207 1.00 97.50 382 LEU A C 1
ATOM 2846 O O . LEU A 1 382 ? -12.874 6.449 19.400 1.00 97.50 382 LEU A O 1
ATOM 2850 N N . LEU A 1 383 ? -11.566 7.810 18.177 1.00 96.12 383 LEU A N 1
ATOM 2851 C CA . LEU A 1 383 ? -12.638 8.308 17.311 1.00 96.12 383 LEU A CA 1
ATOM 2852 C C . LEU A 1 383 ? -13.477 7.238 16.595 1.00 96.12 383 LEU A C 1
ATOM 2854 O O . LEU A 1 383 ? -14.688 7.445 16.502 1.00 96.12 383 LEU A O 1
ATOM 2858 N N . PRO A 1 384 ? -12.938 6.083 16.153 1.00 97.31 384 PRO A N 1
ATOM 2859 C CA . PRO A 1 384 ? -13.789 5.042 15.594 1.00 97.31 384 PRO A CA 1
ATOM 2860 C C . PRO A 1 384 ? -14.891 4.619 16.570 1.00 97.31 384 PRO A C 1
ATOM 2862 O O . PRO A 1 384 ? -16.040 4.458 16.167 1.00 97.31 384 PRO A O 1
ATOM 2865 N N . TRP A 1 385 ? -14.569 4.487 17.860 1.00 98.19 385 TRP A N 1
ATOM 2866 C CA . TRP A 1 385 ? -15.533 4.094 18.888 1.00 98.19 385 TRP A CA 1
ATOM 2867 C C . TRP A 1 385 ? -16.606 5.156 19.117 1.00 98.19 385 TRP A C 1
ATOM 2869 O O . TRP A 1 385 ? -17.761 4.790 19.323 1.00 98.19 385 TRP A O 1
ATOM 2879 N N . LEU A 1 386 ? -16.256 6.443 18.999 1.00 98.31 386 LEU A N 1
ATOM 2880 C CA . LEU A 1 386 ? -17.228 7.539 19.010 1.00 98.31 386 LEU A CA 1
ATOM 2881 C C . LEU A 1 386 ? -18.263 7.371 17.895 1.00 98.31 386 LEU A C 1
ATOM 2883 O O . LEU A 1 386 ? -19.460 7.456 18.163 1.00 98.31 386 LEU A O 1
ATOM 2887 N N . GLY A 1 387 ? -17.810 7.042 16.683 1.00 96.88 387 GLY A N 1
ATOM 2888 C CA . GLY A 1 387 ? -18.696 6.720 15.564 1.00 96.88 387 GLY A CA 1
ATOM 2889 C C . GLY A 1 387 ? -19.593 5.504 15.825 1.00 96.88 387 GLY A C 1
ATOM 2890 O O . GLY A 1 387 ? -20.745 5.495 15.401 1.00 96.88 387 GLY A O 1
ATOM 2891 N N . GLY A 1 388 ? -19.112 4.517 16.589 1.00 97.81 388 GLY A N 1
ATOM 2892 C CA . GLY A 1 388 ? -19.913 3.364 17.024 1.00 97.81 388 GLY A CA 1
ATOM 2893 C C . GLY A 1 388 ? -21.030 3.716 18.015 1.00 97.81 388 GLY A C 1
ATOM 2894 O O . GLY A 1 388 ? -22.023 2.999 18.098 1.00 97.81 388 GLY A O 1
ATOM 2895 N N . PHE A 1 389 ? -20.909 4.838 18.728 1.00 98.31 389 PHE A N 1
ATOM 2896 C CA . PHE A 1 389 ? -21.986 5.442 19.523 1.00 98.31 389 PHE A CA 1
ATOM 2897 C C . PHE A 1 389 ? -22.791 6.492 18.739 1.00 98.31 389 PHE A C 1
ATOM 2899 O O . PHE A 1 389 ? -23.480 7.309 19.350 1.00 98.31 389 PHE A O 1
ATOM 2906 N N . GLU A 1 390 ? -22.685 6.491 17.405 1.00 95.56 390 GLU A N 1
ATOM 2907 C CA . GLU A 1 390 ? -23.319 7.463 16.503 1.00 95.56 390 GLU A CA 1
ATOM 2908 C C . GLU A 1 390 ? -22.917 8.923 16.802 1.00 95.56 390 GLU A C 1
ATOM 2910 O O . GLU A 1 390 ? -23.634 9.867 16.477 1.00 95.56 390 GLU A O 1
ATOM 2915 N N . GLY A 1 391 ? -21.758 9.118 17.438 1.00 96.25 391 GLY A N 1
ATOM 2916 C CA . GLY A 1 391 ? -21.173 10.426 17.698 1.00 96.25 391 GLY A CA 1
ATOM 2917 C C . GLY A 1 391 ? -20.243 10.882 16.577 1.00 96.25 391 GLY A C 1
ATOM 2918 O O . GLY A 1 391 ? -19.713 10.085 15.805 1.00 96.25 391 GLY A O 1
ATOM 2919 N N . SER A 1 392 ? -19.988 12.185 16.544 1.00 94.94 392 SER A N 1
ATOM 2920 C CA . SER A 1 392 ? -18.986 12.824 15.689 1.00 94.94 392 SER A CA 1
ATOM 2921 C C . SER A 1 392 ? -18.191 13.820 16.535 1.00 94.94 392 SER A C 1
ATOM 2923 O O . SER A 1 392 ? -18.766 14.390 17.466 1.00 94.94 392 SER A O 1
ATOM 2925 N N . PRO A 1 393 ? -16.887 14.039 16.279 1.00 94.88 393 PRO A N 1
ATOM 2926 C CA . PRO A 1 393 ? -16.135 15.073 16.985 1.00 94.88 393 PRO A CA 1
ATOM 2927 C C . PRO A 1 393 ? -16.457 16.489 16.481 1.00 94.88 393 PRO A C 1
ATOM 2929 O O . PRO A 1 393 ? -16.105 17.457 17.154 1.00 94.88 393 PRO A O 1
ATOM 2932 N N . LEU A 1 394 ? -17.119 16.604 15.323 1.00 94.06 394 LEU A N 1
ATOM 2933 C CA . LEU A 1 394 ? -17.541 17.857 14.697 1.00 94.06 394 LEU A CA 1
ATOM 2934 C C . LEU A 1 394 ? -18.989 17.771 14.198 1.00 94.06 394 LEU A C 1
ATOM 2936 O O . LEU A 1 394 ? -19.461 16.697 13.813 1.00 94.06 394 LEU A O 1
ATOM 2940 N N . ALA A 1 395 ? -19.666 18.914 14.134 1.00 92.69 395 ALA A N 1
ATOM 2941 C CA . ALA A 1 395 ? -20.935 19.068 13.434 1.00 92.69 395 ALA A CA 1
ATOM 2942 C C . ALA A 1 395 ? -20.761 18.982 11.901 1.00 92.69 395 ALA A C 1
ATOM 2944 O O . ALA A 1 395 ? -19.647 18.931 11.380 1.00 92.69 395 ALA A O 1
ATOM 2945 N N . GLU A 1 396 ? -21.879 18.994 11.166 1.00 86.44 396 GLU A N 1
ATOM 2946 C CA . GLU A 1 396 ? -21.905 18.891 9.694 1.00 86.44 396 GLU A CA 1
ATOM 2947 C C . GLU A 1 396 ? -21.149 20.019 8.974 1.00 86.44 396 GLU A C 1
ATOM 2949 O O . GLU A 1 396 ? -20.734 19.848 7.832 1.00 86.44 396 GLU A O 1
ATOM 2954 N N . ASP A 1 397 ? -20.935 21.156 9.641 1.00 86.00 397 ASP A N 1
ATOM 2955 C CA . ASP A 1 397 ? -20.136 22.268 9.116 1.00 86.00 397 ASP A CA 1
ATOM 2956 C C . ASP A 1 397 ? -18.624 21.974 9.071 1.00 86.00 397 ASP A C 1
ATOM 2958 O O . ASP A 1 397 ? -17.851 22.788 8.565 1.00 86.00 397 ASP A O 1
ATOM 2962 N N . GLY A 1 398 ? -18.190 20.835 9.625 1.00 84.12 398 GLY A N 1
ATOM 2963 C CA . GLY A 1 398 ? -16.792 20.419 9.679 1.00 84.12 398 GLY A CA 1
ATOM 2964 C C . GLY A 1 398 ? -15.905 21.298 10.567 1.00 84.12 398 GLY A C 1
ATOM 2965 O O . GLY A 1 398 ? -14.681 21.182 10.496 1.00 84.12 398 GLY A O 1
ATOM 2966 N N . ARG A 1 399 ? -16.483 22.184 11.390 1.00 87.75 399 ARG A N 1
ATOM 2967 C CA . ARG A 1 399 ? -15.737 23.152 12.215 1.00 87.75 399 ARG A CA 1
ATOM 2968 C C . ARG A 1 399 ? -16.210 23.234 13.656 1.00 87.75 399 ARG A C 1
ATOM 2970 O O . ARG A 1 399 ? -15.381 23.458 14.529 1.00 87.75 399 ARG A O 1
ATOM 2977 N N . THR A 1 400 ? -17.501 23.078 13.921 1.00 94.06 400 THR A N 1
ATOM 2978 C CA . THR A 1 400 ? -18.059 23.201 15.270 1.00 94.06 400 THR A CA 1
ATOM 2979 C C . THR A 1 400 ? -17.814 21.911 16.057 1.00 94.06 400 THR A C 1
ATOM 2981 O O . THR A 1 400 ? -18.345 20.875 15.657 1.00 94.06 400 THR A O 1
ATOM 2984 N N . PRO A 1 401 ? -17.045 21.920 17.165 1.00 96.69 401 PRO A N 1
ATOM 2985 C CA . PRO A 1 401 ? -16.805 20.714 17.960 1.00 96.69 401 PRO A CA 1
ATOM 2986 C C . PRO A 1 401 ? -18.080 20.175 18.607 1.00 96.69 401 PRO A C 1
ATOM 2988 O O . PRO A 1 401 ? -18.937 20.941 19.042 1.00 96.69 401 PRO A O 1
ATOM 2991 N N . THR A 1 402 ? -18.180 18.851 18.717 1.00 97.12 402 THR A N 1
ATOM 2992 C CA . THR A 1 402 ? -19.304 18.141 19.359 1.00 97.12 402 THR A CA 1
ATOM 2993 C C . THR A 1 402 ? -18.801 17.058 20.323 1.00 97.12 402 THR A C 1
ATOM 2995 O O . THR A 1 402 ? -19.241 15.906 20.312 1.00 97.12 402 THR A O 1
ATOM 2998 N N . LEU A 1 403 ? -17.833 17.428 21.159 1.00 98.06 403 LEU A N 1
ATOM 2999 C CA . LEU A 1 403 ? -17.144 16.567 22.120 1.00 98.06 403 LEU A CA 1
ATOM 3000 C C . LEU A 1 403 ? -17.877 16.470 23.470 1.00 98.06 403 LEU A C 1
ATOM 3002 O O . LEU A 1 403 ? -17.801 15.420 24.102 1.00 98.06 403 LEU A O 1
ATOM 3006 N N . ASP A 1 404 ? -18.641 17.486 23.890 1.00 98.25 404 ASP A N 1
ATOM 3007 C CA . ASP A 1 404 ? -19.497 17.413 25.091 1.00 98.25 404 ASP A CA 1
ATOM 3008 C C . ASP A 1 404 ? -20.844 16.752 24.768 1.00 98.25 404 ASP A C 1
ATOM 3010 O O . ASP A 1 404 ? -21.901 17.379 24.690 1.00 98.25 404 ASP A O 1
ATOM 3014 N N . THR A 1 405 ? -20.792 15.452 24.483 1.00 98.38 405 THR A N 1
ATOM 3015 C CA . THR A 1 405 ? -21.969 14.663 24.116 1.00 98.38 405 THR A CA 1
ATOM 3016 C C . THR A 1 405 ? -22.050 13.368 24.906 1.00 98.38 405 THR A C 1
ATOM 3018 O O . THR A 1 405 ? -21.053 12.809 25.379 1.00 98.38 405 THR A O 1
ATOM 3021 N N . ARG A 1 406 ? -23.269 12.819 24.986 1.00 98.12 406 ARG A N 1
ATOM 3022 C CA . ARG A 1 406 ? -23.490 11.479 25.542 1.00 98.12 406 ARG A CA 1
ATOM 3023 C C . ARG A 1 406 ? -22.643 10.432 24.814 1.00 98.12 406 ARG A C 1
ATOM 3025 O O . ARG A 1 406 ? -22.077 9.571 25.475 1.00 98.12 406 ARG A O 1
ATOM 3032 N N . ALA A 1 407 ? -22.539 10.514 23.487 1.00 98.31 407 ALA A N 1
ATOM 3033 C CA . ALA A 1 407 ? -21.749 9.576 22.693 1.00 98.31 407 ALA A CA 1
ATOM 3034 C C . ALA A 1 407 ? -20.265 9.593 23.097 1.00 98.31 407 ALA A C 1
ATOM 3036 O O . ALA A 1 407 ? -19.686 8.531 23.330 1.00 98.31 407 ALA A O 1
ATOM 3037 N N . MET A 1 408 ? -19.664 10.775 23.280 1.00 98.62 408 MET A N 1
ATOM 3038 C CA . MET A 1 408 ? -18.278 10.886 23.754 1.00 98.62 408 MET A CA 1
ATOM 3039 C C . MET A 1 408 ? -18.107 10.354 25.179 1.00 98.62 408 MET A C 1
ATOM 3041 O O . MET A 1 408 ? -17.183 9.589 25.455 1.00 98.62 408 MET A O 1
ATOM 3045 N N . THR A 1 409 ? -19.033 10.689 26.077 1.00 98.62 409 THR A N 1
ATOM 3046 C CA . THR A 1 409 ? -19.004 10.192 27.460 1.00 98.62 409 THR A CA 1
ATOM 3047 C C . THR A 1 409 ? -19.050 8.660 27.508 1.00 98.62 409 THR A C 1
ATOM 3049 O O . THR A 1 409 ? -18.275 8.030 28.229 1.00 98.62 409 THR A O 1
ATOM 3052 N N . GLU A 1 410 ? -19.934 8.036 26.727 1.00 98.62 410 GLU A N 1
ATOM 3053 C CA . GLU A 1 410 ? -20.042 6.574 26.657 1.00 98.62 410 GLU A CA 1
ATOM 3054 C C . GLU A 1 410 ? -18.834 5.934 25.957 1.00 98.62 410 GLU A C 1
ATOM 3056 O O . GLU A 1 410 ? -18.386 4.863 26.369 1.00 98.62 410 GLU A O 1
ATOM 3061 N N . THR A 1 411 ? -18.229 6.625 24.988 1.00 98.69 411 THR A N 1
ATOM 3062 C CA . THR A 1 411 ? -16.964 6.210 24.363 1.00 98.69 411 THR A CA 1
ATOM 3063 C C . THR A 1 411 ? -15.842 6.124 25.392 1.00 98.69 411 THR A C 1
ATOM 3065 O O . THR A 1 411 ? -15.187 5.091 25.518 1.00 98.69 411 THR A O 1
ATOM 3068 N N . LEU A 1 412 ? -15.653 7.174 26.193 1.00 98.69 412 LEU A N 1
ATOM 3069 C CA . LEU A 1 412 ? -14.633 7.208 27.242 1.00 98.69 412 LEU A CA 1
ATOM 3070 C C . LEU A 1 412 ? -14.851 6.111 28.295 1.00 98.69 412 LEU A C 1
ATOM 3072 O O . LEU A 1 412 ? -13.899 5.440 28.700 1.00 98.69 412 LEU A O 1
ATOM 3076 N N . LYS A 1 413 ? -16.107 5.858 28.685 1.00 98.50 413 LYS A N 1
ATOM 3077 C CA . LYS A 1 413 ? -16.461 4.753 29.594 1.00 98.50 413 LYS A CA 1
ATOM 3078 C C . LYS A 1 413 ? -16.194 3.375 28.989 1.00 98.50 413 LYS A C 1
ATOM 3080 O O . LYS A 1 413 ? -15.765 2.473 29.713 1.00 98.50 413 LYS A O 1
ATOM 3085 N N . LEU A 1 414 ? -16.426 3.191 27.689 1.00 98.50 414 LEU A N 1
ATOM 3086 C CA . LEU A 1 414 ? -16.097 1.947 26.991 1.00 98.50 414 LEU A CA 1
ATOM 3087 C C . LEU A 1 414 ? -14.585 1.691 27.025 1.00 98.50 414 LEU A C 1
ATOM 3089 O O . LEU A 1 414 ? -14.159 0.609 27.430 1.00 98.50 414 LEU A O 1
ATOM 3093 N N . LEU A 1 415 ? -13.771 2.691 26.676 1.00 97.94 415 LEU A N 1
ATOM 3094 C CA . LEU A 1 415 ? -12.311 2.560 26.709 1.00 97.94 415 LEU A CA 1
ATOM 3095 C C . LEU A 1 415 ? -11.801 2.287 28.131 1.00 97.94 415 LEU A C 1
ATOM 3097 O O . LEU A 1 415 ? -10.968 1.401 28.333 1.00 97.94 415 LEU A O 1
ATOM 3101 N N . LYS A 1 416 ? -12.376 2.960 29.136 1.00 97.56 416 LYS A N 1
ATOM 3102 C CA . LYS A 1 416 ? -12.089 2.678 30.548 1.00 97.56 416 LYS A CA 1
ATOM 3103 C C . LYS A 1 416 ? -12.467 1.250 30.940 1.00 97.56 416 LYS A C 1
ATOM 3105 O O . LYS A 1 416 ? -11.719 0.588 31.654 1.00 97.56 416 LYS A O 1
ATOM 3110 N N . THR A 1 417 ? -13.586 0.738 30.428 1.00 97.19 417 THR A N 1
ATOM 3111 C CA . THR A 1 417 ? -14.010 -0.652 30.646 1.00 97.19 417 THR A CA 1
ATOM 3112 C C . THR A 1 417 ? -13.001 -1.638 30.065 1.00 97.19 417 THR A C 1
ATOM 3114 O O . THR A 1 417 ? -12.688 -2.629 30.724 1.00 97.19 417 THR A O 1
ATOM 3117 N N . PHE A 1 418 ? -12.449 -1.378 28.876 1.00 97.38 418 PHE A N 1
ATOM 3118 C CA . PHE A 1 418 ? -11.400 -2.230 28.311 1.00 97.38 418 PHE A CA 1
ATOM 3119 C C . PHE A 1 418 ? -10.160 -2.292 29.202 1.00 97.38 418 PHE A C 1
ATOM 3121 O O . PHE A 1 418 ? -9.617 -3.380 29.398 1.00 97.38 418 PHE A O 1
ATOM 3128 N N . GLN A 1 419 ? -9.760 -1.174 29.802 1.00 94.69 419 GLN A N 1
ATOM 3129 C CA . GLN A 1 419 ? -8.644 -1.147 30.742 1.00 94.69 419 GLN A CA 1
ATOM 3130 C C . GLN A 1 419 ? -8.978 -1.874 32.054 1.00 94.69 419 GLN A C 1
ATOM 3132 O O . GLN A 1 419 ? -8.262 -2.791 32.455 1.00 94.69 419 GLN A O 1
ATOM 3137 N N . ASP A 1 420 ? -10.109 -1.551 32.685 1.00 95.19 420 ASP A N 1
ATOM 3138 C CA . ASP A 1 420 ? -10.506 -2.115 33.986 1.00 95.19 420 ASP A CA 1
ATOM 3139 C C . ASP A 1 420 ? -10.783 -3.618 33.930 1.00 95.19 420 ASP A C 1
ATOM 3141 O O . ASP A 1 420 ? -10.549 -4.353 34.892 1.00 95.19 420 ASP A O 1
ATOM 3145 N N . LYS A 1 421 ? -11.289 -4.096 32.790 1.00 95.88 421 LYS A N 1
ATOM 3146 C CA . LYS A 1 421 ? -11.539 -5.517 32.533 1.00 95.88 421 LYS A CA 1
ATOM 3147 C C . LYS A 1 421 ? -10.345 -6.226 31.897 1.00 95.88 421 LYS A C 1
ATOM 3149 O O . LYS A 1 421 ? -10.483 -7.392 31.532 1.00 95.88 421 LYS A O 1
ATOM 3154 N N . LYS A 1 422 ? -9.186 -5.561 31.795 1.00 94.50 422 LYS A N 1
ATOM 3155 C CA . LYS A 1 422 ? -7.936 -6.121 31.251 1.00 94.50 422 LYS A CA 1
ATOM 3156 C C . LYS A 1 422 ? -8.106 -6.684 29.838 1.00 94.50 422 LYS A C 1
ATOM 3158 O O . LYS A 1 422 ? -7.515 -7.696 29.471 1.00 94.50 422 LYS A O 1
ATOM 3163 N N . VAL A 1 423 ? -8.965 -6.057 29.046 1.00 96.44 423 VAL A N 1
ATOM 3164 C CA . VAL A 1 423 ? -9.188 -6.400 27.640 1.00 96.44 423 VAL A CA 1
ATOM 3165 C C . VAL A 1 423 ? -7.994 -5.949 26.813 1.00 96.44 423 VAL A C 1
ATOM 3167 O O . VAL A 1 423 ? -7.489 -6.716 25.993 1.00 96.44 423 VAL A O 1
ATOM 3170 N N . SER A 1 424 ? -7.532 -4.723 27.050 1.00 94.69 424 SER A N 1
ATOM 3171 C CA . SER A 1 424 ? -6.435 -4.122 26.306 1.00 94.69 424 SER A CA 1
ATOM 3172 C C . SER A 1 424 ? -5.160 -3.984 27.125 1.00 94.69 424 SER A C 1
ATOM 3174 O O . SER A 1 424 ? -5.206 -3.841 28.346 1.00 94.69 424 SER A O 1
ATOM 3176 N N . LEU A 1 425 ? -4.025 -3.984 26.429 1.00 93.38 425 LEU A N 1
ATOM 3177 C CA . LEU A 1 425 ? -2.737 -3.554 26.969 1.00 93.38 425 LEU A CA 1
ATOM 3178 C C . LEU A 1 425 ? -2.849 -2.098 27.482 1.00 93.38 425 LEU A C 1
ATOM 3180 O O . LEU A 1 425 ? -3.206 -1.225 26.689 1.00 93.38 425 LEU A O 1
ATOM 3184 N N . PRO A 1 426 ? -2.611 -1.822 28.779 1.00 91.94 426 PRO A N 1
ATOM 3185 C CA . PRO A 1 426 ? -2.691 -0.464 29.317 1.00 91.94 426 PRO A CA 1
ATOM 3186 C C . PRO A 1 426 ? -1.468 0.377 28.932 1.00 91.94 426 PRO A C 1
ATOM 3188 O O . PRO A 1 426 ? -0.375 -0.163 28.772 1.00 91.94 426 PRO A O 1
ATOM 3191 N N . ASP A 1 427 ? -1.660 1.698 28.846 1.00 91.88 427 ASP A N 1
ATOM 3192 C CA . ASP A 1 427 ? -0.602 2.704 28.649 1.00 91.88 427 ASP A CA 1
ATOM 3193 C C . ASP A 1 427 ? 0.328 2.419 27.449 1.00 91.88 427 ASP A C 1
ATOM 3195 O O . ASP A 1 427 ? 1.520 2.724 27.478 1.00 91.88 427 ASP A O 1
ATOM 3199 N N . ALA A 1 428 ? -0.219 1.825 26.387 1.00 95.62 428 ALA A N 1
ATOM 3200 C CA . ALA A 1 428 ? 0.510 1.558 25.155 1.00 95.62 428 ALA A CA 1
ATOM 3201 C C . ALA A 1 428 ? 0.329 2.698 24.157 1.00 95.62 428 ALA A C 1
ATOM 3203 O O . ALA A 1 428 ? -0.806 3.048 23.820 1.00 95.62 428 ALA A O 1
ATOM 3204 N N . ASP A 1 429 ? 1.450 3.227 23.672 1.00 97.19 429 ASP A N 1
ATOM 3205 C CA . ASP A 1 429 ? 1.508 3.909 22.384 1.00 97.19 429 ASP A CA 1
ATOM 3206 C C . ASP A 1 429 ? 1.541 2.881 21.238 1.00 97.19 429 ASP A C 1
ATOM 3208 O O . ASP A 1 429 ? 1.564 1.661 21.460 1.00 97.19 429 ASP A O 1
ATOM 3212 N N . LEU A 1 430 ? 1.540 3.370 19.997 1.00 96.56 430 LEU A N 1
ATOM 3213 C CA . LEU A 1 430 ? 1.569 2.503 18.827 1.00 96.56 430 LEU A CA 1
ATOM 3214 C C . LEU A 1 430 ? 2.796 1.575 18.784 1.00 96.56 430 LEU A C 1
ATOM 3216 O O . LEU A 1 430 ? 2.649 0.399 18.461 1.00 96.56 430 LEU A O 1
ATOM 3220 N N . ALA A 1 431 ? 3.990 2.062 19.132 1.00 97.25 431 ALA A N 1
ATOM 3221 C CA . ALA A 1 431 ? 5.214 1.261 19.075 1.00 97.25 431 ALA A CA 1
ATOM 3222 C C . ALA A 1 431 ? 5.166 0.082 20.059 1.00 97.25 431 ALA A C 1
ATOM 3224 O O . ALA A 1 431 ? 5.543 -1.042 19.720 1.00 97.25 431 ALA A O 1
ATOM 3225 N N . ILE A 1 432 ? 4.657 0.319 21.269 1.00 97.88 432 ILE A N 1
ATOM 3226 C CA . ILE A 1 432 ? 4.463 -0.721 22.280 1.00 97.88 432 ILE A CA 1
ATOM 3227 C C . ILE A 1 432 ? 3.390 -1.717 21.824 1.00 97.88 432 ILE A C 1
ATOM 3229 O O . ILE A 1 432 ? 3.597 -2.931 21.921 1.00 97.88 432 ILE A O 1
ATOM 3233 N N . ALA A 1 433 ? 2.249 -1.225 21.331 1.00 98.12 433 ALA A N 1
ATOM 3234 C CA . ALA A 1 433 ? 1.159 -2.075 20.858 1.00 98.12 433 ALA A CA 1
ATOM 3235 C C . ALA A 1 433 ? 1.613 -2.988 19.708 1.00 98.12 433 ALA A C 1
ATOM 3237 O O . ALA A 1 433 ? 1.375 -4.200 19.752 1.00 98.12 433 ALA A O 1
ATOM 3238 N N . ASP A 1 434 ? 2.314 -2.415 18.728 1.00 98.12 434 ASP A N 1
ATOM 3239 C CA . ASP A 1 434 ? 2.870 -3.122 17.579 1.00 98.12 434 ASP A CA 1
ATOM 3240 C C . ASP A 1 434 ? 3.868 -4.199 18.011 1.00 98.12 434 ASP A C 1
ATOM 3242 O O . ASP A 1 434 ? 3.708 -5.366 17.652 1.00 98.12 434 ASP A O 1
ATOM 3246 N N . ALA A 1 435 ? 4.826 -3.855 18.879 1.00 97.94 435 ALA A N 1
ATOM 3247 C CA . ALA A 1 435 ? 5.825 -4.798 19.376 1.00 97.94 435 ALA A CA 1
ATOM 3248 C C . ALA A 1 435 ? 5.188 -6.003 20.091 1.00 97.94 435 ALA A C 1
ATOM 3250 O O . ALA A 1 435 ? 5.561 -7.151 19.845 1.00 97.94 435 ALA A O 1
ATOM 3251 N N . VAL A 1 436 ? 4.183 -5.776 20.946 1.00 97.81 436 VAL A N 1
ATOM 3252 C CA . VAL A 1 436 ? 3.488 -6.865 21.656 1.00 97.81 436 VAL A CA 1
ATOM 3253 C C . VAL A 1 436 ? 2.714 -7.763 20.688 1.00 97.81 436 VAL A C 1
ATOM 3255 O O . VAL A 1 436 ? 2.702 -8.988 20.861 1.00 97.81 436 VAL A O 1
ATOM 3258 N N . PHE A 1 437 ? 2.083 -7.192 19.659 1.00 98.62 437 PHE A N 1
ATOM 3259 C CA . PHE A 1 437 ? 1.430 -7.988 18.624 1.00 98.62 437 PHE A CA 1
ATOM 3260 C C . PHE A 1 437 ? 2.449 -8.789 17.816 1.00 98.62 437 PHE A C 1
ATOM 3262 O O . PHE A 1 437 ? 2.300 -10.005 17.723 1.00 98.62 437 PHE A O 1
ATOM 3269 N N . MET A 1 438 ? 3.518 -8.152 17.331 1.00 97.69 438 MET A N 1
ATOM 3270 C CA . MET A 1 438 ? 4.597 -8.768 16.552 1.00 97.69 438 MET A CA 1
ATOM 3271 C C . MET A 1 438 ? 5.347 -9.863 17.318 1.00 97.69 438 MET A C 1
ATOM 3273 O O . MET A 1 438 ? 5.741 -10.868 16.729 1.00 97.69 438 MET A O 1
ATOM 3277 N N . ASP A 1 439 ? 5.457 -9.767 18.640 1.00 97.06 439 ASP A N 1
ATOM 3278 C CA . ASP A 1 439 ? 5.977 -10.849 19.486 1.00 97.06 439 ASP A CA 1
ATOM 3279 C C . ASP A 1 439 ? 5.032 -12.062 19.581 1.00 97.06 439 ASP A C 1
ATOM 3281 O O . ASP A 1 439 ? 5.375 -13.089 20.170 1.00 97.06 439 ASP A O 1
ATOM 3285 N N . GLY A 1 440 ? 3.824 -11.967 19.021 1.00 96.75 440 GLY A N 1
ATOM 3286 C CA . GLY A 1 440 ? 2.770 -12.964 19.157 1.00 96.75 440 GLY A CA 1
ATOM 3287 C C . GLY A 1 440 ? 2.152 -12.981 20.554 1.00 96.75 440 GLY A C 1
ATOM 3288 O O . GLY A 1 440 ? 1.589 -14.001 20.947 1.00 96.75 440 GLY A O 1
ATOM 3289 N N . ARG A 1 441 ? 2.272 -11.883 21.312 1.00 97.31 441 ARG A N 1
ATOM 3290 C CA . ARG A 1 441 ? 1.759 -11.751 22.683 1.00 97.31 441 ARG A CA 1
ATOM 3291 C C . ARG A 1 441 ? 0.419 -11.015 22.764 1.00 97.31 441 ARG A C 1
ATOM 3293 O O . ARG A 1 441 ? -0.223 -11.077 23.806 1.00 97.31 441 ARG A O 1
ATOM 3300 N N . ALA A 1 442 ? -0.062 -10.395 21.689 1.00 98.31 442 ALA A N 1
ATOM 3301 C CA . ALA A 1 442 ? -1.452 -9.945 21.588 1.00 98.31 442 ALA A CA 1
ATOM 3302 C C . ALA A 1 442 ? -2.254 -10.832 20.626 1.00 98.31 442 ALA A C 1
ATOM 3304 O O . ALA A 1 442 ? -1.773 -11.198 19.553 1.00 98.31 442 ALA A O 1
ATOM 3305 N N . ALA A 1 443 ? -3.485 -11.186 21.003 1.00 98.50 443 ALA A N 1
ATOM 3306 C CA . ALA A 1 443 ? -4.372 -11.954 20.128 1.00 98.50 443 ALA A CA 1
ATOM 3307 C C . ALA A 1 443 ? -4.931 -11.103 18.978 1.00 98.50 443 ALA A C 1
ATOM 3309 O O . ALA A 1 443 ? -5.119 -11.615 17.872 1.00 98.50 443 ALA A O 1
ATOM 3310 N N . MET A 1 444 ? -5.172 -9.819 19.240 1.00 98.81 444 MET A N 1
ATOM 3311 C CA . MET A 1 444 ? -5.662 -8.826 18.290 1.00 98.81 444 MET A CA 1
ATOM 3312 C C . MET A 1 444 ? -4.867 -7.529 18.420 1.00 98.81 444 MET A C 1
ATOM 3314 O O . MET A 1 444 ? -4.415 -7.191 19.516 1.00 98.81 444 MET A O 1
ATOM 3318 N N . ILE A 1 445 ? -4.770 -6.778 17.327 1.00 98.81 445 ILE A N 1
ATOM 3319 C CA . ILE A 1 445 ? -4.320 -5.387 17.326 1.00 98.81 445 ILE A CA 1
ATOM 3320 C C . ILE A 1 445 ? -5.276 -4.526 16.503 1.00 98.81 445 ILE A C 1
ATOM 3322 O O . ILE A 1 445 ? -5.751 -4.976 15.463 1.00 98.81 445 ILE A O 1
ATOM 3326 N N . ILE A 1 446 ? -5.560 -3.303 16.951 1.00 98.62 446 ILE A N 1
ATOM 3327 C CA . ILE A 1 446 ? -6.133 -2.266 16.082 1.00 98.62 446 ILE A CA 1
ATOM 3328 C C . ILE A 1 446 ? -4.983 -1.368 15.647 1.00 98.62 446 ILE A C 1
ATOM 3330 O O . ILE A 1 446 ? -4.358 -0.730 16.493 1.00 98.62 446 ILE A O 1
ATOM 3334 N N . ASN A 1 447 ? -4.699 -1.335 14.350 1.00 97.69 447 ASN A N 1
ATOM 3335 C CA . ASN A 1 447 ? -3.652 -0.506 13.756 1.00 97.69 447 ASN A CA 1
ATOM 3336 C C . ASN A 1 447 ? -4.070 -0.058 12.349 1.00 97.69 447 ASN A C 1
ATOM 3338 O O . ASN A 1 447 ? -5.089 -0.525 11.840 1.00 97.69 447 ASN A O 1
ATOM 3342 N N . GLY A 1 448 ? -3.309 0.841 11.739 1.00 93.38 448 GLY A N 1
ATOM 3343 C CA . GLY A 1 448 ? -3.510 1.267 10.365 1.00 93.38 448 GLY A CA 1
ATOM 3344 C C . GLY A 1 448 ? -3.295 0.140 9.349 1.00 93.38 448 GLY A C 1
ATOM 3345 O O . GLY A 1 448 ? -2.637 -0.880 9.610 1.00 93.38 448 GLY A O 1
ATOM 3346 N N . ASP A 1 449 ? -3.917 0.288 8.185 1.00 90.56 449 ASP A N 1
ATOM 3347 C CA . ASP A 1 449 ? -3.826 -0.648 7.072 1.00 90.56 449 ASP A CA 1
ATOM 3348 C C . ASP A 1 449 ? -2.413 -0.729 6.471 1.00 90.56 449 ASP A C 1
ATOM 3350 O O . ASP A 1 449 ? -2.015 -1.786 5.976 1.00 90.56 449 ASP A O 1
ATOM 3354 N N . GLU A 1 450 ? -1.601 0.315 6.636 1.00 88.88 450 GLU A N 1
ATOM 3355 C CA . GLU A 1 450 ? -0.193 0.369 6.242 1.00 88.88 450 GLU A CA 1
ATOM 3356 C C . GLU A 1 450 ? 0.690 -0.674 6.947 1.00 88.88 450 GLU A C 1
ATOM 3358 O O . GLU A 1 450 ? 1.729 -1.066 6.415 1.00 88.88 450 GLU A O 1
ATOM 3363 N N . ALA A 1 451 ? 0.275 -1.188 8.112 1.00 93.75 451 ALA A N 1
ATOM 3364 C CA . ALA A 1 451 ? 1.007 -2.229 8.837 1.00 93.75 451 ALA A CA 1
ATOM 3365 C C . ALA A 1 451 ? 0.862 -3.631 8.206 1.00 93.75 451 ALA A C 1
ATOM 3367 O O . ALA A 1 451 ? 1.590 -4.567 8.563 1.00 93.75 451 ALA A O 1
ATOM 3368 N N . LEU A 1 452 ? -0.064 -3.798 7.254 1.00 93.44 452 LEU A N 1
ATOM 3369 C CA . LEU A 1 452 ? -0.398 -5.084 6.650 1.00 93.44 452 LEU A CA 1
ATOM 3370 C C . LEU A 1 452 ? 0.813 -5.848 6.078 1.00 93.44 452 LEU A C 1
ATOM 3372 O O . LEU A 1 452 ? 0.921 -7.044 6.376 1.00 93.44 452 LEU A O 1
ATOM 3376 N N . PRO A 1 453 ? 1.729 -5.245 5.288 1.00 89.12 453 PRO A N 1
ATOM 3377 C CA . PRO A 1 453 ? 2.868 -5.974 4.727 1.00 89.12 453 PRO A CA 1
ATOM 3378 C C . PRO A 1 453 ? 3.770 -6.564 5.818 1.00 89.12 453 PRO A C 1
ATOM 3380 O O . PRO A 1 453 ? 4.164 -7.730 5.736 1.00 89.12 453 PRO A O 1
ATOM 3383 N N . THR A 1 454 ? 4.023 -5.795 6.879 1.00 91.62 454 THR A N 1
ATOM 3384 C CA . THR A 1 454 ? 4.820 -6.217 8.040 1.00 91.62 454 THR A CA 1
ATOM 3385 C C . THR A 1 454 ? 4.166 -7.396 8.759 1.00 91.62 454 THR A C 1
ATOM 3387 O O . THR A 1 454 ? 4.820 -8.403 9.052 1.00 91.62 454 THR A O 1
ATOM 3390 N N . TYR A 1 455 ? 2.854 -7.328 8.988 1.00 96.81 455 TYR A N 1
ATOM 3391 C CA . TYR A 1 455 ? 2.115 -8.409 9.643 1.00 96.81 455 TYR A CA 1
ATOM 3392 C C . TYR A 1 455 ? 2.016 -9.659 8.775 1.00 96.81 455 TYR A C 1
ATOM 3394 O O . TYR A 1 455 ? 2.144 -10.775 9.285 1.00 96.81 455 TYR A O 1
ATOM 3402 N N . LEU A 1 456 ? 1.842 -9.508 7.463 1.00 92.50 456 LEU A N 1
ATOM 3403 C CA . LEU A 1 456 ? 1.845 -10.630 6.530 1.00 92.50 456 LEU A CA 1
ATOM 3404 C C . LEU A 1 456 ? 3.198 -11.338 6.500 1.00 92.50 456 LEU A C 1
ATOM 3406 O O . LEU A 1 456 ? 3.229 -12.567 6.558 1.00 92.50 456 LEU A O 1
ATOM 3410 N N . ALA A 1 457 ? 4.304 -10.590 6.477 1.00 88.50 457 ALA A N 1
ATOM 3411 C CA . ALA A 1 457 ? 5.647 -11.163 6.529 1.00 88.50 457 ALA A CA 1
ATOM 3412 C C . ALA A 1 457 ? 5.880 -11.972 7.817 1.00 88.50 457 ALA A C 1
ATOM 3414 O O . ALA A 1 457 ? 6.527 -13.020 7.796 1.00 88.50 457 ALA A O 1
ATOM 3415 N N . LYS A 1 458 ? 5.317 -11.515 8.942 1.00 92.06 458 LYS A N 1
ATOM 3416 C CA . LYS A 1 458 ? 5.465 -12.174 10.243 1.00 92.06 458 LYS A CA 1
ATOM 3417 C C . LYS A 1 458 ? 4.567 -13.397 10.426 1.00 92.06 458 LYS A C 1
ATOM 3419 O O . LYS A 1 458 ? 5.029 -14.434 10.907 1.00 92.06 458 LYS A O 1
ATOM 3424 N N . PHE A 1 459 ? 3.279 -13.264 10.127 1.00 93.62 459 PHE A N 1
ATOM 3425 C CA . PHE A 1 459 ? 2.261 -14.253 10.489 1.00 93.62 459 PHE A CA 1
ATOM 3426 C C . PHE A 1 459 ? 1.809 -15.113 9.307 1.00 93.62 459 PHE A C 1
ATOM 3428 O O . PHE A 1 459 ? 1.269 -16.200 9.517 1.00 93.62 459 PHE A O 1
ATOM 3435 N N . GLY A 1 460 ? 2.026 -14.670 8.067 1.00 92.19 460 GLY A N 1
ATOM 3436 C CA . GLY A 1 460 ? 1.579 -15.370 6.866 1.00 92.19 460 GLY A CA 1
ATOM 3437 C C . GLY A 1 460 ? 0.098 -15.748 6.945 1.00 92.19 460 GLY A C 1
ATOM 3438 O O . GLY A 1 460 ? -0.764 -14.918 7.227 1.00 92.19 460 GLY A O 1
ATOM 3439 N N . ASN A 1 461 ? -0.200 -17.036 6.760 1.00 91.81 461 ASN A N 1
ATOM 3440 C CA . ASN A 1 461 ? -1.571 -17.561 6.794 1.00 91.81 461 ASN A CA 1
ATOM 3441 C C . ASN A 1 461 ? -2.241 -17.484 8.176 1.00 91.81 461 ASN A C 1
ATOM 3443 O O . ASN A 1 461 ? -3.470 -17.595 8.263 1.00 91.81 461 ASN A O 1
ATOM 3447 N N . ASP A 1 462 ? -1.455 -17.302 9.242 1.00 96.19 462 ASP A N 1
ATOM 3448 C CA . ASP A 1 462 ? -1.961 -17.136 10.601 1.00 96.19 462 ASP A CA 1
ATOM 3449 C C . ASP A 1 462 ? -2.448 -15.702 10.876 1.00 96.19 462 ASP A C 1
ATOM 3451 O O . ASP A 1 462 ? -3.073 -15.471 11.910 1.00 96.19 462 ASP A O 1
ATOM 3455 N N . LEU A 1 463 ? -2.236 -14.750 9.959 1.00 98.06 463 LEU A N 1
ATOM 3456 C CA . LEU A 1 463 ? -2.845 -13.424 10.043 1.00 98.06 463 LEU A CA 1
ATOM 3457 C C . LEU A 1 463 ? -4.304 -13.468 9.589 1.00 98.06 463 LEU A C 1
ATOM 3459 O O . LEU A 1 463 ? -4.646 -14.086 8.575 1.00 98.06 463 LEU A O 1
ATOM 3463 N N . GLY A 1 464 ? -5.174 -12.768 10.305 1.00 97.88 464 GLY A N 1
ATOM 3464 C CA . GLY A 1 464 ? -6.476 -12.351 9.805 1.00 97.88 464 GLY A CA 1
ATOM 3465 C C . GLY A 1 464 ? -6.687 -10.850 9.974 1.00 97.88 464 GLY A C 1
ATOM 3466 O O . GLY A 1 464 ? -6.031 -10.218 10.798 1.00 97.88 464 GLY A O 1
ATOM 3467 N N . ALA A 1 465 ? -7.624 -10.306 9.203 1.00 97.31 465 ALA A N 1
ATOM 3468 C CA . ALA A 1 465 ? -8.141 -8.950 9.343 1.00 97.31 465 ALA A CA 1
ATOM 3469 C C . ALA A 1 465 ? -9.660 -9.018 9.505 1.00 97.31 465 ALA A C 1
ATOM 3471 O O . ALA A 1 465 ? -10.309 -9.934 8.989 1.00 97.31 465 ALA A O 1
ATOM 3472 N N . ALA A 1 466 ? -10.221 -8.075 10.246 1.00 96.88 466 ALA A N 1
ATOM 3473 C CA . ALA A 1 466 ? -11.646 -7.962 10.485 1.00 96.88 466 ALA A CA 1
ATOM 3474 C C . ALA A 1 466 ? -12.024 -6.510 10.778 1.00 96.88 466 ALA A C 1
ATOM 3476 O O . ALA A 1 466 ? -11.183 -5.688 11.147 1.00 96.88 466 ALA A O 1
ATOM 3477 N N . ARG A 1 467 ? -13.326 -6.233 10.684 1.00 95.81 467 ARG A N 1
ATOM 3478 C CA . ARG A 1 467 ? -13.895 -5.025 11.276 1.00 95.81 467 ARG A CA 1
ATOM 3479 C C . ARG A 1 467 ? -13.584 -4.967 12.765 1.00 95.81 467 ARG A C 1
ATOM 3481 O O . ARG A 1 467 ? -13.648 -5.989 13.451 1.00 95.81 467 ARG A O 1
ATOM 3488 N N . MET A 1 468 ? -13.352 -3.762 13.262 1.00 97.81 468 MET A N 1
ATOM 3489 C CA . MET A 1 468 ? -13.492 -3.451 14.674 1.00 97.81 468 MET A CA 1
ATOM 3490 C C . MET A 1 468 ? -14.874 -3.935 15.153 1.00 97.81 468 MET A C 1
ATOM 3492 O O . MET A 1 468 ? -15.864 -3.781 14.426 1.00 97.81 468 MET A O 1
ATOM 3496 N N . PRO A 1 469 ? -14.958 -4.564 16.339 1.00 97.56 469 PRO A N 1
ATOM 3497 C CA . PRO A 1 469 ? -16.206 -5.134 16.821 1.00 97.56 469 PRO A CA 1
ATOM 3498 C C . PRO A 1 469 ? -17.259 -4.042 16.994 1.00 97.56 469 PRO A C 1
ATOM 3500 O O . PRO A 1 469 ? -16.952 -2.938 17.442 1.00 97.56 469 PRO A O 1
ATOM 3503 N N . GLN A 1 470 ? -18.507 -4.375 16.671 1.00 98.25 470 GLN A N 1
ATOM 3504 C CA . GLN A 1 470 ? -19.639 -3.475 16.857 1.00 98.25 470 GLN A CA 1
ATOM 3505 C C . GLN A 1 470 ? -19.729 -3.034 18.321 1.00 98.25 470 GLN A C 1
ATOM 3507 O O . GLN A 1 470 ? -19.556 -3.852 19.232 1.00 98.25 470 GLN A O 1
ATOM 3512 N N . VAL A 1 471 ? -20.041 -1.765 18.572 1.00 98.38 471 VAL A N 1
ATOM 3513 C CA . VAL A 1 471 ? -20.382 -1.345 19.932 1.00 98.38 471 VAL A CA 1
ATOM 3514 C C . VAL A 1 471 ? -21.695 -2.032 20.306 1.00 98.38 471 VAL A C 1
ATOM 3516 O O . VAL A 1 471 ? -22.683 -1.947 19.579 1.00 98.38 471 VAL A O 1
ATOM 3519 N N . SER A 1 472 ? -21.709 -2.786 21.408 1.00 97.31 472 SER A N 1
ATOM 3520 C CA . SER A 1 472 ? -22.844 -3.643 21.768 1.00 97.31 472 SER A CA 1
ATOM 3521 C C . SER A 1 472 ? -24.170 -2.878 21.770 1.00 97.31 472 SER A C 1
ATOM 3523 O O . SER A 1 472 ? -24.357 -1.952 22.557 1.00 97.31 472 SER A O 1
ATOM 3525 N N . LYS A 1 473 ? -25.119 -3.334 20.938 1.00 93.88 473 LYS A N 1
ATOM 3526 C CA . LYS A 1 473 ? -26.457 -2.732 20.740 1.00 93.88 473 LYS A CA 1
ATOM 3527 C C . LYS A 1 473 ? -26.451 -1.318 20.134 1.00 93.88 473 LYS A C 1
ATOM 3529 O O . LYS A 1 473 ? -27.487 -0.664 20.182 1.00 93.88 473 LYS A O 1
ATOM 3534 N N . GLN A 1 474 ? -25.323 -0.878 19.588 1.00 96.19 474 GLN A N 1
ATOM 3535 C CA . GLN A 1 474 ? -25.142 0.390 18.879 1.00 96.19 474 GLN A CA 1
ATOM 3536 C C . GLN A 1 474 ? -24.619 0.102 17.461 1.00 96.19 474 GLN A C 1
ATOM 3538 O O . GLN A 1 474 ? -24.913 -0.965 16.918 1.00 96.19 474 GLN A O 1
ATOM 3543 N N . ASP A 1 475 ? -23.859 1.008 16.847 1.00 96.94 475 ASP A N 1
ATOM 3544 C CA . ASP A 1 475 ? -23.339 0.856 15.486 1.00 96.94 475 ASP A CA 1
ATOM 3545 C C . ASP A 1 475 ? -21.887 0.328 15.459 1.00 96.94 475 ASP A C 1
ATOM 3547 O O . ASP A 1 475 ? -21.238 0.083 16.486 1.00 96.94 475 ASP A O 1
ATOM 3551 N N . PHE A 1 476 ? -21.371 0.086 14.256 1.00 97.00 476 PHE A N 1
ATOM 3552 C CA . PHE A 1 476 ? -19.970 -0.237 14.030 1.00 97.00 476 PHE A CA 1
ATOM 3553 C C . PHE A 1 476 ? -19.073 0.986 14.246 1.00 97.00 476 PHE A C 1
ATOM 3555 O O . PHE A 1 476 ? -19.448 2.100 13.877 1.00 97.00 476 PHE A O 1
ATOM 3562 N N . PRO A 1 477 ? -17.856 0.786 14.782 1.00 97.50 477 PRO A N 1
ATOM 3563 C CA . PRO A 1 477 ? -16.856 1.838 14.816 1.00 97.50 477 PRO A CA 1
ATOM 3564 C C . PRO A 1 477 ? -16.562 2.398 13.419 1.00 97.50 477 PRO A C 1
ATOM 3566 O O . PRO A 1 477 ? -16.393 1.630 12.468 1.00 97.50 477 PRO A O 1
ATOM 3569 N N . ARG A 1 478 ? -16.463 3.728 13.313 1.00 95.44 478 ARG A N 1
ATOM 3570 C CA . ARG A 1 478 ? -16.278 4.451 12.043 1.00 95.44 478 ARG A CA 1
ATOM 3571 C C . ARG A 1 478 ? -14.906 5.125 11.998 1.00 95.44 478 ARG A C 1
ATOM 3573 O O . ARG A 1 478 ? -14.780 6.255 12.470 1.00 95.44 478 ARG A O 1
ATOM 3580 N N . PRO A 1 479 ? -13.850 4.440 11.530 1.00 93.81 479 PRO A N 1
ATOM 3581 C CA . PRO A 1 479 ? -12.533 5.053 11.449 1.00 93.81 479 PRO A CA 1
ATOM 3582 C C . PRO A 1 479 ? -12.512 6.147 10.387 1.00 93.81 479 PRO A C 1
ATOM 3584 O O . PRO A 1 479 ? -13.281 6.107 9.423 1.00 93.81 479 PRO A O 1
ATOM 3587 N N . TYR A 1 480 ? -11.580 7.089 10.518 1.00 90.88 480 TYR A N 1
ATOM 3588 C CA . TYR A 1 480 ? -11.236 7.899 9.361 1.00 90.88 480 TYR A CA 1
ATOM 3589 C C . TYR A 1 480 ? -10.685 7.002 8.263 1.00 90.88 480 TYR A C 1
ATOM 3591 O O . TYR A 1 480 ? -9.980 6.031 8.534 1.00 90.88 480 TYR A O 1
ATOM 3599 N N . THR A 1 481 ? -11.099 7.271 7.036 1.00 89.50 481 THR A N 1
ATOM 3600 C CA . THR A 1 481 ? -10.694 6.521 5.855 1.00 89.50 481 THR A CA 1
ATOM 3601 C C . THR A 1 481 ? -10.391 7.509 4.756 1.00 89.50 481 THR A C 1
ATOM 3603 O O . THR A 1 481 ? -11.161 8.429 4.483 1.00 89.50 481 THR A O 1
ATOM 3606 N N . GLY A 1 482 ? -9.240 7.306 4.143 1.00 88.31 482 GLY A N 1
ATOM 3607 C CA . GLY A 1 482 ? -8.797 8.013 2.968 1.00 88.31 482 GLY A CA 1
ATOM 3608 C C . GLY A 1 482 ? -8.417 7.006 1.899 1.00 88.31 482 GLY A C 1
ATOM 3609 O O . GLY A 1 482 ? -9.207 6.136 1.517 1.00 88.31 482 GLY A O 1
ATOM 3610 N N . GLY A 1 483 ? -7.201 7.162 1.401 1.00 91.69 483 GLY A N 1
ATOM 3611 C CA . GLY A 1 483 ? -6.642 6.317 0.365 1.00 91.69 483 GLY A CA 1
ATOM 3612 C C . GLY A 1 483 ? -5.722 7.113 -0.541 1.00 91.69 483 GLY A C 1
ATOM 3613 O O . GLY A 1 483 ? -5.197 8.158 -0.151 1.00 91.69 483 GLY A O 1
ATOM 3614 N N . ILE A 1 484 ? -5.571 6.611 -1.757 1.00 95.06 484 ILE A N 1
ATOM 3615 C CA . ILE A 1 484 ? -4.755 7.221 -2.795 1.00 95.06 484 ILE A CA 1
ATOM 3616 C C . ILE A 1 484 ? -5.654 7.793 -3.882 1.00 95.06 484 ILE A C 1
ATOM 3618 O O . ILE A 1 484 ? -6.627 7.166 -4.312 1.00 95.06 484 ILE A O 1
ATOM 3622 N N . TYR A 1 485 ? -5.296 8.988 -4.331 1.00 97.12 485 TYR A N 1
ATOM 3623 C CA . TYR A 1 485 ? -6.070 9.825 -5.224 1.00 97.12 485 TYR A CA 1
ATOM 3624 C C . TYR A 1 485 ? -5.217 10.332 -6.376 1.00 97.12 485 TYR A C 1
ATOM 3626 O O . TYR A 1 485 ? -4.022 10.589 -6.226 1.00 97.12 485 TYR A O 1
ATOM 3634 N N . LEU A 1 486 ? -5.878 10.541 -7.510 1.00 98.31 486 LEU A N 1
ATOM 3635 C CA . LEU A 1 486 ? -5.339 11.293 -8.630 1.00 98.31 486 LEU A CA 1
ATOM 3636 C C . LEU A 1 486 ? -5.853 12.726 -8.588 1.00 98.31 486 LEU A C 1
ATOM 3638 O O . LEU A 1 486 ? -7.065 12.935 -8.632 1.00 98.31 486 LEU A O 1
ATOM 3642 N N . ALA A 1 487 ? -4.951 13.698 -8.521 1.00 98.19 487 ALA A N 1
ATOM 3643 C CA . ALA A 1 487 ? -5.299 15.115 -8.483 1.00 98.19 487 ALA A CA 1
ATOM 3644 C C . ALA A 1 487 ? -4.737 15.851 -9.697 1.00 98.19 487 ALA A C 1
ATOM 3646 O O . ALA A 1 487 ? -3.591 15.633 -10.088 1.00 98.19 487 ALA A O 1
ATOM 3647 N N . LEU A 1 488 ? -5.536 16.754 -10.259 1.00 98.19 488 LEU A N 1
ATOM 3648 C CA . LEU A 1 488 ? -5.119 17.619 -11.356 1.00 98.19 488 LEU A CA 1
ATOM 3649 C C . LEU A 1 488 ? -4.714 18.991 -10.794 1.00 98.19 488 LEU A C 1
ATOM 3651 O O . LEU A 1 488 ? -5.538 19.629 -10.129 1.00 98.19 488 LEU A O 1
ATOM 3655 N N . PRO A 1 489 ? -3.488 19.470 -11.058 1.00 97.69 489 PRO A N 1
ATOM 3656 C CA . PRO A 1 489 ? -3.080 20.829 -10.711 1.00 97.69 489 PRO A CA 1
ATOM 3657 C C . PRO A 1 489 ? -3.979 21.881 -11.376 1.00 97.69 489 PRO A C 1
ATOM 3659 O O . PRO A 1 489 ? -4.505 21.663 -12.470 1.00 97.69 489 PRO A O 1
ATOM 3662 N N . ALA A 1 490 ? -4.171 23.026 -10.717 1.00 96.75 490 ALA A N 1
ATOM 3663 C CA . ALA A 1 490 ? -5.090 24.072 -11.177 1.00 96.75 490 ALA A CA 1
ATOM 3664 C C . ALA A 1 490 ? -4.749 24.601 -12.584 1.00 96.75 490 ALA A C 1
ATOM 3666 O O . ALA A 1 490 ? -5.656 24.865 -13.374 1.00 96.75 490 ALA A O 1
ATOM 3667 N N . GLY A 1 491 ? -3.454 24.696 -12.908 1.00 92.88 491 GLY A N 1
ATOM 3668 C CA . GLY A 1 491 ? -2.949 25.150 -14.207 1.00 92.88 491 GLY A CA 1
ATOM 3669 C C . GLY A 1 491 ? -2.976 24.104 -15.329 1.00 92.88 491 GLY A C 1
ATOM 3670 O O . GLY A 1 491 ? -2.638 24.436 -16.461 1.00 92.88 491 GLY A O 1
ATOM 3671 N N . ALA A 1 492 ? -3.366 22.852 -15.060 1.00 92.94 492 ALA A N 1
ATOM 3672 C CA . ALA A 1 492 ? -3.364 21.802 -16.079 1.00 92.94 492 ALA A CA 1
ATOM 3673 C C . ALA A 1 492 ? -4.397 22.092 -17.186 1.00 92.94 492 ALA A C 1
ATOM 3675 O O . ALA A 1 492 ? -5.599 22.160 -16.915 1.00 92.94 492 ALA A O 1
ATOM 3676 N N . GLU A 1 493 ? -3.952 22.201 -18.441 1.00 94.00 493 GLU A N 1
ATOM 3677 C CA . GLU A 1 493 ? -4.794 22.533 -19.598 1.00 94.00 493 GLU A CA 1
ATOM 3678 C C . GLU A 1 493 ? -4.345 21.846 -20.905 1.00 94.00 493 GLU A C 1
ATOM 3680 O O . GLU A 1 493 ? -3.338 21.136 -20.949 1.00 94.00 493 GLU A O 1
ATOM 3685 N N . GLY A 1 494 ? -5.129 22.031 -21.974 1.00 96.00 494 GLY A N 1
ATOM 3686 C CA . GLY A 1 494 ? -4.797 21.573 -23.327 1.00 96.00 494 GLY A CA 1
ATOM 3687 C C . GLY A 1 494 ? -4.546 20.066 -23.451 1.00 96.00 494 GLY A C 1
ATOM 3688 O O . GLY A 1 494 ? -5.189 19.251 -22.786 1.00 96.00 494 GLY A O 1
ATOM 3689 N N . ASP A 1 495 ? -3.599 19.701 -24.318 1.00 97.50 495 ASP A N 1
ATOM 3690 C CA . ASP A 1 495 ? -3.236 18.308 -24.599 1.00 97.50 495 ASP A CA 1
ATOM 3691 C C . ASP A 1 495 ? -2.775 17.560 -23.343 1.00 97.50 495 ASP A C 1
ATOM 3693 O O . ASP A 1 495 ? -3.165 16.413 -23.129 1.00 97.50 495 ASP A O 1
ATOM 3697 N N . LYS A 1 496 ? -1.996 18.211 -22.471 1.00 96.56 496 LYS A N 1
ATOM 3698 C CA . LYS A 1 496 ? -1.512 17.587 -21.234 1.00 96.56 496 LYS A CA 1
ATOM 3699 C C . LYS A 1 496 ? -2.651 17.230 -20.288 1.00 96.56 496 LYS A C 1
ATOM 3701 O O . LYS A 1 496 ? -2.645 16.140 -19.722 1.00 96.56 496 LYS A O 1
ATOM 3706 N N . LEU A 1 497 ? -3.658 18.097 -20.165 1.00 97.06 497 LEU A N 1
ATOM 3707 C CA . LEU A 1 497 ? -4.865 17.784 -19.401 1.00 97.06 497 LEU A CA 1
ATOM 3708 C C . LEU A 1 497 ? -5.604 16.580 -19.996 1.00 97.06 497 LEU A C 1
ATOM 3710 O O . LEU A 1 497 ? -6.000 15.688 -19.247 1.00 97.06 497 LEU A O 1
ATOM 3714 N N . ALA A 1 498 ? -5.765 16.523 -21.321 1.00 97.56 498 ALA A N 1
ATOM 3715 C CA . ALA A 1 498 ? -6.420 15.393 -21.980 1.00 97.56 498 ALA A CA 1
ATOM 3716 C C . ALA A 1 498 ? -5.667 14.071 -21.728 1.00 97.56 498 ALA A C 1
ATOM 3718 O O . ALA A 1 498 ? -6.287 13.051 -21.414 1.00 97.56 498 ALA A O 1
ATOM 3719 N N . LEU A 1 499 ? -4.330 14.100 -21.783 1.00 97.88 499 LEU A N 1
ATOM 3720 C CA . LEU A 1 499 ? -3.477 12.959 -21.440 1.00 97.88 499 LEU A CA 1
ATOM 3721 C C . LEU A 1 499 ? -3.607 12.572 -19.958 1.00 97.88 499 LEU A C 1
ATOM 3723 O O . LEU A 1 499 ? -3.801 11.395 -19.658 1.00 97.88 499 LEU A O 1
ATOM 3727 N N . ALA A 1 500 ? -3.572 13.538 -19.035 1.00 97.88 500 ALA A N 1
ATOM 3728 C CA . ALA A 1 500 ? -3.713 13.302 -17.597 1.00 97.88 500 ALA A CA 1
ATOM 3729 C C . ALA A 1 500 ? -5.071 12.674 -17.243 1.00 97.88 500 ALA A C 1
ATOM 3731 O O . ALA A 1 500 ? -5.140 11.728 -16.453 1.00 97.88 500 ALA A O 1
ATOM 3732 N N . GLN A 1 501 ? -6.157 13.157 -17.853 1.00 97.69 501 GLN A N 1
ATOM 3733 C CA . GLN A 1 501 ? -7.509 12.626 -17.664 1.00 97.69 501 GLN A CA 1
ATOM 3734 C C . GLN A 1 501 ? -7.627 11.189 -18.179 1.00 97.69 501 GLN A C 1
ATOM 3736 O O . GLN A 1 501 ? -8.152 10.318 -17.483 1.00 97.69 501 GLN A O 1
ATOM 3741 N N . ALA A 1 502 ? -7.103 10.911 -19.371 1.00 97.25 502 ALA A N 1
ATOM 3742 C CA . ALA A 1 502 ? -7.134 9.574 -19.952 1.00 97.25 502 ALA A CA 1
ATOM 3743 C C . ALA A 1 502 ? -6.243 8.577 -19.201 1.00 97.25 502 ALA A C 1
ATOM 3745 O O . ALA A 1 502 ? -6.654 7.439 -18.959 1.00 97.25 502 ALA A O 1
ATOM 3746 N N . PHE A 1 503 ? -5.057 9.002 -18.763 1.00 97.00 503 PHE A N 1
ATOM 3747 C CA . PHE A 1 503 ? -4.214 8.180 -17.903 1.00 97.00 503 PHE A CA 1
ATOM 3748 C C . PHE A 1 503 ? -4.908 7.912 -16.561 1.00 97.00 503 PHE A C 1
ATOM 3750 O O . PHE A 1 503 ? -4.937 6.772 -16.096 1.00 97.00 503 PHE A O 1
ATOM 3757 N N . SER A 1 504 ? -5.595 8.911 -15.996 1.00 97.56 504 SER A N 1
ATOM 3758 C CA . SER A 1 504 ? -6.402 8.731 -14.786 1.00 97.56 504 SER A CA 1
ATOM 3759 C C . SER A 1 504 ? -7.531 7.717 -14.977 1.00 97.56 504 SER A C 1
ATOM 3761 O O . SER A 1 504 ? -7.727 6.859 -14.120 1.00 97.56 504 SER A O 1
ATOM 3763 N N . GLN A 1 505 ? -8.239 7.747 -16.113 1.00 95.94 505 GLN A N 1
ATOM 3764 C CA . GLN A 1 505 ? -9.281 6.765 -16.443 1.00 95.94 505 GLN A CA 1
ATOM 3765 C C . GLN A 1 505 ? -8.738 5.330 -16.526 1.00 95.94 505 GLN A C 1
ATOM 3767 O O . GLN A 1 505 ? -9.409 4.399 -16.074 1.00 95.94 505 GLN A O 1
ATOM 3772 N N . LEU A 1 506 ? -7.526 5.141 -17.064 1.00 95.00 506 LEU A N 1
ATOM 3773 C CA . LEU A 1 506 ? -6.850 3.842 -17.051 1.00 95.00 506 LEU A CA 1
ATOM 3774 C C . LEU A 1 506 ? -6.585 3.382 -15.610 1.00 95.00 506 LEU A C 1
ATOM 3776 O O . LEU A 1 506 ? -6.990 2.276 -15.238 1.00 95.00 506 LEU A O 1
ATOM 3780 N N . LEU A 1 507 ? -5.941 4.235 -14.805 1.00 95.06 507 LEU A N 1
ATOM 3781 C CA . LEU A 1 507 ? -5.514 3.922 -13.437 1.00 95.06 507 LEU A CA 1
ATOM 3782 C C . LEU A 1 507 ? -6.684 3.563 -12.511 1.00 95.06 507 LEU A C 1
ATOM 3784 O O . LEU A 1 507 ? -6.560 2.666 -11.679 1.00 95.06 507 LEU A O 1
ATOM 3788 N N . VAL A 1 508 ? -7.841 4.208 -12.673 1.00 95.50 508 VAL A N 1
ATOM 3789 C CA . VAL A 1 508 ? -9.019 3.945 -11.828 1.00 95.50 508 VAL A CA 1
ATOM 3790 C C . VAL A 1 508 ? -9.942 2.862 -12.377 1.00 95.50 508 VAL A C 1
ATOM 3792 O O . VAL A 1 508 ? -11.002 2.617 -11.811 1.00 95.50 508 VAL A O 1
ATOM 3795 N N . SER A 1 509 ? -9.581 2.199 -13.475 1.00 95.56 509 SER A N 1
ATOM 3796 C CA . SER A 1 509 ? -10.428 1.168 -14.072 1.00 95.56 509 SER A CA 1
ATOM 3797 C C . SER A 1 509 ? -10.554 -0.074 -13.178 1.00 95.56 509 SER A C 1
ATOM 3799 O O . SER A 1 509 ? -9.630 -0.460 -12.457 1.00 95.56 509 SER A O 1
ATOM 3801 N N . LYS A 1 510 ? -11.703 -0.764 -13.259 1.00 95.19 510 LYS A N 1
ATOM 3802 C CA . LYS A 1 510 ? -11.959 -1.985 -12.471 1.00 95.19 510 LYS A CA 1
ATOM 3803 C C . LYS A 1 510 ? -10.846 -3.040 -12.613 1.00 95.19 510 LYS A C 1
ATOM 3805 O O . LYS A 1 510 ? -10.417 -3.542 -11.576 1.00 95.19 510 LYS A O 1
ATOM 3810 N N . PRO A 1 511 ? -10.372 -3.407 -13.823 1.00 94.75 511 PRO A N 1
ATOM 3811 C CA . PRO A 1 511 ? -9.332 -4.427 -13.953 1.00 94.75 511 PRO A CA 1
ATOM 3812 C C . PRO A 1 511 ? -8.028 -4.031 -13.252 1.00 94.75 511 PRO A C 1
ATOM 3814 O O . PRO A 1 511 ? -7.412 -4.882 -12.616 1.00 94.75 511 PRO A O 1
ATOM 3817 N N . ILE A 1 512 ? -7.650 -2.747 -13.308 1.00 94.31 512 ILE A N 1
ATOM 3818 C CA . ILE A 1 512 ? -6.452 -2.233 -12.637 1.00 94.31 512 ILE A CA 1
ATOM 3819 C C . ILE A 1 512 ? -6.609 -2.299 -11.121 1.00 94.31 512 ILE A C 1
ATOM 3821 O O . ILE A 1 512 ? -5.761 -2.896 -10.464 1.00 94.31 512 ILE A O 1
ATOM 3825 N N . GLN A 1 513 ? -7.709 -1.787 -10.563 1.00 95.56 513 GLN A N 1
ATOM 3826 C CA . GLN A 1 513 ? -7.905 -1.819 -9.111 1.00 95.56 513 GLN A CA 1
ATOM 3827 C C . GLN A 1 513 ? -8.024 -3.254 -8.561 1.00 95.56 513 GLN A C 1
ATOM 3829 O O . GLN A 1 513 ? -7.492 -3.551 -7.493 1.00 95.56 513 GLN A O 1
ATOM 3834 N N . VAL A 1 514 ? -8.660 -4.182 -9.293 1.00 94.81 514 VAL A N 1
ATOM 3835 C CA . VAL A 1 514 ? -8.704 -5.608 -8.903 1.00 94.81 514 VAL A CA 1
ATOM 3836 C C . VAL A 1 514 ? -7.306 -6.235 -8.926 1.00 94.81 514 VAL A C 1
ATOM 3838 O O . VAL A 1 514 ? -6.968 -7.015 -8.034 1.00 94.81 514 VAL A O 1
ATOM 3841 N N . ASP A 1 515 ? -6.476 -5.916 -9.920 1.00 91.06 515 ASP A N 1
ATOM 3842 C CA . ASP A 1 515 ? -5.112 -6.448 -9.997 1.00 91.06 515 ASP A CA 1
ATOM 3843 C C . ASP A 1 515 ? -4.206 -5.880 -8.897 1.00 91.06 515 ASP A C 1
ATOM 3845 O O . ASP A 1 515 ? -3.479 -6.642 -8.256 1.00 91.06 515 ASP A O 1
ATOM 3849 N N . MET A 1 516 ? -4.331 -4.585 -8.589 1.00 91.50 516 MET A N 1
ATOM 3850 C CA . MET A 1 516 ? -3.647 -3.960 -7.453 1.00 91.50 516 MET A CA 1
ATOM 3851 C C . MET A 1 516 ? -4.045 -4.608 -6.121 1.00 91.50 516 MET A C 1
ATOM 3853 O O . MET A 1 516 ? -3.174 -4.934 -5.313 1.00 91.50 516 MET A O 1
ATOM 3857 N N . ALA A 1 517 ? -5.331 -4.908 -5.920 1.00 92.56 517 ALA A N 1
ATOM 3858 C CA . ALA A 1 517 ? -5.799 -5.618 -4.730 1.00 92.56 517 ALA A CA 1
ATOM 3859 C C . ALA A 1 517 ? -5.207 -7.028 -4.611 1.00 92.56 517 ALA A C 1
ATOM 3861 O O . ALA A 1 517 ? -4.834 -7.470 -3.522 1.00 92.56 517 ALA A O 1
ATOM 3862 N N . LYS A 1 518 ? -5.072 -7.744 -5.730 1.00 88.44 518 LYS A N 1
ATOM 3863 C CA . LYS A 1 518 ? -4.483 -9.090 -5.747 1.00 88.44 518 LYS A CA 1
ATOM 3864 C C . LYS A 1 518 ? -2.980 -9.074 -5.482 1.00 88.44 518 LYS A C 1
ATOM 3866 O O . LYS A 1 518 ? -2.498 -9.930 -4.743 1.00 88.44 518 LYS A O 1
ATOM 3871 N N . LYS A 1 519 ? -2.250 -8.141 -6.097 1.00 84.44 519 LYS A N 1
ATOM 3872 C CA . LYS A 1 519 ? -0.782 -8.076 -6.035 1.00 84.44 519 LYS A CA 1
ATOM 3873 C C . LYS A 1 519 ? -0.277 -7.416 -4.761 1.00 84.44 519 LYS A C 1
ATOM 3875 O O . LYS A 1 519 ? 0.630 -7.937 -4.121 1.00 84.44 519 LYS A O 1
ATOM 3880 N N . PHE A 1 520 ? -0.879 -6.291 -4.393 1.00 87.12 520 PHE A N 1
ATOM 3881 C CA . PHE A 1 520 ? -0.359 -5.392 -3.361 1.00 87.12 520 PHE A CA 1
ATOM 3882 C C . PHE A 1 520 ? -1.254 -5.313 -2.129 1.00 87.12 520 PHE A C 1
ATOM 3884 O O . PHE A 1 520 ? -0.913 -4.626 -1.175 1.00 87.12 520 PHE A O 1
ATOM 3891 N N . ARG A 1 521 ? -2.395 -6.018 -2.135 1.00 89.94 521 ARG A N 1
ATOM 3892 C CA . ARG A 1 521 ? -3.396 -5.980 -1.057 1.00 89.94 521 ARG A CA 1
ATOM 3893 C C . ARG A 1 521 ? -3.970 -4.584 -0.787 1.00 89.94 521 ARG A C 1
ATOM 3895 O O . ARG A 1 521 ? -4.510 -4.350 0.287 1.00 89.94 521 ARG A O 1
ATOM 3902 N N . ARG A 1 522 ? -3.905 -3.694 -1.780 1.00 89.19 522 ARG A N 1
ATOM 3903 C CA . ARG A 1 522 ? -4.484 -2.348 -1.733 1.00 89.19 522 ARG A CA 1
ATOM 3904 C C . ARG A 1 522 ? -5.944 -2.378 -2.162 1.00 89.19 522 ARG A C 1
ATOM 3906 O O . ARG A 1 522 ? -6.265 -2.945 -3.206 1.00 89.19 522 ARG A O 1
ATOM 3913 N N . LEU A 1 523 ? -6.844 -1.850 -1.338 1.00 94.25 523 LEU A N 1
ATOM 3914 C CA . LEU A 1 523 ? -8.275 -2.009 -1.582 1.00 94.25 523 LEU A CA 1
ATOM 3915 C C . LEU A 1 523 ? -8.757 -1.100 -2.720 1.00 94.25 523 LEU A C 1
ATOM 3917 O O . LEU A 1 523 ? -8.391 0.076 -2.763 1.00 94.25 523 LEU A O 1
ATOM 3921 N N . PRO A 1 524 ? -9.640 -1.593 -3.604 1.00 95.88 524 PRO A N 1
ATOM 3922 C CA . PRO A 1 524 ? -10.245 -0.761 -4.634 1.00 95.88 524 PRO A CA 1
ATOM 3923 C C . PRO A 1 524 ? -11.135 0.336 -4.059 1.00 95.88 524 PRO A C 1
ATOM 3925 O O . PRO A 1 524 ? -11.931 0.087 -3.153 1.00 95.88 524 PRO A O 1
ATOM 3928 N N . ALA A 1 525 ? -11.106 1.512 -4.678 1.00 96.19 525 ALA A N 1
ATOM 3929 C CA . ALA A 1 525 ? -12.106 2.544 -4.428 1.00 96.19 525 ALA A CA 1
ATOM 3930 C C . ALA A 1 525 ? -13.422 2.313 -5.201 1.00 96.19 525 ALA A C 1
ATOM 3932 O O . ALA A 1 525 ? -14.476 2.826 -4.817 1.00 96.19 525 ALA A O 1
ATOM 3933 N N . LEU A 1 526 ? -13.395 1.550 -6.300 1.00 96.94 526 LEU A N 1
ATOM 3934 C CA . LEU A 1 526 ? -14.580 1.234 -7.097 1.00 96.94 526 LEU A CA 1
ATOM 3935 C C . LEU A 1 526 ? -15.494 0.227 -6.396 1.00 96.94 526 LEU A C 1
ATOM 3937 O O . LEU A 1 526 ? -15.071 -0.876 -6.045 1.00 96.94 526 LEU A O 1
ATOM 3941 N N . GLN A 1 527 ? -16.795 0.530 -6.354 1.00 95.81 527 GLN A N 1
ATOM 3942 C CA . GLN A 1 527 ? -17.815 -0.392 -5.840 1.00 95.81 527 GLN A CA 1
ATOM 3943 C C . GLN A 1 527 ? -17.771 -1.739 -6.576 1.00 95.81 527 GLN A C 1
ATOM 3945 O O . GLN A 1 527 ? -17.726 -2.802 -5.961 1.00 95.81 527 GLN A O 1
ATOM 3950 N N . ALA A 1 528 ? -17.729 -1.702 -7.911 1.00 96.19 528 ALA A N 1
ATOM 3951 C CA . ALA A 1 528 ? -17.743 -2.904 -8.741 1.00 96.19 528 ALA A CA 1
ATOM 3952 C C . ALA A 1 528 ? -16.457 -3.742 -8.636 1.00 96.19 528 ALA A C 1
ATOM 3954 O O . ALA A 1 528 ? -16.495 -4.943 -8.921 1.00 96.19 528 ALA A O 1
ATOM 3955 N N . ALA A 1 529 ? -15.328 -3.122 -8.279 1.00 96.00 529 ALA A N 1
ATOM 3956 C CA . ALA A 1 529 ? -14.076 -3.824 -8.026 1.00 96.00 529 ALA A CA 1
ATOM 3957 C C . ALA A 1 529 ? -14.091 -4.459 -6.633 1.00 96.00 529 ALA A C 1
ATOM 3959 O O . ALA A 1 529 ? -13.750 -5.626 -6.509 1.00 96.00 529 ALA A O 1
ATOM 3960 N N . LEU A 1 530 ? -14.582 -3.754 -5.609 1.00 94.44 530 LEU A N 1
ATOM 3961 C CA . LEU A 1 530 ? -14.677 -4.277 -4.242 1.00 94.44 530 LEU A CA 1
ATOM 3962 C C . LEU A 1 530 ? -15.568 -5.532 -4.137 1.00 94.44 530 LEU A C 1
ATOM 3964 O O . LEU A 1 530 ? -15.329 -6.401 -3.303 1.00 94.44 530 LEU A O 1
ATOM 3968 N N . GLN A 1 531 ? -16.571 -5.652 -5.014 1.00 95.44 531 GLN A N 1
ATOM 3969 C CA . GLN A 1 531 ? -17.450 -6.828 -5.116 1.00 95.44 531 GLN A CA 1
ATOM 3970 C C . GLN A 1 531 ? -16.870 -7.981 -5.953 1.00 95.44 531 GLN A C 1
ATOM 3972 O O . GLN A 1 531 ? -17.537 -8.996 -6.152 1.00 95.44 531 GLN A O 1
ATOM 3977 N N . ASP A 1 532 ? -15.654 -7.848 -6.484 1.00 96.50 532 ASP A N 1
ATOM 3978 C CA . ASP A 1 532 ? -15.040 -8.903 -7.285 1.00 96.50 532 ASP A CA 1
ATOM 3979 C C . ASP A 1 532 ? -14.764 -10.167 -6.448 1.00 96.50 532 ASP A C 1
ATOM 3981 O O . ASP A 1 532 ? -14.462 -10.105 -5.250 1.00 96.50 532 ASP A O 1
ATOM 3985 N N . ALA A 1 533 ? -14.853 -11.341 -7.077 1.00 95.56 533 ALA A N 1
ATOM 3986 C CA . ALA A 1 533 ? -14.622 -12.625 -6.417 1.00 95.56 533 ALA A CA 1
ATOM 3987 C C . ALA A 1 533 ? -13.185 -12.755 -5.886 1.00 95.56 533 ALA A C 1
ATOM 3989 O O . ALA A 1 533 ? -12.964 -13.411 -4.868 1.00 95.56 533 ALA A O 1
ATOM 3990 N N . ALA A 1 534 ? -12.215 -12.104 -6.540 1.00 91.06 534 ALA A N 1
ATOM 3991 C CA . ALA A 1 534 ? -10.828 -12.086 -6.083 1.00 91.06 534 ALA A CA 1
ATOM 3992 C C . ALA A 1 534 ? -10.640 -11.360 -4.739 1.00 91.06 534 ALA A C 1
ATOM 3994 O O . ALA A 1 534 ? -9.674 -11.634 -4.031 1.00 91.06 534 ALA A O 1
ATOM 3995 N N . ILE A 1 535 ? -11.558 -10.454 -4.388 1.00 94.38 535 ILE A N 1
ATOM 3996 C CA . ILE A 1 535 ? -11.532 -9.685 -3.139 1.00 94.38 535 ILE A CA 1
ATOM 3997 C C . ILE A 1 535 ? -12.446 -10.335 -2.108 1.00 94.38 535 ILE A C 1
ATOM 3999 O O . ILE A 1 535 ? -12.003 -10.694 -1.021 1.00 94.38 535 ILE A O 1
ATOM 4003 N N . THR A 1 536 ? -13.708 -10.566 -2.468 1.00 95.12 536 THR A N 1
ATOM 4004 C CA . THR A 1 536 ? -14.711 -11.139 -1.556 1.00 95.12 536 THR A CA 1
ATOM 4005 C C . THR A 1 536 ? -14.399 -12.581 -1.142 1.00 95.12 536 THR A C 1
ATOM 4007 O O . THR A 1 536 ? -14.794 -13.001 -0.053 1.00 95.12 536 THR A O 1
ATOM 4010 N N . GLY A 1 537 ? -13.681 -13.335 -1.983 1.00 95.25 537 GLY A N 1
ATOM 4011 C CA . GLY A 1 537 ? -13.251 -14.706 -1.709 1.00 95.25 537 GLY A CA 1
ATOM 4012 C C . GLY A 1 537 ? -11.969 -14.828 -0.878 1.00 95.25 537 GLY A C 1
ATOM 4013 O O . GLY A 1 537 ? -11.699 -15.910 -0.358 1.00 95.25 537 GLY A O 1
ATOM 4014 N N . ASP A 1 538 ? -11.189 -13.754 -0.726 1.00 94.69 538 ASP A N 1
ATOM 4015 C CA . ASP A 1 538 ? -10.006 -13.733 0.137 1.00 94.69 538 ASP A CA 1
ATOM 4016 C C . ASP A 1 538 ? -10.403 -13.201 1.529 1.00 94.69 538 ASP A C 1
ATOM 4018 O O . ASP A 1 538 ? -10.778 -12.035 1.652 1.00 94.69 538 ASP A O 1
ATOM 4022 N N . PRO A 1 539 ? -10.327 -14.010 2.605 1.00 93.12 539 PRO A N 1
ATOM 4023 C CA . PRO A 1 539 ? -10.779 -13.587 3.932 1.00 93.12 539 PRO A CA 1
ATOM 4024 C C . PRO A 1 539 ? -10.065 -12.346 4.479 1.00 93.12 539 PRO A C 1
ATOM 4026 O O . PRO A 1 539 ? -10.654 -11.607 5.265 1.00 93.12 539 PRO A O 1
ATOM 4029 N N . LEU A 1 540 ? -8.805 -12.125 4.093 1.00 93.62 540 LEU A N 1
ATOM 4030 C CA . LEU A 1 540 ? -8.027 -10.972 4.527 1.00 93.62 540 LEU A CA 1
ATOM 4031 C C . LEU A 1 540 ? -8.501 -9.711 3.803 1.00 93.62 540 LEU A C 1
ATOM 4033 O O . LEU A 1 540 ? -8.855 -8.735 4.461 1.00 93.62 540 LEU A O 1
ATOM 4037 N N . LEU A 1 541 ? -8.585 -9.756 2.467 1.00 94.50 541 LEU A N 1
ATOM 4038 C CA . LEU A 1 5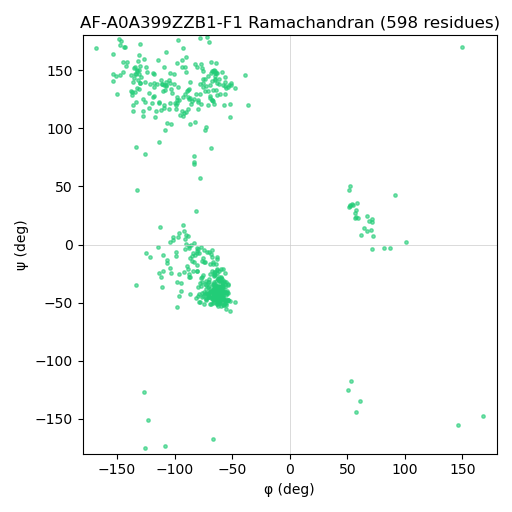41 ? -9.110 -8.637 1.675 1.00 94.50 541 LEU A CA 1
ATOM 4039 C C . LEU A 1 541 ? -10.561 -8.328 2.029 1.00 94.50 541 LEU A C 1
ATOM 4041 O O . LEU A 1 541 ? -10.933 -7.161 2.103 1.00 94.50 541 LEU A O 1
ATOM 4045 N N . LYS A 1 542 ? -11.372 -9.352 2.301 1.00 94.19 542 LYS A N 1
ATOM 4046 C CA . LYS A 1 542 ? -12.744 -9.171 2.763 1.00 94.19 542 LYS A CA 1
ATOM 4047 C C . LYS A 1 542 ? -12.791 -8.449 4.112 1.00 94.19 542 LYS A C 1
ATOM 4049 O O . LYS A 1 542 ? -13.575 -7.521 4.261 1.00 94.19 542 LYS A O 1
ATOM 4054 N N . GLY A 1 543 ? -11.965 -8.847 5.082 1.00 94.44 543 GLY A N 1
ATOM 4055 C CA . GLY A 1 543 ? -11.908 -8.188 6.390 1.00 94.44 543 GLY A CA 1
ATOM 4056 C C . GLY A 1 543 ? -11.499 -6.717 6.296 1.00 94.44 543 GLY A C 1
ATOM 4057 O O . GLY A 1 543 ? -12.125 -5.868 6.927 1.00 94.44 543 GLY A O 1
ATOM 4058 N N . LEU A 1 544 ? -10.504 -6.427 5.453 1.00 94.62 544 LEU A N 1
ATOM 4059 C CA . LEU A 1 544 ? -10.061 -5.071 5.123 1.00 94.62 544 LEU A CA 1
ATOM 4060 C C . LEU A 1 544 ? -11.183 -4.264 4.441 1.00 94.62 544 LEU A C 1
ATOM 4062 O O . LEU A 1 544 ? -11.507 -3.163 4.877 1.00 94.62 544 LEU A O 1
ATOM 4066 N N . SER A 1 545 ? -11.845 -4.847 3.436 1.00 94.12 545 SER A N 1
ATOM 4067 C CA . SER A 1 545 ? -12.960 -4.222 2.704 1.00 94.12 545 SER A CA 1
ATOM 4068 C C . SER A 1 545 ? -14.148 -3.918 3.615 1.00 94.12 545 SER A C 1
ATOM 4070 O O . SER A 1 545 ? -14.697 -2.819 3.580 1.00 94.12 545 SER A O 1
ATOM 4072 N N . ASP A 1 546 ? -14.540 -4.876 4.460 1.00 93.94 546 ASP A N 1
ATOM 4073 C CA . ASP A 1 546 ? -15.640 -4.706 5.408 1.00 93.94 546 ASP A CA 1
ATOM 4074 C C . ASP A 1 546 ? -15.359 -3.527 6.363 1.00 93.94 546 ASP A C 1
ATOM 4076 O O . ASP A 1 546 ? -16.287 -2.802 6.726 1.00 93.94 546 ASP A O 1
ATOM 4080 N N . GLN A 1 547 ? -14.095 -3.332 6.765 1.00 94.44 547 GLN A N 1
ATOM 4081 C CA . GLN A 1 547 ? -13.668 -2.219 7.615 1.00 94.44 547 GLN A CA 1
ATOM 4082 C C . GLN A 1 547 ? -13.654 -0.880 6.881 1.00 94.44 547 GLN A C 1
ATOM 4084 O O . GLN A 1 547 ? -14.212 0.082 7.410 1.00 94.44 547 GLN A O 1
ATOM 4089 N N . ALA A 1 548 ? -13.069 -0.814 5.684 1.00 92.00 548 ALA A N 1
ATOM 4090 C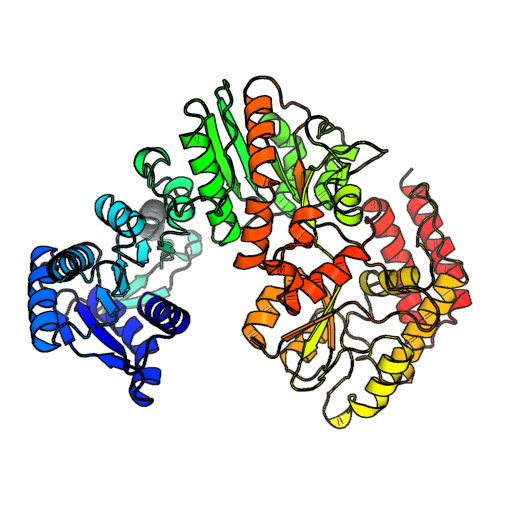 CA . ALA A 1 548 ? -13.024 0.414 4.889 1.00 92.00 548 ALA A CA 1
ATOM 4091 C C . ALA A 1 548 ? -14.435 0.949 4.586 1.00 92.00 548 ALA A C 1
ATOM 4093 O O . ALA A 1 548 ? -14.666 2.153 4.590 1.00 92.00 548 ALA A O 1
ATOM 4094 N N . LEU A 1 549 ? -15.422 0.058 4.420 1.00 92.38 549 LEU A N 1
ATOM 4095 C CA . LEU A 1 549 ? -16.829 0.429 4.226 1.00 92.38 549 LEU A CA 1
ATOM 4096 C C . LEU A 1 549 ? -17.489 1.101 5.444 1.00 92.38 549 LEU A C 1
ATOM 4098 O O . LEU A 1 549 ? -18.560 1.680 5.287 1.00 92.38 549 LEU A O 1
ATOM 4102 N N . GLN A 1 550 ? -16.891 1.025 6.639 1.00 93.94 550 GLN A N 1
ATOM 4103 C CA . GLN A 1 550 ? -17.340 1.790 7.817 1.00 93.94 550 GLN A CA 1
ATOM 4104 C C . GLN A 1 550 ? -16.702 3.185 7.889 1.00 93.94 550 GLN A C 1
ATOM 4106 O O . GLN A 1 550 ? -16.988 3.948 8.811 1.00 93.94 550 GLN A O 1
ATOM 4111 N N . GLY A 1 551 ? -15.805 3.488 6.953 1.00 91.88 551 GLY A N 1
ATOM 4112 C CA . GLY A 1 551 ? -14.999 4.689 6.940 1.00 91.88 551 GLY A CA 1
ATOM 4113 C C . GLY A 1 551 ? -15.796 5.979 6.815 1.00 91.88 551 GLY A C 1
ATOM 4114 O O . GLY A 1 551 ? -16.816 6.043 6.127 1.00 91.88 551 GLY A O 1
ATOM 4115 N N . ILE A 1 552 ? -15.279 7.031 7.436 1.00 89.38 552 ILE A N 1
ATOM 4116 C CA . ILE A 1 552 ? -15.731 8.411 7.247 1.00 89.38 552 ILE A CA 1
ATOM 4117 C C . ILE A 1 552 ? -14.544 9.285 6.838 1.00 89.38 552 ILE A C 1
ATOM 4119 O O . ILE A 1 552 ? -13.401 8.975 7.169 1.00 89.38 552 ILE A O 1
ATOM 4123 N N . ALA A 1 553 ? -14.790 10.371 6.109 1.00 82.06 553 ALA A N 1
ATOM 4124 C CA . ALA A 1 553 ? -13.709 11.278 5.740 1.00 82.06 553 ALA A CA 1
ATOM 4125 C C . ALA A 1 553 ? -13.148 11.995 6.981 1.00 82.06 553 ALA A C 1
ATOM 4127 O O . ALA A 1 553 ? -13.925 12.375 7.865 1.00 82.06 553 ALA A O 1
ATOM 4128 N N . PRO A 1 554 ? -11.821 12.195 7.063 1.00 81.19 554 PRO A N 1
ATOM 4129 C CA . PRO A 1 554 ? -11.249 13.064 8.077 1.00 81.19 554 PRO A CA 1
ATOM 4130 C C . PRO A 1 554 ? -11.657 14.527 7.827 1.00 81.19 554 PRO A C 1
ATOM 4132 O O . PRO A 1 554 ? -11.839 14.923 6.673 1.00 81.19 554 PRO A O 1
ATOM 4135 N N . PRO A 1 555 ? -11.790 15.343 8.886 1.00 79.81 555 PRO A N 1
ATOM 4136 C CA . PRO A 1 555 ? -11.975 16.782 8.742 1.00 79.81 555 PRO A CA 1
ATOM 4137 C C . PRO A 1 555 ? -10.679 17.471 8.284 1.00 79.81 555 PRO A C 1
ATOM 4139 O O . PRO A 1 555 ? -9.631 16.838 8.144 1.00 79.81 555 PRO A O 1
ATOM 4142 N N . ASP A 1 556 ? -10.749 18.789 8.091 1.00 77.81 556 ASP A N 1
ATOM 4143 C CA . ASP A 1 556 ? -9.593 19.641 7.790 1.00 77.81 556 ASP A CA 1
ATOM 4144 C C . ASP A 1 556 ? -8.436 19.429 8.790 1.00 77.81 556 ASP A C 1
ATOM 4146 O O . ASP A 1 556 ? -8.659 19.297 9.997 1.00 77.81 556 ASP A O 1
ATOM 4150 N N . SER A 1 557 ? -7.193 19.398 8.300 1.00 77.38 557 SER A N 1
ATOM 4151 C CA . SER A 1 557 ? -6.016 19.008 9.091 1.00 77.38 557 SER A CA 1
ATOM 4152 C C . SER A 1 557 ? -5.716 19.952 10.264 1.00 77.38 557 SER A C 1
ATOM 4154 O O . SER A 1 557 ? -5.257 19.500 11.321 1.00 77.38 557 SER A O 1
ATOM 4156 N N . LEU A 1 558 ? -6.022 21.248 10.134 1.00 81.44 558 LEU A N 1
ATOM 4157 C CA . LEU A 1 558 ? -5.854 22.212 11.224 1.00 81.44 558 LEU A CA 1
ATOM 4158 C C . LEU A 1 558 ? -6.905 21.992 12.315 1.00 81.44 558 LEU A C 1
ATOM 4160 O O . LEU A 1 558 ? -6.582 21.973 13.504 1.00 81.44 558 LEU A O 1
ATOM 4164 N N . VAL A 1 559 ? -8.155 21.752 11.913 1.00 88.69 559 VAL A N 1
ATOM 4165 C CA . VAL A 1 559 ? -9.246 21.418 12.842 1.00 88.69 559 VAL A CA 1
ATOM 4166 C C . VAL A 1 559 ? -8.945 20.100 13.554 1.00 88.69 559 VAL A C 1
ATOM 4168 O O . VAL A 1 559 ? -9.093 19.999 14.772 1.00 88.69 559 VAL A O 1
ATOM 4171 N N . LEU A 1 560 ? -8.453 19.104 12.818 1.00 88.44 560 LEU A N 1
ATOM 4172 C CA . LEU A 1 560 ? -8.077 17.804 13.357 1.00 88.44 560 LEU A CA 1
ATOM 4173 C C . LEU A 1 560 ? -6.976 17.917 14.424 1.00 88.44 560 LEU A C 1
ATOM 4175 O O . LEU A 1 560 ? -7.070 17.276 15.470 1.00 88.44 560 LEU A O 1
ATOM 4179 N N . THR A 1 561 ? -5.986 18.789 14.208 1.00 90.50 561 THR A N 1
ATOM 4180 C CA . THR A 1 561 ? -4.937 19.085 15.199 1.00 90.50 561 THR A CA 1
ATOM 4181 C C . THR A 1 561 ? -5.532 19.619 16.504 1.00 90.50 561 THR A C 1
ATOM 4183 O O . THR A 1 561 ? -5.216 19.104 17.578 1.00 90.50 561 THR A O 1
ATOM 4186 N N . CYS A 1 562 ? -6.467 20.572 16.428 1.00 95.50 562 CYS A N 1
ATOM 4187 C CA . CYS A 1 562 ? -7.169 21.083 17.608 1.00 95.50 562 CYS A CA 1
ATOM 4188 C C . CYS A 1 562 ? -7.955 19.991 18.356 1.00 95.50 562 CYS A C 1
ATOM 4190 O O . CYS A 1 562 ? -7.951 19.956 19.590 1.00 95.50 562 CYS A O 1
ATOM 4192 N N . LEU A 1 563 ? -8.605 19.072 17.632 1.00 95.88 563 LEU A N 1
ATOM 4193 C CA . LEU A 1 563 ? -9.297 17.933 18.243 1.00 95.88 563 LEU A CA 1
ATOM 4194 C C . LEU A 1 563 ? -8.317 17.010 18.983 1.00 95.88 563 LEU A C 1
ATOM 4196 O O . LEU A 1 563 ? -8.602 16.573 20.097 1.00 95.88 563 LEU A O 1
ATOM 4200 N N . TRP A 1 564 ? -7.146 16.731 18.404 1.00 95.06 564 TRP A N 1
ATOM 4201 C CA . TRP A 1 564 ? -6.112 15.910 19.040 1.00 95.06 564 TRP A CA 1
ATOM 4202 C C . TRP A 1 564 ? -5.595 16.507 20.342 1.00 95.06 564 TRP A C 1
ATOM 4204 O O . TRP A 1 564 ? -5.484 15.789 21.340 1.00 95.06 564 TRP A O 1
ATOM 4214 N N . GLU A 1 565 ? -5.301 17.805 20.343 1.00 96.19 565 GLU A N 1
ATOM 4215 C CA . GLU A 1 565 ? -4.825 18.522 21.528 1.00 96.19 565 GLU A CA 1
ATOM 4216 C C . GLU A 1 565 ? -5.874 18.547 22.645 1.00 96.19 565 GLU A C 1
ATOM 4218 O O . GLU A 1 565 ? -5.527 18.406 23.819 1.00 96.19 565 GLU A O 1
ATOM 4223 N N . ALA A 1 566 ? -7.157 18.653 22.288 1.00 97.88 566 ALA A N 1
ATOM 4224 C CA . ALA A 1 566 ? -8.257 18.623 23.243 1.00 97.88 566 ALA A CA 1
ATOM 4225 C C . ALA A 1 566 ? -8.514 17.217 23.818 1.00 97.88 566 ALA A C 1
ATOM 4227 O O . ALA A 1 566 ? -8.660 17.057 25.033 1.00 97.88 566 ALA A O 1
ATOM 4228 N N . ILE A 1 567 ? -8.565 16.185 22.968 1.00 98.44 567 ILE A N 1
ATOM 4229 C CA . ILE A 1 567 ? -8.965 14.828 23.375 1.00 98.44 567 ILE A CA 1
ATOM 4230 C C . ILE A 1 567 ? -7.853 14.125 24.155 1.00 98.44 567 ILE A C 1
ATOM 4232 O O . ILE A 1 567 ? -8.123 13.525 25.194 1.00 98.44 567 ILE A O 1
ATOM 4236 N N . ARG A 1 568 ? -6.596 14.206 23.701 1.00 98.00 568 ARG A N 1
ATOM 4237 C CA . ARG A 1 568 ? -5.479 13.405 24.234 1.00 98.00 568 ARG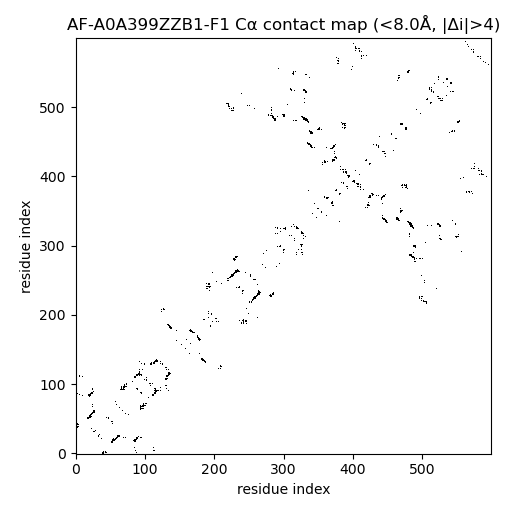 A CA 1
ATOM 4238 C C . ARG A 1 568 ? -5.311 13.478 25.762 1.00 98.00 568 ARG A C 1
ATOM 4240 O O . ARG A 1 568 ? -5.345 12.421 26.398 1.00 98.00 568 ARG A O 1
ATOM 4247 N N . PRO A 1 569 ? -5.131 14.657 26.391 1.00 97.94 569 PRO A N 1
ATOM 4248 C CA . PRO A 1 569 ? -4.911 14.724 27.837 1.00 97.94 569 PRO A CA 1
ATOM 4249 C C . PRO A 1 569 ? -6.129 14.240 28.635 1.00 97.94 569 PRO A C 1
ATOM 4251 O O . PRO A 1 569 ? -5.972 13.577 29.660 1.00 97.94 569 PRO A O 1
ATOM 4254 N N . ASN A 1 570 ? -7.338 14.514 28.142 1.00 98.44 570 ASN A N 1
ATOM 4255 C CA . ASN A 1 570 ? -8.588 14.153 28.802 1.00 98.44 570 ASN A CA 1
ATOM 4256 C C . ASN A 1 570 ? -8.883 12.645 28.694 1.00 98.44 570 ASN A C 1
ATOM 4258 O O . ASN A 1 570 ? -9.248 12.023 29.688 1.00 98.44 570 ASN A O 1
ATOM 4262 N N . GLN A 1 571 ? -8.633 12.029 27.532 1.00 97.81 571 GLN A N 1
ATOM 4263 C CA . GLN A 1 571 ? -8.682 10.574 27.346 1.00 97.81 571 GLN A CA 1
ATOM 4264 C C . GLN A 1 571 ? -7.733 9.872 28.322 1.00 97.81 571 GLN A C 1
ATOM 4266 O O . GLN A 1 571 ? -8.153 8.986 29.063 1.00 97.81 571 GLN A O 1
ATOM 4271 N N . ILE A 1 572 ? -6.465 10.295 28.365 1.00 97.50 572 ILE A N 1
ATOM 4272 C CA . ILE A 1 572 ? -5.461 9.723 29.274 1.00 97.50 572 ILE A CA 1
ATOM 4273 C C . ILE A 1 572 ? -5.894 9.895 30.736 1.00 97.50 572 ILE A C 1
ATOM 4275 O O . ILE A 1 572 ? -5.743 8.975 31.539 1.00 97.50 572 ILE A O 1
ATOM 4279 N N . GLY A 1 573 ? -6.456 11.055 31.078 1.00 97.94 573 GLY A N 1
ATOM 4280 C CA . GLY A 1 573 ? -6.999 11.342 32.401 1.00 97.94 573 GLY A CA 1
ATOM 4281 C C . GLY A 1 573 ? -8.081 10.357 32.841 1.00 97.94 573 GLY A C 1
ATOM 4282 O O . GLY A 1 573 ? -8.002 9.824 33.948 1.00 97.94 573 GLY A O 1
ATOM 4283 N N . VAL A 1 574 ? -9.050 10.071 31.966 1.00 98.25 574 VAL A N 1
ATOM 4284 C CA . VAL A 1 574 ? -10.124 9.101 32.244 1.00 98.25 574 VAL A CA 1
ATOM 4285 C C . VAL A 1 574 ? -9.570 7.691 32.396 1.00 98.25 574 VAL A C 1
ATOM 4287 O O . VAL A 1 574 ? -9.884 7.003 33.368 1.00 98.25 574 VAL A O 1
ATOM 4290 N N . LEU A 1 575 ? -8.704 7.266 31.473 1.00 96.69 575 LEU A N 1
ATOM 4291 C CA . LEU A 1 575 ? -8.076 5.944 31.506 1.00 96.69 575 LEU A CA 1
ATOM 4292 C C . LEU A 1 575 ? -7.294 5.722 32.814 1.00 96.69 575 LEU A C 1
ATOM 4294 O O . LEU A 1 575 ? -7.440 4.698 33.479 1.00 96.69 575 LEU A O 1
ATOM 4298 N N . LYS A 1 576 ? -6.575 6.742 33.287 1.00 95.69 576 LYS A N 1
ATOM 4299 C CA . LYS A 1 576 ? -5.846 6.697 34.566 1.00 95.69 576 LYS A CA 1
ATOM 4300 C C . LYS A 1 576 ? -6.726 6.871 35.810 1.00 95.69 576 LYS A C 1
ATOM 4302 O O . LYS A 1 576 ? -6.207 6.806 36.922 1.00 95.69 576 LYS A O 1
ATOM 4307 N N . GLY A 1 577 ? -8.033 7.092 35.650 1.00 95.81 577 GLY A N 1
ATOM 4308 C CA . GLY A 1 577 ? -8.963 7.345 36.755 1.00 95.81 577 GLY A CA 1
ATOM 4309 C C . GLY A 1 577 ? -8.741 8.688 37.458 1.00 95.81 577 GLY A C 1
ATOM 4310 O O . GLY A 1 577 ? -9.144 8.847 38.605 1.00 95.81 577 GLY A O 1
ATOM 4311 N N . ALA A 1 578 ? -8.070 9.635 36.798 1.00 97.31 578 ALA A N 1
ATOM 4312 C CA . ALA A 1 578 ? -7.817 10.979 37.316 1.00 97.31 578 ALA A CA 1
ATOM 4313 C C . ALA A 1 578 ? -8.936 11.976 36.965 1.00 97.31 578 ALA A C 1
ATOM 4315 O O . ALA A 1 578 ? -9.023 13.036 37.581 1.00 97.31 578 ALA A O 1
ATOM 4316 N N . LEU A 1 579 ? -9.766 11.648 35.971 1.00 97.19 579 LEU A N 1
ATOM 4317 C CA . LEU A 1 579 ? -10.868 12.466 35.469 1.00 97.19 579 LEU A CA 1
ATOM 4318 C C . LEU A 1 579 ? -12.105 11.591 35.245 1.00 97.19 579 LEU A C 1
ATOM 4320 O O . LEU A 1 579 ? -11.997 10.480 34.727 1.00 97.19 579 LEU A O 1
ATOM 4324 N N . GLU A 1 580 ? -13.278 12.110 35.598 1.00 98.19 580 GLU A N 1
ATOM 4325 C CA . GLU A 1 580 ? -14.555 11.494 35.231 1.00 98.19 580 GLU A CA 1
ATOM 4326 C C . GLU A 1 580 ? -14.872 11.759 33.750 1.00 98.19 580 GLU A C 1
ATOM 4328 O O . GLU A 1 580 ? -14.466 12.776 33.181 1.00 98.19 580 GLU A O 1
ATOM 4333 N N . ALA A 1 581 ? -15.581 10.829 33.105 1.00 98.25 581 ALA A N 1
ATOM 4334 C CA . ALA A 1 581 ? -15.796 10.853 31.655 1.00 98.25 581 ALA A CA 1
ATOM 4335 C C . ALA A 1 581 ? -16.617 12.062 31.165 1.00 98.25 581 ALA A C 1
ATOM 4337 O O . ALA A 1 581 ? -16.364 12.575 30.079 1.00 98.25 581 ALA A O 1
ATOM 4338 N N . ASP A 1 582 ? -17.582 12.518 31.960 1.00 97.81 582 ASP A N 1
ATOM 4339 C CA . ASP A 1 582 ? -18.406 13.702 31.696 1.00 97.81 582 ASP A CA 1
ATOM 4340 C C . ASP A 1 582 ? -17.595 15.000 31.826 1.00 97.81 582 ASP A C 1
ATOM 4342 O O . ASP A 1 582 ? -17.631 15.850 30.937 1.00 97.81 582 ASP A O 1
ATOM 4346 N N . VAL A 1 583 ? -16.785 15.119 32.881 1.00 98.44 583 VAL A N 1
ATOM 4347 C CA . VAL A 1 583 ? -15.875 16.262 33.078 1.00 98.44 583 VAL A CA 1
ATOM 4348 C C . VAL A 1 583 ? -14.837 16.335 31.955 1.00 98.44 583 VAL A C 1
ATOM 4350 O O . VAL A 1 583 ? -14.532 17.416 31.443 1.00 98.44 583 VAL A O 1
ATOM 4353 N N . ALA A 1 584 ? -14.308 15.182 31.543 1.00 98.56 584 ALA A N 1
ATOM 4354 C CA . ALA A 1 584 ? -13.390 15.080 30.419 1.00 98.56 584 ALA A CA 1
ATOM 4355 C C . ALA A 1 584 ? -14.043 15.563 29.115 1.00 98.56 584 ALA A C 1
ATOM 4357 O O . ALA A 1 584 ? -13.455 16.398 28.434 1.00 98.56 584 ALA A O 1
ATOM 4358 N N . ALA A 1 585 ? -15.261 15.113 28.795 1.00 98.56 585 ALA A N 1
ATOM 4359 C CA . ALA A 1 585 ? -15.988 15.527 27.591 1.00 98.56 585 ALA A CA 1
ATOM 4360 C C . ALA A 1 585 ? -16.237 17.052 27.537 1.00 98.56 585 ALA A C 1
ATOM 4362 O O . ALA A 1 585 ? -15.952 17.691 26.522 1.00 98.56 585 ALA A O 1
ATOM 4363 N N . GLN A 1 586 ? -16.657 17.660 28.651 1.00 98.50 586 GLN A N 1
ATOM 4364 C CA . GLN A 1 586 ? -16.842 19.117 28.771 1.00 98.50 586 GLN A CA 1
ATOM 4365 C C . GLN A 1 586 ? -15.536 19.897 28.576 1.00 98.50 586 GLN A C 1
ATOM 4367 O O . GLN A 1 586 ? -15.490 20.929 27.897 1.00 98.50 586 GLN A O 1
ATOM 4372 N N . THR A 1 587 ? -14.449 19.389 29.160 1.00 98.50 587 THR A N 1
ATOM 4373 C CA . THR A 1 587 ? -13.123 20.003 29.035 1.00 98.50 587 THR A CA 1
ATOM 4374 C C . THR A 1 587 ? -12.623 19.908 27.595 1.00 98.50 587 THR A C 1
ATOM 4376 O O . THR A 1 587 ? -12.149 20.902 27.049 1.00 98.50 587 THR A O 1
ATOM 4379 N N . MET A 1 588 ? -12.785 18.746 26.950 1.00 98.50 588 MET A N 1
ATOM 4380 C CA . MET A 1 588 ? -12.455 18.546 25.537 1.00 98.50 588 MET A CA 1
ATOM 4381 C C . MET A 1 588 ? -13.193 19.544 24.638 1.00 98.50 588 MET A C 1
ATOM 4383 O O . MET A 1 588 ? -12.557 20.177 23.800 1.00 98.50 588 MET A O 1
ATOM 4387 N N . GLN A 1 589 ? -14.505 19.717 24.831 1.00 98.50 589 GLN A N 1
ATOM 4388 C CA . GLN A 1 589 ? -15.318 20.673 24.071 1.00 98.50 589 GLN A CA 1
ATOM 4389 C C . GLN A 1 589 ? -14.746 22.088 24.166 1.00 98.50 589 GLN A C 1
ATOM 4391 O O . GLN A 1 589 ? -14.394 22.688 23.151 1.00 98.50 589 GLN A O 1
ATOM 4396 N N . THR A 1 590 ? -14.566 22.574 25.396 1.00 98.19 590 THR A N 1
ATOM 4397 C CA . THR A 1 590 ? -14.067 23.930 25.658 1.00 98.19 590 THR A CA 1
ATOM 4398 C C . THR A 1 590 ? -12.666 24.130 25.069 1.00 98.19 590 THR A C 1
ATOM 4400 O O . THR A 1 590 ? -12.360 25.175 24.496 1.00 98.19 590 THR A O 1
ATOM 4403 N N . SER A 1 591 ? -11.776 23.139 25.194 1.00 98.00 591 SER A N 1
ATOM 4404 C CA . SER A 1 591 ? -10.426 23.204 24.624 1.00 98.00 591 SER A CA 1
ATOM 4405 C C . SER A 1 591 ? -10.437 23.239 23.094 1.00 98.00 591 SER A C 1
ATOM 4407 O O . SER A 1 591 ? -9.695 24.029 22.508 1.00 98.00 591 SER A O 1
ATOM 4409 N N . ALA A 1 592 ? -11.282 22.427 22.453 1.00 97.69 592 ALA A N 1
ATOM 4410 C CA . ALA A 1 592 ? -11.390 22.376 20.999 1.00 97.69 592 ALA A CA 1
ATOM 4411 C C . ALA A 1 592 ? -11.952 23.685 20.424 1.00 97.69 592 ALA A C 1
ATOM 4413 O O . ALA A 1 592 ? -11.362 24.231 19.493 1.00 97.69 592 ALA A O 1
ATOM 4414 N N . GLU A 1 593 ? -13.023 24.228 21.013 1.00 97.38 593 GLU A N 1
ATOM 4415 C CA . GLU A 1 593 ? -13.609 25.522 20.624 1.00 97.38 593 GLU A CA 1
ATOM 4416 C C . GLU A 1 593 ? -12.564 26.642 20.684 1.00 97.38 593 GLU A C 1
ATOM 4418 O O . GLU A 1 593 ? -12.324 27.334 19.695 1.00 97.38 593 GLU A O 1
ATOM 4423 N N . ASN A 1 594 ? -11.848 26.743 21.809 1.00 96.88 594 ASN A N 1
ATOM 4424 C CA . ASN A 1 594 ? -10.804 27.750 22.006 1.00 96.88 594 ASN A CA 1
ATOM 4425 C C . ASN A 1 594 ? -9.634 27.631 21.019 1.00 96.88 594 ASN A C 1
ATOM 4427 O O . ASN A 1 594 ? -8.958 28.627 20.750 1.00 96.88 594 ASN A O 1
ATOM 4431 N N . CYS A 1 595 ? -9.327 26.425 20.541 1.00 96.62 595 CYS A N 1
ATOM 4432 C CA . CYS A 1 595 ? -8.285 26.209 19.541 1.00 96.62 595 CYS A CA 1
ATOM 4433 C C . CYS A 1 595 ? -8.783 26.590 18.142 1.00 96.62 595 CYS A C 1
ATOM 4435 O O . CYS A 1 595 ? -8.139 27.382 17.457 1.00 96.62 595 CYS A O 1
ATOM 4437 N N . ILE A 1 596 ? -9.961 26.099 17.746 1.00 93.62 596 ILE A N 1
ATOM 4438 C CA . ILE A 1 596 ? -10.525 26.313 16.406 1.00 93.62 596 ILE A CA 1
ATOM 4439 C C . ILE A 1 596 ? -10.892 27.780 16.171 1.00 93.62 596 ILE A C 1
ATOM 4441 O O . ILE A 1 596 ? -10.720 28.280 15.059 1.00 93.62 596 ILE A O 1
ATOM 4445 N N . ASP A 1 597 ? -11.331 28.504 17.201 1.00 92.62 597 ASP A N 1
ATOM 4446 C CA . ASP A 1 597 ? -11.598 29.941 17.094 1.00 92.62 597 ASP A CA 1
ATOM 4447 C C . ASP A 1 597 ? -10.347 30.767 16.774 1.00 92.62 597 ASP A C 1
ATOM 4449 O O . ASP A 1 597 ? -10.472 31.834 16.179 1.00 92.62 597 ASP A O 1
ATOM 4453 N N . LYS A 1 598 ? -9.146 30.270 17.099 1.00 92.81 598 LYS A N 1
ATOM 4454 C CA . LYS A 1 598 ? -7.867 30.918 16.752 1.00 92.81 598 LYS A CA 1
ATOM 4455 C C . LYS A 1 598 ? -7.394 30.615 15.329 1.00 92.81 598 LYS A C 1
ATOM 4457 O O . LYS A 1 598 ? -6.405 31.198 14.900 1.00 92.81 598 LYS A O 1
ATOM 4462 N N . LEU A 1 599 ? -8.052 29.689 14.628 1.00 83.31 599 LEU A N 1
ATOM 4463 C CA . LEU A 1 599 ? -7.787 29.393 13.215 1.00 83.31 599 LEU A CA 1
ATOM 4464 C C . LEU A 1 599 ? -8.532 30.351 12.266 1.00 83.31 599 LEU A C 1
ATOM 4466 O O . LEU A 1 599 ? -8.353 30.248 11.054 1.00 83.31 599 LEU A O 1
ATOM 4470 N N . LYS A 1 600 ? -9.418 31.203 12.801 1.00 67.50 600 LYS A N 1
ATOM 4471 C CA . LYS A 1 600 ? -10.086 32.303 12.087 1.00 67.50 600 LYS A CA 1
ATOM 4472 C C . LYS A 1 600 ? -9.161 33.512 12.031 1.00 67.50 600 LYS A C 1
ATOM 4474 O O . LYS A 1 600 ? -9.193 34.200 10.989 1.00 67.50 600 LYS A O 1
#

Secondary structure (DSSP, 8-state):
-HHHHHHHHHHHTTPPSSEEEEEEE-STT-HHHHHHHHHHHHHHHHHHHTTSEEEEEEEE-TT--HHHHHHHHHHHHHHHTT---EEEESSHHHHHHHHHHHHHTT-TTTSEEE-SS--HHHHHHHHTTS--BEEEE-HHHHHHHHHHHHHHHHTT--GGGGT---EEEEETTEEEEE-PPPEEEE-TTTHHIIIIITTSS-HHHHTT----SSTTPPPPP-S--EEEEEEE-S-TTSHHHHHHHHHHHHHHHH-TTEEEEEEE--HHHHHHHHHHHGGG-SEEEEEHHHHHHHHTTT-BPPP-SS-GGGB-HHHHHHTEETTEE-EEEEEEE-SEEEEEETTT-SS--SBHHHHHHHHHHH-BGGGTBEEEE--SS-GGGTHHHHHHTT--SB-TTSSSB--SSHHHHHHHHHHHHHHHTT-B-TT--HHHHHHHHHTT-EEEEEEEGGGHHHHHHHHGGGEEEEPPPBPTTS-----B-EEEEEE-BTT--HHHHHHHHHHHHHHTSHHHHHHHHHHH-PEESBHHHHTSHHHHTSHHHHHHHHHHTT-B----HHHHHHHHHHHHHHHHHHHTTSS-HHHHHHHHHHHHHHHHGGG-

pLDDT: mean 91.78, std 8.4, range [50.5, 98.81]

Sequence (600 aa):
MQAQAAVDYLTAQKTKTPWNFIFLEGAAGDTLASEITRGYFQVLDPLKQKNQVKIIADRANVEWSEQEGLAATAEELTKAKNNVQAILANNSALARGAIAALDAQKLAGKVFVAGAGADAENYTLICSGAQNLDLTRDDGALAETAARLALALANGREPKQAGLDATTIRVDDREVFQVAIPVQPIALDSIQAVLVQGGVVSARALGACYPPLATGAAVPAVEASGDLTVWVQEDAASPVYAYLANLAAAFMAANPGAEIHLLPKEAQTVRNTFADASDGVDLLWTTNEEIQQFAGSDLLRAVDFITTTQFISPALAGGTREGALYGVPVETGNNLVMYYNKKLLKEPPKDTDALTRLGATLTKETLGQYALAYDTTNPFWLLPWLGGFEGSPLAEDGRTPTLDTRAMTETLKLLKTFQDKKVSLPDADLAIADAVFMDGRAAMIINGDEALPTYLAKFGNDLGAARMPQVSKQDFPRPYTGGIYLALPAGAEGDKLALAQAFSQLLVSKPIQVDMAKKFRRLPALQAALQDAAITGDPLLKGLSDQALQGIAPPDSLVLTCLWEAIRPNQIGVLKGALEADVAAQTMQTSAENCIDKLK

Nearest PDB structures (foldseek):
  7mhw-assembly1_A  TM=8.698E-01  e=9.605E-22  Escherichia coli
  1n3x-assembly1_A  TM=8.594E-01  e=5.399E-22  Escherichia coli
  6dm8-assembly3_C  TM=7.194E-01  e=3.040E-21  Escherichia coli K-12
  3m9w-assembly1_A  TM=9.340E-01  e=7.143E-13  Escherichia coli str. K-12 substr. MG1655
  4ywh-assembly2_B  TM=9.234E-01  e=9.282E-13  Actinobacillus succinogenes 130Z

Mean predicted aligned error: 9.78 Å

Radius of gyration: 27.97 Å; Cα contacts (8 Å, |Δi|>4): 1188; chains: 1; bounding box: 75×68×67 Å